Protein 5CWW (pdb70)

Structure (mmCIF, N/CA/C/O backbone):
data_5CWW
#
_entry.id   5CWW
#
_cell.length_a   122.300
_cell.length_b   107.960
_cell.length_c   69.590
_cell.angle_alpha   90.00
_cell.angle_beta   108.65
_cell.angle_gamma   90.00
#
_symmetry.space_group_name_H-M   'C 1 2 1'
#
loop_
_entity.id
_entity.type
_entity.pdbx_description
1 polymer 'Nucleoporin NUP145N'
2 polymer 'Nucleoporin NUP82'
3 polymer 'Nucleoporin NUP159'
4 water water
#
loop_
_atom_site.group_PDB
_atom_site.id
_atom_site.type_symbol
_atom_site.label_atom_id
_atom_site.label_alt_id
_atom_site.label_comp_id
_atom_site.label_asym_id
_atom_site.label_entity_id
_atom_site.label_seq_id
_atom_site.pdbx_PDB_ins_code
_atom_site.Cartn_x
_atom_site.Cartn_y
_atom_site.Cartn_z
_atom_site.occupancy
_atom_site.B_iso_or_equiv
_atom_site.auth_seq_id
_atom_site.auth_comp_id
_atom_site.auth_asym_id
_atom_site.auth_atom_id
_atom_site.pdbx_PDB_model_num
ATOM 1 N N . GLY A 1 1 ? 51.051 50.035 2.225 1.00 109.50 854 GLY A N 1
ATOM 2 C CA . GLY A 1 1 ? 51.288 48.657 1.839 1.00 109.27 854 GLY A CA 1
ATOM 3 C C . GLY A 1 1 ? 52.737 48.247 2.020 1.00 110.46 854 GLY A C 1
ATOM 4 O O . GLY A 1 1 ? 53.470 48.118 1.039 1.00 113.35 854 GLY A O 1
ATOM 7 N N . PRO A 1 2 ? 53.160 48.042 3.279 1.00 104.68 855 PRO A N 1
ATOM 8 C CA . PRO A 1 2 ? 54.524 47.602 3.597 1.00 102.23 855 PRO A CA 1
ATOM 9 C C . PRO A 1 2 ? 54.939 46.343 2.841 1.00 106.99 855 PRO A C 1
ATOM 10 O O . PRO A 1 2 ? 54.148 45.410 2.705 1.00 92.27 855 PRO A O 1
ATOM 21 N N . HIS A 1 3 ? 56.178 46.330 2.360 1.00 126.36 856 HIS A N 1
ATOM 22 C CA . HIS A 1 3 ? 56.698 45.216 1.576 1.00 131.42 856 HIS A CA 1
ATOM 23 C C . HIS A 1 3 ? 57.027 44.017 2.462 1.00 125.98 856 HIS A C 1
ATOM 24 O O . HIS A 1 3 ? 57.746 44.145 3.452 1.00 115.31 856 HIS A O 1
ATOM 38 N N . MET A 1 4 ? 56.490 42.854 2.101 1.00 131.58 857 MET A N 1
ATOM 39 C CA . MET A 1 4 ? 56.793 41.609 2.799 1.00 129.57 857 MET A CA 1
ATOM 40 C C . MET A 1 4 ? 57.963 40.894 2.130 1.00 127.91 857 MET A C 1
ATOM 41 O O . MET A 1 4 ? 57.828 40.364 1.027 1.00 135.69 857 MET A O 1
ATOM 55 N N . GLY A 1 5 ? 59.109 40.879 2.802 1.00 104.18 858 GLY A N 1
ATOM 56 C CA . GLY A 1 5 ? 60.291 40.223 2.274 1.00 91.74 858 GLY A CA 1
ATOM 57 C C . GLY A 1 5 ? 60.220 38.715 2.414 1.00 87.06 858 GLY A C 1
ATOM 58 O O . GLY A 1 5 ? 59.151 38.154 2.653 1.00 76.64 858 GLY A O 1
ATOM 62 N N . ALA A 1 6 ? 61.366 38.057 2.272 1.00 86.10 859 ALA A N 1
ATOM 63 C CA . ALA A 1 6 ? 61.434 36.605 2.374 1.00 72.33 859 ALA A CA 1
ATOM 64 C C . ALA A 1 6 ? 61.745 36.180 3.802 1.00 64.47 859 ALA A C 1
ATOM 65 O O . ALA A 1 6 ? 62.451 36.877 4.527 1.00 58.15 859 ALA A O 1
ATOM 72 N N . TYR A 1 7 ? 61.208 35.035 4.205 1.00 64.66 860 TYR A N 1
ATOM 73 C CA . TYR A 1 7 ? 61.529 34.464 5.507 1.00 64.89 860 TYR A CA 1
ATOM 74 C C . TYR A 1 7 ? 62.989 34.031 5.575 1.00 67.76 860 TYR A C 1
ATOM 75 O O . TYR A 1 7 ? 63.620 33.769 4.551 1.00 70.37 860 TYR A O 1
ATOM 93 N N . TRP A 1 8 ? 63.512 33.945 6.793 1.00 61.17 861 TRP A N 1
ATOM 94 C CA . TRP A 1 8 ? 64.857 33.435 7.023 1.00 62.27 861 TRP A CA 1
ATOM 95 C C . TRP A 1 8 ? 64.978 32.923 8.453 1.00 60.27 861 TRP A C 1
ATOM 96 O O . TRP A 1 8 ? 64.204 33.317 9.325 1.00 57.23 861 TRP A O 1
ATOM 117 N N . MET A 1 9 ? 65.942 32.038 8.684 1.00 61.25 862 MET A N 1
ATOM 118 C CA . MET A 1 9 ? 66.209 31.533 10.025 1.00 60.08 862 MET A CA 1
ATOM 119 C C . MET A 1 9 ? 67.710 31.476 10.301 1.00 61.89 862 MET A C 1
ATOM 120 O O . MET A 1 9 ? 68.516 31.343 9.382 1.00 63.11 862 MET A O 1
ATOM 134 N N . SER A 1 10 ? 68.066 31.590 11.577 1.00 63.76 863 SER A N 1
ATOM 135 C CA . SER A 1 10 ? 69.454 31.532 12.019 1.00 68.64 863 SER A CA 1
ATOM 136 C C . SER A 1 10 ? 69.544 30.716 13.308 1.00 65.36 863 SER A C 1
ATOM 137 O O . SER A 1 10 ? 68.907 31.073 14.296 1.00 64.37 863 SER A O 1
ATOM 145 N N . PRO A 1 11 ? 70.318 29.612 13.310 1.00 64.95 864 PRO A N 1
ATOM 146 C CA . PRO A 1 11 ? 71.077 29.026 12.197 1.00 68.16 864 PRO A CA 1
ATOM 147 C C . PRO A 1 11 ? 70.186 28.657 11.017 1.00 71.92 864 PRO A C 1
ATOM 148 O O . PRO A 1 11 ? 68.982 28.465 11.194 1.00 70.70 864 PRO A O 1
ATOM 159 N N . THR A 1 12 ? 70.773 28.574 9.828 1.00 74.56 865 THR A N 1
ATOM 160 C CA . THR A 1 12 ? 70.015 28.257 8.627 1.00 75.23 865 THR A CA 1
ATOM 161 C C . THR A 1 12 ? 69.482 26.836 8.710 1.00 74.06 865 THR A C 1
ATOM 162 O O . THR A 1 12 ? 69.925 26.048 9.546 1.00 76.64 865 THR A O 1
ATOM 173 N N . ALA A 1 13 ? 68.531 26.512 7.842 1.00 71.56 866 ALA A N 1
ATOM 174 C CA . ALA A 1 13 ? 67.962 25.174 7.810 1.00 69.00 866 ALA A CA 1
ATOM 175 C C . ALA A 1 13 ? 69.048 24.160 7.464 1.00 70.99 866 ALA A C 1
ATOM 176 O O . ALA A 1 13 ? 69.094 23.072 8.033 1.00 69.92 866 ALA A O 1
ATOM 183 N N . ASP A 1 14 ? 69.930 24.533 6.541 1.00 76.43 867 ASP A N 1
ATOM 184 C CA . ASP A 1 14 ? 71.052 23.680 6.163 1.00 81.28 867 ASP A CA 1
ATOM 185 C C . ASP A 1 14 ? 71.942 23.373 7.365 1.00 77.76 867 ASP A C 1
ATOM 186 O O . ASP A 1 14 ? 72.340 22.227 7.573 1.00 79.64 867 ASP A O 1
ATOM 195 N N . ASP A 1 15 ? 72.257 24.401 8.147 1.00 77.24 868 ASP A N 1
ATOM 196 C CA . ASP A 1 15 ? 73.098 24.232 9.326 1.00 77.50 868 ASP A CA 1
ATOM 197 C C . ASP A 1 15 ? 72.440 23.299 10.335 1.00 74.85 868 ASP A C 1
ATOM 198 O O . ASP A 1 15 ? 73.108 22.475 10.955 1.00 76.78 868 ASP A O 1
ATOM 207 N N . ILE A 1 16 ? 71.126 23.429 10.491 1.00 70.92 869 ILE A N 1
ATOM 208 C CA . ILE A 1 16 ? 70.390 22.618 11.455 1.00 67.66 869 ILE A CA 1
ATOM 209 C C . ILE A 1 16 ? 70.277 21.178 10.962 1.00 74.41 869 ILE A C 1
ATOM 210 O O . ILE A 1 16 ? 70.334 20.241 11.757 1.00 76.23 869 ILE A O 1
ATOM 226 N N . ARG A 1 17 ? 70.118 21.005 9.654 1.00 77.19 870 ARG A N 1
ATOM 227 C CA . ARG A 1 17 ? 70.100 19.670 9.064 1.00 78.72 870 ARG A CA 1
ATOM 228 C C . ARG A 1 17 ? 71.422 18.952 9.312 1.00 79.26 870 ARG A C 1
ATOM 229 O O . ARG A 1 17 ? 71.464 17.727 9.419 1.00 83.16 870 ARG A O 1
ATOM 250 N N . ALA A 1 18 ? 72.499 19.727 9.401 1.00 79.63 871 ALA A N 1
ATOM 251 C CA . ALA A 1 18 ? 73.839 19.173 9.568 1.00 80.36 871 ALA A CA 1
ATOM 252 C C . ALA A 1 18 ? 74.147 18.851 11.029 1.00 80.23 871 ALA A C 1
ATOM 253 O O . ALA A 1 18 ? 75.212 18.315 11.338 1.00 79.43 871 ALA A O 1
ATOM 260 N N . MET A 1 19 ? 73.219 19.179 11.921 1.00 80.21 872 MET A N 1
ATOM 261 C CA . MET A 1 19 ? 73.389 18.891 13.342 1.00 79.94 872 MET A CA 1
ATOM 262 C C . MET A 1 19 ? 73.011 17.450 13.661 1.00 78.64 872 MET A C 1
ATOM 263 O O . MET A 1 19 ? 72.083 16.897 13.071 1.00 80.25 872 MET A O 1
ATOM 277 N N . ASN A 1 20 ? 73.743 16.841 14.588 1.00 75.85 873 ASN A N 1
ATOM 278 C CA . ASN A 1 20 ? 73.434 15.487 15.029 1.00 72.81 873 ASN A CA 1
ATOM 279 C C . ASN A 1 20 ? 72.202 15.484 15.922 1.00 70.50 873 ASN A C 1
ATOM 280 O O . ASN A 1 20 ? 71.613 16.533 16.185 1.00 67.87 873 ASN A O 1
ATOM 291 N N . ARG A 1 21 ? 71.830 14.302 16.400 1.00 73.94 874 ARG A N 1
ATOM 292 C CA . ARG A 1 21 ? 70.624 14.137 17.205 1.00 75.16 874 ARG A CA 1
ATOM 293 C C . ARG A 1 21 ? 70.704 14.890 18.529 1.00 75.25 874 ARG A C 1
ATOM 294 O O . ARG A 1 21 ? 69.690 15.361 19.044 1.00 73.97 874 ARG A O 1
ATOM 315 N N . MET A 1 22 ? 71.910 15.007 19.072 1.00 75.62 875 MET A N 1
ATOM 316 C CA . MET A 1 22 ? 72.121 15.743 20.314 1.00 75.76 875 MET A CA 1
ATOM 317 C C . MET A 1 22 ? 71.968 17.242 20.081 1.00 74.38 875 MET A C 1
ATOM 318 O O . MET A 1 22 ? 71.236 17.924 20.797 1.00 73.12 875 MET A O 1
ATOM 332 N N . GLN A 1 23 ? 72.674 17.745 19.073 1.00 74.58 876 GLN A N 1
ATOM 333 C CA . GLN A 1 23 ? 72.761 19.179 18.819 1.00 72.47 876 GLN A CA 1
ATOM 334 C C . GLN A 1 23 ? 71.420 19.784 18.412 1.00 67.96 876 GLN A C 1
ATOM 335 O O . GLN A 1 23 ? 71.105 20.915 18.782 1.00 66.46 876 GLN A O 1
ATOM 349 N N . ARG A 1 24 ? 70.631 19.031 17.652 1.00 67.66 877 ARG A N 1
ATOM 350 C CA . ARG A 1 24 ? 69.376 19.550 17.121 1.00 65.59 877 ARG A CA 1
ATOM 351 C C . ARG A 1 24 ? 68.300 19.630 18.208 1.00 63.82 877 ARG A C 1
ATOM 352 O O . ARG A 1 24 ? 67.249 20.237 18.006 1.00 60.61 877 ARG A O 1
ATOM 373 N N . GLN A 1 25 ? 68.574 19.030 19.365 1.00 67.32 878 GLN A N 1
ATOM 374 C CA . GLN A 1 25 ? 67.663 19.106 20.504 1.00 68.73 878 GLN A CA 1
ATOM 375 C C . GLN A 1 25 ? 67.922 20.340 21.363 1.00 68.30 878 GLN A C 1
ATOM 376 O O . GLN A 1 25 ? 67.169 20.620 22.297 1.00 69.89 878 GLN A O 1
ATOM 390 N N . ARG A 1 26 ? 68.986 21.074 21.045 1.00 67.74 879 ARG A N 1
ATOM 391 C CA . ARG A 1 26 ? 69.387 22.229 21.840 1.00 69.73 879 ARG A CA 1
ATOM 392 C C . ARG A 1 26 ? 69.983 23.333 20.970 1.00 66.02 879 ARG A C 1
ATOM 393 O O . ARG A 1 26 ? 71.075 23.831 21.240 1.00 65.40 879 ARG A O 1
ATOM 414 N N . VAL A 1 27 ? 69.257 23.719 19.926 1.00 64.76 880 VAL A N 1
ATOM 415 C CA . VAL A 1 27 ? 69.710 24.787 19.046 1.00 65.40 880 VAL A CA 1
ATOM 416 C C . VAL A 1 27 ? 69.679 26.119 19.788 1.00 68.20 880 VAL A C 1
ATOM 417 O O . VAL A 1 27 ? 68.616 26.601 20.179 1.00 68.15 880 VAL A O 1
ATOM 430 N N . VAL A 1 28 ? 70.857 26.705 19.977 1.00 70.54 881 VAL A N 1
ATOM 431 C CA . VAL A 1 28 ? 70.997 27.952 20.719 1.00 72.70 881 VAL A CA 1
ATOM 432 C C . VAL A 1 28 ? 70.876 29.157 19.795 1.00 73.91 881 VAL A C 1
ATOM 433 O O . VAL A 1 28 ? 71.309 29.115 18.643 1.00 74.26 881 VAL A O 1
ATOM 446 N N . GLY A 1 29 ? 70.288 30.230 20.313 1.00 75.85 882 GLY A N 1
ATOM 447 C CA . GLY A 1 29 ? 70.138 31.463 19.564 1.00 75.85 882 GLY A CA 1
ATOM 448 C C . GLY A 1 29 ? 69.342 31.261 18.292 1.00 69.81 882 GLY A C 1
ATOM 449 O O . GLY A 1 29 ? 69.613 31.897 17.273 1.00 72.47 882 GLY A O 1
ATOM 453 N N . PHE A 1 30 ? 68.358 30.370 18.345 1.00 63.28 883 PHE A N 1
ATOM 454 C CA . PHE A 1 30 ? 67.505 30.133 17.192 1.00 58.76 883 PHE A CA 1
ATOM 455 C C . PHE A 1 30 ? 66.655 31.369 16.929 1.00 58.49 883 PHE A C 1
ATOM 456 O O . PHE A 1 30 ? 66.059 31.938 17.847 1.00 58.47 883 PHE A O 1
ATOM 473 N N . THR A 1 31 ? 66.610 31.777 15.667 1.00 61.56 884 THR A N 1
ATOM 474 C CA . THR A 1 31 ? 65.930 32.999 15.272 1.00 62.21 884 THR A CA 1
ATOM 475 C C . THR A 1 31 ? 65.183 32.778 13.971 1.00 61.09 884 THR A C 1
ATOM 476 O O . THR A 1 31 ? 65.720 32.189 13.035 1.00 61.99 884 THR A O 1
ATOM 487 N N . VAL A 1 32 ? 63.938 33.240 13.930 1.00 59.55 885 VAL A N 1
ATOM 488 C CA . VAL A 1 32 ? 63.141 33.228 12.711 1.00 59.73 885 VAL A CA 1
ATOM 489 C C . VAL A 1 32 ? 62.719 34.656 12.403 1.00 58.41 885 VAL A C 1
ATOM 490 O O . VAL A 1 32 ? 62.219 35.368 13.275 1.00 57.63 885 VAL A O 1
ATOM 503 N N . GLY A 1 33 ? 62.929 35.069 11.160 1.00 61.51 886 GLY A N 1
ATOM 504 C CA . GLY A 1 33 ? 62.647 36.430 10.759 1.00 59.97 886 GLY A CA 1
ATOM 505 C C . GLY A 1 33 ? 62.092 36.522 9.357 1.00 59.69 886 GLY A C 1
ATOM 506 O O . GLY A 1 33 ? 61.996 35.529 8.637 1.00 60.03 886 GLY A O 1
ATOM 510 N N . ARG A 1 34 ? 61.714 37.738 8.984 1.00 59.34 887 ARG A N 1
ATOM 511 C CA . ARG A 1 34 ? 61.209 38.028 7.654 1.00 60.02 887 ARG A CA 1
ATOM 512 C C . ARG A 1 34 ? 61.563 39.471 7.331 1.00 63.59 887 ARG A C 1
ATOM 513 O O . ARG A 1 34 ? 61.185 40.385 8.063 1.00 63.55 887 ARG A O 1
ATOM 534 N N . GLU A 1 35 ? 62.306 39.671 6.249 1.00 68.52 888 GLU A N 1
ATOM 535 C CA . GLU A 1 35 ? 62.856 40.986 5.944 1.00 73.42 888 GLU A CA 1
ATOM 536 C C . GLU A 1 35 ? 61.755 42.027 5.776 1.00 70.37 888 GLU A C 1
ATOM 537 O O . GLU A 1 35 ? 60.744 41.778 5.118 1.00 66.18 888 GLU A O 1
ATOM 549 N N . ASN A 1 36 ? 61.966 43.183 6.401 1.00 73.06 889 ASN A N 1
ATOM 550 C CA . ASN A 1 36 ? 61.028 44.302 6.365 1.00 73.97 889 ASN A CA 1
ATOM 551 C C . ASN A 1 36 ? 59.739 44.011 7.136 1.00 65.76 889 ASN A C 1
ATOM 552 O O . ASN A 1 36 ? 58.712 44.656 6.913 1.00 67.59 889 ASN A O 1
ATOM 563 N N . VAL A 1 37 ? 59.804 43.045 8.048 1.00 60.12 890 VAL A N 1
ATOM 564 C CA . VAL A 1 37 ? 58.660 42.688 8.883 1.00 54.55 890 VAL A CA 1
ATOM 565 C C . VAL A 1 37 ? 59.076 42.603 10.348 1.00 56.73 890 VAL A C 1
ATOM 566 O O . VAL A 1 37 ? 58.548 43.325 11.193 1.00 55.70 890 VAL A O 1
ATOM 579 N N . GLY A 1 38 ? 60.020 41.718 10.649 1.00 60.36 891 GLY A N 1
ATOM 580 C CA . GLY A 1 38 ? 60.462 41.530 12.018 1.00 60.49 891 GLY A CA 1
ATOM 581 C C . GLY A 1 38 ? 61.147 40.197 12.244 1.00 57.65 891 GLY A C 1
ATOM 582 O O . GLY A 1 38 ? 61.567 39.535 11.295 1.00 59.36 891 GLY A O 1
ATOM 586 N N . SER A 1 39 ? 61.261 39.803 13.508 1.00 53.50 892 SER A N 1
ATOM 587 C CA . SER A 1 39 ? 61.929 38.557 13.852 1.00 51.95 892 SER A CA 1
ATOM 588 C C . SER A 1 39 ? 61.582 38.073 15.255 1.00 51.33 892 SER A C 1
ATOM 589 O O . SER A 1 39 ? 61.203 38.860 16.123 1.00 49.96 892 SER A O 1
ATOM 597 N N . VAL A 1 40 ? 61.721 36.764 15.453 1.00 54.38 893 VAL A N 1
ATOM 598 C CA . VAL A 1 40 ? 61.505 36.125 16.745 1.00 56.16 893 VAL A CA 1
ATOM 599 C C . VAL A 1 40 ? 62.785 35.430 17.209 1.00 59.55 893 VAL A C 1
ATOM 600 O O . VAL A 1 40 ? 63.190 34.415 16.637 1.00 60.12 893 VAL A O 1
ATOM 613 N N . GLN A 1 41 ? 63.417 35.982 18.242 1.00 63.67 894 GLN A N 1
ATOM 614 C CA . GLN A 1 41 ? 64.627 35.393 18.811 1.00 65.93 894 GLN A CA 1
ATOM 615 C C . GLN A 1 41 ? 64.301 34.625 20.085 1.00 65.17 894 GLN A C 1
ATOM 616 O O . GLN A 1 41 ? 64.006 35.219 21.122 1.00 66.73 894 GLN A O 1
ATOM 630 N N . PHE A 1 42 ? 64.364 33.301 20.006 1.00 63.44 895 PHE A N 1
ATOM 631 C CA . PHE A 1 42 ? 64.113 32.460 21.169 1.00 61.92 895 PHE A CA 1
ATOM 632 C C . PHE A 1 42 ? 65.289 32.563 22.135 1.00 62.99 895 PHE A C 1
ATOM 633 O O . PHE A 1 42 ? 66.447 32.494 21.727 1.00 62.86 895 PHE A O 1
ATOM 650 N N . LYS A 1 43 ? 64.977 32.741 23.417 1.00 66.63 896 LYS A N 1
ATOM 651 C CA . LYS A 1 43 ? 65.981 33.106 24.411 1.00 71.85 896 LYS A CA 1
ATOM 652 C C . LYS A 1 43 ? 66.529 31.903 25.174 1.00 72.63 896 LYS A C 1
ATOM 653 O O . LYS A 1 43 ? 67.244 32.061 26.164 1.00 76.37 896 LYS A O 1
ATOM 672 N N . VAL A 1 44 ? 66.195 30.704 24.708 1.00 69.32 897 VAL A N 1
ATOM 673 C CA . VAL A 1 44 ? 66.731 29.475 25.284 1.00 69.59 897 VAL A CA 1
ATOM 674 C C . VAL A 1 44 ? 67.023 28.474 24.178 1.00 67.39 897 VAL A C 1
ATOM 675 O O . VAL A 1 44 ? 66.536 28.630 23.058 1.00 66.04 897 VAL A O 1
ATOM 688 N N . PRO A 1 45 ? 67.829 27.445 24.483 1.00 67.74 898 PRO A N 1
ATOM 689 C CA . PRO A 1 45 ? 68.004 26.364 23.510 1.00 66.49 898 PRO A CA 1
ATOM 690 C C . PRO A 1 45 ? 66.665 25.710 23.189 1.00 64.82 898 PRO A C 1
ATOM 691 O O . PRO A 1 45 ? 65.906 25.401 24.109 1.00 63.58 898 PRO A O 1
ATOM 702 N N . VAL A 1 46 ? 66.381 25.517 21.905 1.00 63.59 899 VAL A N 1
ATOM 703 C CA . VAL A 1 46 ? 65.120 24.923 21.473 1.00 62.74 899 VAL A CA 1
ATOM 704 C C . VAL A 1 46 ? 65.327 23.544 20.859 1.00 61.49 899 VAL A C 1
ATOM 705 O O . VAL A 1 46 ? 66.377 23.252 20.283 1.00 62.31 899 VAL A O 1
ATOM 718 N N . ASP A 1 47 ? 64.305 22.706 20.993 1.00 61.81 900 ASP A N 1
ATOM 719 C CA . ASP A 1 47 ? 64.308 21.356 20.445 1.00 62.58 900 ASP A CA 1
ATOM 720 C C . ASP A 1 47 ? 63.630 21.351 19.078 1.00 63.10 900 ASP A C 1
ATOM 721 O O . ASP A 1 47 ? 62.402 21.407 18.987 1.00 64.52 900 ASP A O 1
ATOM 730 N N . LEU A 1 48 ? 64.434 21.284 18.020 1.00 61.50 901 LEU A N 1
ATOM 731 C CA . LEU A 1 48 ? 63.915 21.304 16.653 1.00 59.24 901 LEU A CA 1
ATOM 732 C C . LEU A 1 48 ? 63.913 19.910 16.030 1.00 62.71 901 LEU A C 1
ATOM 733 O O . LEU A 1 48 ? 63.760 19.768 14.818 1.00 60.67 901 LEU A O 1
ATOM 749 N N . SER A 1 49 ? 64.069 18.886 16.863 1.00 69.44 902 SER A N 1
ATOM 750 C CA . SER A 1 49 ? 64.191 17.514 16.377 1.00 77.16 902 SER A CA 1
ATOM 751 C C . SER A 1 49 ? 62.852 16.948 15.900 1.00 83.85 902 SER A C 1
ATOM 752 O O . SER A 1 49 ? 62.820 15.929 15.209 1.00 86.67 902 SER A O 1
ATOM 760 N N . ASN A 1 50 ? 61.757 17.610 16.271 1.00 87.21 903 ASN A N 1
ATOM 761 C CA . ASN A 1 50 ? 60.417 17.198 15.853 1.00 91.94 903 ASN A CA 1
ATOM 762 C C . ASN A 1 50 ? 59.725 18.257 14.995 1.00 87.91 903 ASN A C 1
ATOM 763 O O . ASN A 1 50 ? 58.508 18.217 14.809 1.00 91.48 903 ASN A O 1
ATOM 774 N N . ILE A 1 51 ? 60.508 19.194 14.470 1.00 76.68 904 ILE A N 1
ATOM 775 C CA . ILE A 1 51 ? 59.972 20.303 13.689 1.00 67.74 904 ILE A CA 1
ATOM 776 C C . ILE A 1 51 ? 60.499 20.275 12.257 1.00 69.81 904 ILE A C 1
ATOM 777 O O . ILE A 1 51 ? 61.708 20.293 12.027 1.00 68.11 904 ILE A O 1
ATOM 793 N N . ASN A 1 52 ? 59.580 20.224 11.298 1.00 73.23 905 ASN A N 1
ATOM 794 C CA . ASN A 1 52 ? 59.943 20.253 9.888 1.00 77.27 905 ASN A CA 1
ATOM 795 C C . ASN A 1 52 ? 60.428 21.641 9.491 1.00 73.96 905 ASN A C 1
ATOM 796 O O . ASN A 1 52 ? 59.659 22.603 9.498 1.00 74.28 905 ASN A O 1
ATOM 807 N N . LEU A 1 53 ? 61.705 21.734 9.140 1.00 74.73 906 LEU A N 1
ATOM 808 C CA . LEU A 1 53 ? 62.305 23.003 8.742 1.00 73.08 906 LEU A CA 1
ATOM 809 C C . LEU A 1 53 ? 61.732 23.511 7.421 1.00 77.64 906 LEU A C 1
ATOM 810 O O . LEU A 1 53 ? 61.813 24.700 7.118 1.00 71.81 906 LEU A O 1
ATOM 826 N N . ASP A 1 54 ? 61.153 22.602 6.640 1.00 88.47 907 ASP A N 1
ATOM 827 C CA . ASP A 1 54 ? 60.589 22.949 5.339 1.00 94.61 907 ASP A CA 1
ATOM 828 C C . ASP A 1 54 ? 59.144 23.420 5.464 1.00 94.41 907 ASP A C 1
ATOM 829 O O . ASP A 1 54 ? 58.532 23.835 4.479 1.00 96.62 907 ASP A O 1
ATOM 838 N N . ASP A 1 55 ? 58.605 23.345 6.676 1.00 89.34 908 ASP A N 1
ATOM 839 C CA . ASP A 1 55 ? 57.223 23.729 6.939 1.00 86.23 908 ASP A CA 1
ATOM 840 C C . ASP A 1 55 ? 57.177 24.539 8.231 1.00 78.26 908 ASP A C 1
ATOM 841 O O . ASP A 1 55 ? 56.374 24.271 9.125 1.00 80.79 908 ASP A O 1
ATOM 850 N N . LEU A 1 56 ? 58.061 25.528 8.313 1.00 74.06 909 LEU A N 1
ATOM 851 C CA . LEU A 1 56 ? 58.208 26.361 9.500 1.00 68.58 909 LEU A CA 1
ATOM 852 C C . LEU A 1 56 ? 57.690 27.770 9.220 1.00 65.33 909 LEU A C 1
ATOM 853 O O . LEU A 1 56 ? 56.914 28.330 9.998 1.00 63.63 909 LEU A O 1
ATOM 869 N N . PHE A 1 57 ? 58.127 28.333 8.098 1.00 66.80 910 PHE A N 1
ATOM 870 C CA . PHE A 1 57 ? 57.683 29.653 7.669 1.00 65.13 910 PHE A CA 1
ATOM 871 C C . PHE A 1 57 ? 56.205 29.636 7.300 1.00 65.70 910 PHE A C 1
ATOM 872 O O . PHE A 1 57 ? 55.796 28.916 6.391 1.00 68.84 910 PHE A O 1
ATOM 889 N N . GLY A 1 58 ? 55.406 30.427 8.006 1.00 61.05 911 GLY A N 1
ATOM 890 C CA . GLY A 1 58 ? 54.001 30.574 7.671 1.00 60.81 911 GLY A CA 1
ATOM 891 C C . GLY A 1 58 ? 53.104 29.515 8.283 1.00 62.37 911 GLY A C 1
ATOM 892 O O . GLY A 1 58 ? 51.883 29.666 8.287 1.00 63.47 911 GLY A O 1
ATOM 896 N N . THR A 1 59 ? 53.701 28.443 8.796 1.00 65.76 912 THR A N 1
ATOM 897 C CA . THR A 1 59 ? 52.935 27.351 9.391 1.00 67.70 912 THR A CA 1
ATOM 898 C C . THR A 1 59 ? 53.023 27.381 10.914 1.00 65.60 912 THR A C 1
ATOM 899 O O . THR A 1 59 ? 52.002 27.371 11.600 1.00 67.36 912 THR A O 1
ATOM 910 N N . ILE A 1 60 ? 54.246 27.410 11.434 1.00 60.35 913 ILE A N 1
ATOM 911 C CA . ILE A 1 60 ? 54.469 27.478 12.874 1.00 55.53 913 ILE A CA 1
ATOM 912 C C . ILE A 1 60 ? 54.765 28.916 13.289 1.00 52.06 913 ILE A C 1
ATOM 913 O O . ILE A 1 60 ? 54.224 29.407 14.277 1.00 50.88 913 ILE A O 1
ATOM 929 N N . VAL A 1 61 ? 55.634 29.580 12.532 1.00 52.79 914 VAL A N 1
ATOM 930 C CA . VAL A 1 61 ? 55.957 30.980 12.777 1.00 52.30 914 VAL A CA 1
ATOM 931 C C . VAL A 1 61 ? 55.411 31.824 11.634 1.00 55.96 914 VAL A C 1
ATOM 932 O O . VAL A 1 61 ? 55.826 31.674 10.482 1.00 58.28 914 VAL A O 1
ATOM 945 N N . ILE A 1 62 ? 54.473 32.706 11.963 1.00 55.66 915 ILE A N 1
ATOM 946 C CA . ILE A 1 62 ? 53.869 33.595 10.981 1.00 56.74 915 ILE A CA 1
ATOM 947 C C . ILE A 1 62 ? 54.276 35.029 11.269 1.00 52.50 915 ILE A C 1
ATOM 948 O O . ILE A 1 62 ? 53.941 35.584 12.316 1.00 52.07 915 ILE A O 1
ATOM 964 N N . LEU A 1 63 ? 55.006 35.615 10.326 1.00 51.20 916 LEU A N 1
ATOM 965 C CA . LEU A 1 63 ? 55.427 37.003 10.417 1.00 49.66 916 LEU A CA 1
ATOM 966 C C . LEU A 1 63 ? 54.778 37.809 9.301 1.00 50.89 916 LEU A C 1
ATOM 967 O O . LEU A 1 63 ? 55.083 37.627 8.120 1.00 52.45 916 LEU A O 1
ATOM 983 N N . GLU A 1 64 ? 53.864 38.684 9.702 1.00 50.92 917 GLU A N 1
ATOM 984 C CA A GLU A 1 64 ? 53.189 39.591 8.783 0.50 52.69 917 GLU A CA 1
ATOM 985 C CA B GLU A 1 64 ? 53.187 39.587 8.783 0.50 52.69 917 GLU A CA 1
ATOM 986 C C . GLU A 1 64 ? 53.400 41.017 9.268 1.00 50.06 917 GLU A C 1
ATOM 987 O O . GLU A 1 64 ? 53.817 41.226 10.406 1.00 47.53 917 GLU A O 1
ATOM 1009 N N . PRO A 1 65 ? 53.120 42.009 8.406 1.00 54.09 918 PRO A N 1
ATOM 1010 C CA . PRO A 1 65 ? 53.286 43.402 8.838 1.00 53.74 918 PRO A CA 1
ATOM 1011 C C . PRO A 1 65 ? 52.601 43.687 10.171 1.00 50.90 918 PRO A C 1
ATOM 1012 O O . PRO A 1 65 ? 51.392 43.493 10.299 1.00 49.29 918 PRO A O 1
ATOM 1023 N N . ARG A 1 66 ? 53.393 44.110 11.152 1.00 47.92 919 ARG A N 1
ATOM 1024 C CA . ARG A 1 66 ? 52.898 44.435 12.487 1.00 47.38 919 ARG A CA 1
ATOM 1025 C C . ARG A 1 66 ? 52.283 43.235 13.204 1.00 49.41 919 ARG A C 1
ATOM 1026 O O . ARG A 1 66 ? 51.438 43.411 14.080 1.00 49.09 919 ARG A O 1
ATOM 1047 N N . SER A 1 67 ? 52.698 42.021 12.846 1.00 52.71 920 SER A N 1
ATOM 1048 C CA . SER A 1 67 ? 52.126 40.823 13.461 1.00 55.99 920 SER A CA 1
ATOM 1049 C C . SER A 1 67 ? 53.102 39.649 13.534 1.00 53.87 920 SER A C 1
ATOM 1050 O O . SER A 1 67 ? 53.666 39.226 12.524 1.00 56.98 920 SER A O 1
ATOM 1058 N N . ALA A 1 68 ? 53.286 39.133 14.746 1.00 51.28 921 ALA A N 1
ATOM 1059 C CA . ALA A 1 68 ? 54.073 37.927 14.973 1.00 47.95 921 ALA A CA 1
ATOM 1060 C C . ALA A 1 68 ? 53.226 36.887 15.696 1.00 47.65 921 ALA A C 1
ATOM 1061 O O . ALA A 1 68 ? 52.657 37.164 16.753 1.00 48.47 921 ALA A O 1
ATOM 1068 N N . THR A 1 69 ? 53.143 35.695 15.115 1.00 48.82 922 THR A N 1
ATOM 1069 C CA . THR A 1 69 ? 52.401 34.590 15.711 1.00 50.74 922 THR A CA 1
ATOM 1070 C C . THR A 1 69 ? 53.212 33.295 15.663 1.00 52.76 922 THR A C 1
ATOM 1071 O O . THR A 1 69 ? 53.698 32.899 14.603 1.00 53.55 922 THR A O 1
ATOM 1082 N N . VAL A 1 70 ? 53.358 32.650 16.818 1.00 54.25 923 VAL A N 1
ATOM 1083 C CA . VAL A 1 70 ? 53.982 31.332 16.902 1.00 54.48 923 VAL A CA 1
ATOM 1084 C C . VAL A 1 70 ? 52.946 30.311 17.366 1.00 55.28 923 VAL A C 1
ATOM 1085 O O . VAL A 1 70 ? 52.265 30.520 18.370 1.00 54.73 923 VAL A O 1
ATOM 1098 N N . TYR A 1 71 ? 52.845 29.207 16.629 1.00 53.83 924 TYR A N 1
ATOM 1099 C CA . TYR A 1 71 ? 51.783 28.220 16.824 1.00 56.26 924 TYR A CA 1
ATOM 1100 C C . TYR A 1 71 ? 50.410 28.889 16.733 1.00 55.67 924 TYR A C 1
ATOM 1101 O O . TYR A 1 71 ? 49.745 29.088 17.748 1.00 56.94 924 TYR A O 1
ATOM 1119 N N . PRO A 1 72 ? 49.981 29.234 15.507 1.00 58.59 925 PRO A N 1
ATOM 1120 C CA . PRO A 1 72 ? 48.710 29.937 15.294 1.00 60.20 925 PRO A CA 1
ATOM 1121 C C . PRO A 1 72 ? 47.496 29.077 15.632 1.00 65.16 925 PRO A C 1
ATOM 1122 O O . PRO A 1 72 ? 46.459 29.607 16.037 1.00 68.86 925 PRO A O 1
ATOM 1133 N N . ASN A 1 73 ? 47.628 27.766 15.458 1.00 65.74 926 ASN A N 1
ATOM 1134 C CA . ASN A 1 73 ? 46.589 26.826 15.857 1.00 67.24 926 ASN A CA 1
ATOM 1135 C C . ASN A 1 73 ? 46.766 26.446 17.324 1.00 68.76 926 ASN A C 1
ATOM 1136 O O . ASN A 1 73 ? 47.716 25.752 17.682 1.00 67.41 926 ASN A O 1
ATOM 1147 N N . ALA A 1 74 ? 45.849 26.910 18.167 1.00 73.21 927 ALA A N 1
ATOM 1148 C CA . ALA A 1 74 ? 45.956 26.701 19.606 1.00 77.91 927 ALA A CA 1
ATOM 1149 C C . ALA A 1 74 ? 45.897 25.219 19.967 1.00 86.17 927 ALA A C 1
ATOM 1150 O O . ALA A 1 74 ? 46.513 24.786 20.940 1.00 86.81 927 ALA A O 1
ATOM 1157 N N . ALA A 1 75 ? 45.158 24.448 19.177 1.00 91.01 928 ALA A N 1
ATOM 1158 C CA . ALA A 1 75 ? 44.975 23.026 19.449 1.00 97.46 928 ALA A CA 1
ATOM 1159 C C . ALA A 1 75 ? 46.262 22.237 19.230 1.00 97.67 928 ALA A C 1
ATOM 1160 O O . ALA A 1 75 ? 46.522 21.259 19.932 1.00 102.38 928 ALA A O 1
ATOM 1167 N N . LYS A 1 76 ? 47.064 22.668 18.260 1.00 93.73 929 LYS A N 1
ATOM 1168 C CA . LYS A 1 76 ? 48.297 21.970 17.909 1.00 91.47 929 LYS A CA 1
ATOM 1169 C C . LYS A 1 76 ? 49.531 22.650 18.501 1.00 83.22 929 LYS A C 1
ATOM 1170 O O . LYS A 1 76 ? 50.651 22.439 18.034 1.00 84.30 929 LYS A O 1
ATOM 1189 N N . LYS A 1 77 ? 49.321 23.455 19.538 1.00 79.17 930 LYS A N 1
ATOM 1190 C CA . LYS A 1 77 ? 50.420 24.131 20.223 1.00 73.65 930 LYS A CA 1
ATOM 1191 C C . LYS A 1 77 ? 51.015 23.226 21.303 1.00 74.60 930 LYS A C 1
ATOM 1192 O O . LYS A 1 77 ? 50.279 22.694 22.129 1.00 76.99 930 LYS A O 1
ATOM 1211 N N . PRO A 1 78 ? 52.348 23.041 21.305 1.00 71.49 931 PRO A N 1
ATOM 1212 C CA . PRO A 1 78 ? 52.936 22.166 22.328 1.00 72.65 931 PRO A CA 1
ATOM 1213 C C . PRO A 1 78 ? 52.808 22.740 23.736 1.00 72.54 931 PRO A C 1
ATOM 1214 O O . PRO A 1 78 ? 52.514 23.926 23.881 1.00 69.59 931 PRO A O 1
ATOM 1225 N N . PRO A 1 79 ? 53.021 21.905 24.766 1.00 77.59 932 PRO A N 1
ATOM 1226 C CA . PRO A 1 79 ? 53.018 22.397 26.148 1.00 79.93 932 PRO A CA 1
ATOM 1227 C C . PRO A 1 79 ? 54.052 23.497 26.365 1.00 79.82 932 PRO A C 1
ATOM 1228 O O . PRO A 1 79 ? 55.011 23.603 25.599 1.00 78.85 932 PRO A O 1
ATOM 1239 N N . MET A 1 80 ? 53.858 24.302 27.403 1.00 80.27 933 MET A N 1
ATOM 1240 C CA . MET A 1 80 ? 54.786 25.378 27.713 1.00 79.14 933 MET A CA 1
ATOM 1241 C C . MET A 1 80 ? 56.154 24.795 28.056 1.00 79.87 933 MET A C 1
ATOM 1242 O O . MET A 1 80 ? 56.285 24.014 28.999 1.00 82.83 933 MET A O 1
ATOM 1256 N N . GLY A 1 81 ? 57.162 25.169 27.273 1.00 78.48 934 GLY A N 1
ATOM 1257 C CA . GLY A 1 81 ? 58.525 24.710 27.485 1.00 79.76 934 GLY A CA 1
ATOM 1258 C C . GLY A 1 81 ? 59.007 23.745 26.416 1.00 80.63 934 GLY A C 1
ATOM 1259 O O . GLY A 1 81 ? 60.207 23.492 26.302 1.00 81.64 934 GLY A O 1
ATOM 1263 N N . LYS A 1 82 ? 58.075 23.203 25.636 1.00 80.69 935 LYS A N 1
ATOM 1264 C CA . LYS A 1 82 ? 58.409 22.273 24.559 1.00 83.44 935 LYS A CA 1
ATOM 1265 C C . LYS A 1 82 ? 58.319 22.952 23.196 1.00 73.71 935 LYS A C 1
ATOM 1266 O O . LYS A 1 82 ? 57.537 23.884 23.006 1.00 73.19 935 LYS A O 1
ATOM 1285 N N . GLY A 1 83 ? 59.121 22.474 22.250 1.00 68.32 936 GLY A N 1
ATOM 1286 C CA . GLY A 1 83 ? 59.134 23.027 20.909 1.00 64.35 936 GLY A CA 1
ATOM 1287 C C . GLY A 1 83 ? 59.555 24.483 20.918 1.00 61.59 936 GLY A C 1
ATOM 1288 O O . GLY A 1 83 ? 60.533 24.848 21.572 1.00 61.90 936 GLY A O 1
ATOM 1292 N N . LEU A 1 84 ? 58.813 25.315 20.192 1.00 59.60 937 LEU A N 1
ATOM 1293 C CA . LEU A 1 84 ? 59.080 26.748 20.149 1.00 58.55 937 LEU A CA 1
ATOM 1294 C C . LEU A 1 84 ? 58.185 27.512 21.124 1.00 58.11 937 LEU A C 1
ATOM 1295 O O . LEU A 1 84 ? 58.128 28.741 21.088 1.00 56.83 937 LEU A O 1
ATOM 1311 N N . ASN A 1 85 ? 57.492 26.783 21.994 1.00 61.44 938 ASN A N 1
ATOM 1312 C CA . ASN A 1 85 ? 56.648 27.407 23.007 1.00 62.29 938 ASN A CA 1
ATOM 1313 C C . ASN A 1 85 ? 57.492 27.800 24.218 1.00 63.37 938 ASN A C 1
ATOM 1314 O O . ASN A 1 85 ? 57.292 27.299 25.327 1.00 65.42 938 ASN A O 1
ATOM 1325 N N . VAL A 1 86 ? 58.446 28.696 23.979 1.00 63.49 939 VAL A N 1
ATOM 1326 C CA . VAL A 1 86 ? 59.420 29.104 24.985 1.00 64.86 939 VAL A CA 1
ATOM 1327 C C . VAL A 1 86 ? 59.576 30.622 24.981 1.00 62.73 939 VAL A C 1
ATOM 1328 O O . VAL A 1 86 ? 59.070 31.291 24.082 1.00 61.67 939 VAL A O 1
ATOM 1341 N N . PRO A 1 87 ? 60.266 31.174 25.992 1.00 60.24 940 PRO A N 1
ATOM 1342 C CA . PRO A 1 87 ? 60.515 32.620 26.013 1.00 60.64 940 PRO A CA 1
ATOM 1343 C C . PRO A 1 87 ? 61.202 33.116 24.741 1.00 61.71 940 PRO A C 1
ATOM 1344 O O . PRO A 1 87 ? 62.055 32.414 24.203 1.00 62.15 940 PRO A O 1
ATOM 1355 N N . ALA A 1 88 ? 60.835 34.305 24.270 1.00 62.83 941 ALA A N 1
ATOM 1356 C CA . ALA A 1 88 ? 61.380 34.828 23.022 1.00 63.01 941 ALA A CA 1
ATOM 1357 C C . ALA A 1 88 ? 61.449 36.351 23.019 1.00 62.94 941 ALA A C 1
ATOM 1358 O O . ALA A 1 88 ? 60.711 37.022 23.739 1.00 62.33 941 ALA A O 1
ATOM 1365 N N . LEU A 1 89 ? 62.351 36.881 22.198 1.00 64.28 942 LEU A N 1
ATOM 1366 C CA . LEU A 1 89 ? 62.478 38.317 21.981 1.00 66.11 942 LEU A CA 1
ATOM 1367 C C . LEU A 1 89 ? 61.953 38.663 20.595 1.00 62.22 942 LEU A C 1
ATOM 1368 O O . LEU A 1 89 ? 62.554 38.292 19.585 1.00 62.91 942 LEU A O 1
ATOM 1384 N N . ILE A 1 90 ? 60.833 39.376 20.554 1.00 59.60 943 ILE A N 1
ATOM 1385 C CA . ILE A 1 90 ? 60.166 39.697 19.298 1.00 57.05 943 ILE A CA 1
ATOM 1386 C C . ILE A 1 90 ? 60.394 41.154 18.919 1.00 58.75 943 ILE A C 1
ATOM 1387 O O . ILE A 1 90 ? 60.274 42.052 19.754 1.00 61.12 943 ILE A O 1
ATOM 1403 N N . SER A 1 91 ? 60.734 41.373 17.653 1.00 59.57 944 SER A N 1
ATOM 1404 C CA . SER A 1 91 ? 60.901 42.713 17.109 1.00 61.15 944 SER A CA 1
ATOM 1405 C C . SER A 1 91 ? 59.976 42.907 15.916 1.00 60.48 944 SER A C 1
ATOM 1406 O O . SER A 1 91 ? 59.997 42.116 14.975 1.00 60.38 944 SER A O 1
ATOM 1414 N N . LEU A 1 92 ? 59.155 43.952 15.971 1.00 60.86 945 LEU A N 1
ATOM 1415 C CA . LEU A 1 92 ? 58.220 44.256 14.893 1.00 58.37 945 LEU A CA 1
ATOM 1416 C C . LEU A 1 92 ? 58.480 45.634 14.302 1.00 59.22 945 LEU A C 1
ATOM 1417 O O . LEU A 1 92 ? 58.399 46.649 14.995 1.00 61.20 945 LEU A O 1
ATOM 1433 N N . GLU A 1 93 ? 58.794 45.658 13.013 1.00 57.10 946 GLU A N 1
ATOM 1434 C CA . GLU A 1 93 ? 58.939 46.908 12.287 1.00 57.72 946 GLU A CA 1
ATOM 1435 C C . GLU A 1 93 ? 57.566 47.512 12.003 1.00 56.24 946 GLU A C 1
ATOM 1436 O O . GLU A 1 93 ? 56.547 46.832 12.119 1.00 52.55 946 GLU A O 1
ATOM 1448 N N . HIS A 1 94 ? 57.551 48.791 11.642 1.00 59.33 947 HIS A N 1
ATOM 1449 C CA . HIS A 1 94 ? 56.317 49.493 11.292 1.00 59.95 947 HIS A CA 1
ATOM 1450 C C . HIS A 1 94 ? 55.314 49.551 12.446 1.00 56.87 947 HIS A C 1
ATOM 1451 O O . HIS A 1 94 ? 54.110 49.637 12.212 1.00 55.71 947 HIS A O 1
ATOM 1465 N N . SER A 1 95 ? 55.808 49.499 13.682 1.00 56.95 948 SER A N 1
ATOM 1466 C CA . SER A 1 95 ? 54.941 49.485 14.861 1.00 56.42 948 SER A CA 1
ATOM 1467 C C . SER A 1 95 ? 54.688 50.885 15.428 1.00 57.65 948 SER A C 1
ATOM 1468 O O . SER A 1 95 ? 54.581 51.065 16.642 1.00 60.59 948 SER A O 1
ATOM 1476 N N . TRP A 1 96 ? 54.587 51.870 14.542 1.00 57.68 949 TRP A N 1
ATOM 1477 C CA . TRP A 1 96 ? 54.262 53.240 14.937 1.00 62.85 949 TRP A CA 1
ATOM 1478 C C . TRP A 1 96 ? 52.751 53.403 15.060 1.00 58.97 949 TRP A C 1
ATOM 1479 O O . TRP A 1 96 ? 52.001 52.501 14.685 1.00 52.53 949 TRP A O 1
ATOM 1500 N N . PRO A 1 97 ? 52.296 54.544 15.606 1.00 64.70 950 PRO A N 1
ATOM 1501 C CA . PRO A 1 97 ? 50.853 54.805 15.632 1.00 65.38 950 PRO A CA 1
ATOM 1502 C C . PRO A 1 97 ? 50.251 54.717 14.238 1.00 62.52 950 PRO A C 1
ATOM 1503 O O . PRO A 1 97 ? 50.919 55.068 13.265 1.00 64.83 950 PRO A O 1
ATOM 1514 N N . ARG A 1 98 ? 49.013 54.246 14.141 1.00 57.14 951 ARG A N 1
ATOM 1515 C CA . ARG A 1 98 ? 48.357 54.105 12.847 1.00 55.28 951 ARG A CA 1
ATOM 1516 C C . ARG A 1 98 ? 48.226 55.445 12.127 1.00 59.68 951 ARG A C 1
ATOM 1517 O O . ARG A 1 98 ? 48.029 55.484 10.913 1.00 59.91 951 ARG A O 1
ATOM 1538 N N . GLY A 1 99 ? 48.343 56.539 12.874 1.00 63.41 952 GLY A N 1
ATOM 1539 C CA . GLY A 1 99 ? 48.370 57.863 12.278 1.00 68.87 952 GLY A CA 1
ATOM 1540 C C . GLY A 1 99 ? 49.566 58.043 11.356 1.00 72.94 952 GLY A C 1
ATOM 1541 O O . GLY A 1 99 ? 49.526 58.856 10.432 1.00 75.56 952 GLY A O 1
ATOM 1545 N N . GLY A 1 100 ? 50.631 57.286 11.613 1.00 74.48 953 GLY A N 1
ATOM 1546 C CA . GLY A 1 100 ? 51.805 57.284 10.755 1.00 79.06 953 GLY A CA 1
ATOM 1547 C C . GLY A 1 100 ? 53.091 57.585 11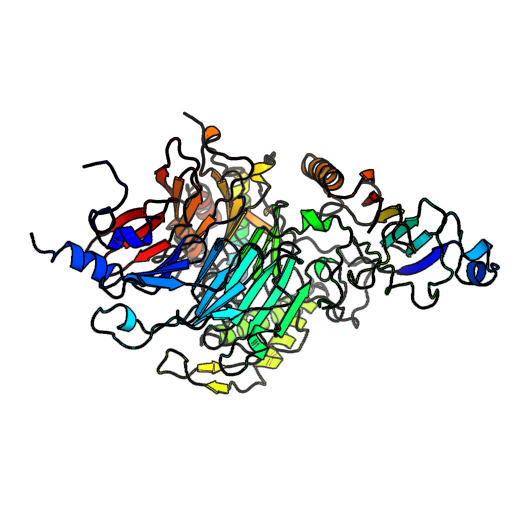.502 1.00 86.34 953 GLY A C 1
ATOM 1548 O O . GLY A 1 100 ? 53.067 57.865 12.700 1.00 82.81 953 GLY A O 1
ATOM 1552 N N . PRO A 1 101 ? 54.230 57.519 10.796 1.00 97.42 954 PRO A N 1
ATOM 1553 C CA . PRO A 1 101 ? 55.528 57.853 11.394 1.00 105.20 954 PRO A CA 1
ATOM 1554 C C . PRO A 1 101 ? 55.597 59.306 11.857 1.00 109.90 954 PRO A C 1
ATOM 1555 O O . PRO A 1 101 ? 56.297 59.611 12.822 1.00 115.33 954 PRO A O 1
ATOM 1566 N N . THR A 1 102 ? 54.875 60.187 11.170 1.00 107.95 955 THR A N 1
ATOM 1567 C CA . THR A 1 102 ? 54.878 61.607 11.504 1.00 109.11 955 THR A CA 1
ATOM 1568 C C . THR A 1 102 ? 53.856 61.901 12.601 1.00 103.65 955 THR A C 1
ATOM 1569 O O . THR A 1 102 ? 52.947 62.711 12.423 1.00 107.56 955 THR A O 1
ATOM 1580 N N . ILE A 1 103 ? 54.008 61.218 13.731 1.00 96.78 956 ILE A N 1
ATOM 1581 C CA . ILE A 1 103 ? 53.177 61.453 14.905 1.00 91.27 956 ILE A CA 1
ATOM 1582 C C . ILE A 1 103 ? 54.093 61.745 16.084 1.00 90.47 956 ILE A C 1
ATOM 1583 O O . ILE A 1 103 ? 54.929 60.917 16.447 1.00 84.37 956 ILE A O 1
ATOM 1599 N N . LYS A 1 104 ? 53.934 62.926 16.670 1.00 97.59 957 LYS A N 1
ATOM 1600 C CA . LYS A 1 104 ? 54.745 63.344 17.807 1.00 105.20 957 LYS A CA 1
ATOM 1601 C C . LYS A 1 104 ? 53.857 63.928 18.899 1.00 105.60 957 LYS A C 1
ATOM 1602 O O . LYS A 1 104 ? 52.630 63.862 18.813 1.00 107.84 957 LYS A O 1
ATOM 1621 N N . GLY A 1 105 ? 54.480 64.499 19.925 1.00 93.59 958 GLY A N 1
ATOM 1622 C CA . GLY A 1 105 ? 53.746 65.117 21.013 1.00 89.13 958 GLY A CA 1
ATOM 1623 C C . GLY A 1 105 ? 53.098 64.081 21.908 1.00 86.47 958 GLY A C 1
ATOM 1624 O O . GLY A 1 105 ? 53.632 62.985 22.089 1.00 79.78 958 GLY A O 1
ATOM 1628 N N . ARG A 1 106 ? 51.940 64.423 22.462 1.00 90.46 959 ARG A N 1
ATOM 1629 C CA . ARG A 1 106 ? 51.247 63.534 23.387 1.00 90.13 959 ARG A CA 1
ATOM 1630 C C . ARG A 1 106 ? 50.823 62.233 22.707 1.00 90.39 959 ARG A C 1
ATOM 1631 O O . ARG A 1 106 ? 50.804 61.176 23.338 1.00 84.95 959 ARG A O 1
ATOM 1652 N N . ARG A 1 107 ? 50.489 62.314 21.423 1.00 92.38 960 ARG A N 1
ATOM 1653 C CA . ARG A 1 107 ? 50.003 61.155 20.680 1.00 89.40 960 ARG A CA 1
ATOM 1654 C C . ARG A 1 107 ? 51.062 60.056 20.597 1.00 82.70 960 ARG A C 1
ATOM 1655 O O . ARG A 1 107 ? 50.743 58.869 20.662 1.00 82.04 960 ARG A O 1
ATOM 1676 N N . LEU A 1 108 ? 52.321 60.457 20.457 1.00 81.28 961 LEU A N 1
ATOM 1677 C CA . LEU A 1 108 ? 53.416 59.503 20.331 1.00 75.87 961 LEU A CA 1
ATOM 1678 C C . LEU A 1 108 ? 53.744 58.846 21.668 1.00 72.24 961 LEU A C 1
ATOM 1679 O O . LEU A 1 108 ? 54.004 57.644 21.724 1.00 69.70 961 LEU A O 1
ATOM 1695 N N . GLU A 1 109 ? 53.744 59.627 22.743 1.00 76.96 962 GLU A N 1
ATOM 1696 C CA . GLU A 1 109 ? 54.053 59.074 24.057 1.00 77.28 962 GLU A CA 1
ATOM 1697 C C . GLU A 1 109 ? 52.878 58.244 24.563 1.00 72.74 962 GLU A C 1
ATOM 1698 O O . GLU A 1 109 ? 53.061 57.302 25.332 1.00 71.11 962 GLU A O 1
ATOM 1710 N N . ARG A 1 110 ? 51.673 58.581 24.115 1.00 74.47 963 ARG A N 1
ATOM 1711 C CA . ARG A 1 110 ? 50.500 57.776 24.433 1.00 73.29 963 ARG A CA 1
ATOM 1712 C C . ARG A 1 110 ? 50.655 56.394 23.792 1.00 70.21 963 ARG A C 1
ATOM 1713 O O . ARG A 1 110 ? 50.313 55.374 24.391 1.00 70.86 963 ARG A O 1
ATOM 1734 N N . HIS A 1 111 ? 51.187 56.372 22.574 1.00 68.90 964 HIS A N 1
ATOM 1735 C CA . HIS A 1 111 ? 51.406 55.126 21.845 1.00 66.87 964 HIS A CA 1
ATOM 1736 C C . HIS A 1 111 ? 52.407 54.220 22.557 1.00 62.96 964 HIS A C 1
ATOM 1737 O O . HIS A 1 111 ? 52.220 53.007 22.623 1.00 59.10 964 HIS A O 1
ATOM 1751 N N . ILE A 1 112 ? 53.475 54.816 23.080 1.00 65.54 965 ILE A N 1
ATOM 1752 C CA . ILE A 1 112 ? 54.487 54.066 23.816 1.00 66.75 965 ILE A CA 1
ATOM 1753 C C . ILE A 1 112 ? 53.903 53.506 25.112 1.00 68.93 965 ILE A C 1
ATOM 1754 O O . ILE A 1 112 ? 54.284 52.423 25.553 1.00 69.34 965 ILE A O 1
ATOM 1770 N N . GLU A 1 113 ? 52.978 54.245 25.716 1.00 69.82 966 GLU A N 1
ATOM 1771 C CA . GLU A 1 113 ? 52.292 53.776 26.915 1.00 70.46 966 GLU A CA 1
ATOM 1772 C C . GLU A 1 113 ? 51.465 52.533 26.599 1.00 69.11 966 GLU A C 1
ATOM 1773 O O . GLU A 1 113 ? 51.409 51.592 27.390 1.00 68.08 966 GLU A O 1
ATOM 1785 N N . ARG A 1 114 ? 50.834 52.534 25.429 1.00 68.37 967 ARG A N 1
ATOM 1786 C CA . ARG A 1 114 ? 49.959 51.438 25.026 1.00 68.16 967 ARG A CA 1
ATOM 1787 C C . ARG A 1 114 ? 50.760 50.187 24.671 1.00 67.05 967 ARG A C 1
ATOM 1788 O O . ARG A 1 114 ? 50.305 49.067 24.902 1.00 67.51 967 ARG A O 1
ATOM 1809 N N . LEU A 1 115 ? 51.951 50.380 24.112 1.00 66.97 968 LEU A N 1
ATOM 1810 C CA . LEU A 1 115 ? 52.834 49.263 23.789 1.00 65.71 968 LEU A CA 1
ATOM 1811 C C . LEU A 1 115 ? 53.267 48.541 25.061 1.00 66.68 968 LEU A C 1
ATOM 1812 O O . LEU A 1 115 ? 53.311 47.313 25.104 1.00 65.87 968 LEU A O 1
ATOM 1828 N N . LYS A 1 116 ? 53.578 49.314 26.097 1.00 68.72 969 LYS A N 1
ATOM 1829 C CA . LYS A 1 116 ? 53.998 48.753 27.375 1.00 71.20 969 LYS A CA 1
ATOM 1830 C C . LYS A 1 116 ? 52.876 47.976 28.059 1.00 73.71 969 LYS A C 1
ATOM 1831 O O . LYS A 1 116 ? 53.137 47.073 28.855 1.00 74.64 969 LYS A O 1
ATOM 1850 N N . SER A 1 117 ? 51.632 48.323 27.744 1.00 75.73 970 SER A N 1
ATOM 1851 C CA . SER A 1 117 ? 50.484 47.753 28.440 1.00 78.52 970 SER A CA 1
ATOM 1852 C C . SER A 1 117 ? 49.897 46.535 27.730 1.00 75.49 970 SER A C 1
ATOM 1853 O O . SER A 1 117 ? 48.932 45.945 28.212 1.00 76.25 970 SER A O 1
ATOM 1861 N N . ILE A 1 118 ? 50.470 46.154 26.593 1.00 70.06 971 ILE A N 1
ATOM 1862 C CA . ILE A 1 118 ? 50.000 44.961 25.891 1.00 66.94 971 ILE A CA 1
ATOM 1863 C C . ILE A 1 118 ? 50.252 43.733 26.769 1.00 67.48 971 ILE A C 1
ATOM 1864 O O . ILE A 1 118 ? 51.390 43.477 27.158 1.00 64.26 971 ILE A O 1
ATOM 1880 N N . PRO A 1 119 ? 49.190 42.969 27.082 1.00 74.18 972 PRO A N 1
ATOM 1881 C CA . PRO A 1 119 ? 49.324 41.850 28.024 1.00 77.63 972 PRO A CA 1
ATOM 1882 C C . PRO A 1 119 ? 50.224 40.727 27.518 1.00 75.53 972 PRO A C 1
ATOM 1883 O O . PRO A 1 119 ? 50.349 40.526 26.311 1.00 74.85 972 PRO A O 1
ATOM 1894 N N . ASP A 1 120 ? 50.843 40.014 28.456 1.00 75.53 973 ASP A N 1
ATOM 1895 C CA . ASP A 1 120 ? 51.721 38.888 28.154 1.00 73.38 973 ASP A CA 1
ATOM 1896 C C . ASP A 1 120 ? 52.938 39.308 27.333 1.00 69.74 973 ASP A C 1
ATOM 1897 O O . ASP A 1 120 ? 53.522 38.494 26.617 1.00 67.99 973 ASP A O 1
ATOM 1906 N N . THR A 1 121 ? 53.314 40.580 27.441 1.00 69.07 974 THR A N 1
ATOM 1907 C CA . THR A 1 121 ? 54.542 41.074 26.829 1.00 67.43 974 THR A CA 1
ATOM 1908 C C . THR A 1 121 ? 55.322 41.914 27.829 1.00 68.86 974 THR A C 1
ATOM 1909 O O . THR A 1 121 ? 54.742 42.559 28.704 1.00 69.23 974 THR A O 1
ATOM 1920 N N . THR A 1 122 ? 56.642 41.898 27.687 1.00 70.99 975 THR A N 1
ATOM 1921 C CA . THR A 1 122 ? 57.519 42.744 28.482 1.00 75.03 975 THR A CA 1
ATOM 1922 C C . THR A 1 122 ? 58.223 43.712 27.545 1.00 73.96 975 THR A C 1
ATOM 1923 O O . THR A 1 122 ? 59.087 43.317 26.760 1.00 74.42 975 THR A O 1
ATOM 1934 N N . PHE A 1 123 ? 57.833 44.978 27.625 1.00 73.81 976 PHE A N 1
ATOM 1935 C CA . PHE A 1 123 ? 58.372 46.011 26.753 1.00 72.27 976 PHE A CA 1
ATOM 1936 C C . PHE A 1 123 ? 59.888 46.091 26.871 1.00 75.16 976 PHE A C 1
ATOM 1937 O O . PHE A 1 123 ? 60.430 46.165 27.974 1.00 80.73 976 PHE A O 1
ATOM 1954 N N . GLU A 1 124 ? 60.563 46.064 25.726 1.00 73.22 977 GLU A N 1
ATOM 1955 C CA . GLU A 1 124 ? 62.013 46.212 25.678 1.00 74.29 977 GLU A CA 1
ATOM 1956 C C . GLU A 1 124 ? 62.375 47.599 25.170 1.00 73.66 977 GLU A C 1
ATOM 1957 O O . GLU A 1 124 ? 63.123 48.330 25.819 1.00 74.51 977 GLU A O 1
ATOM 1969 N N . SER A 1 125 ? 61.837 47.963 24.010 1.00 71.01 978 SER A N 1
ATOM 1970 C CA . SER A 1 125 ? 62.125 49.266 23.427 1.00 72.08 978 SER A CA 1
ATOM 1971 C C . SER A 1 125 ? 61.179 49.644 22.295 1.00 69.44 978 SER A C 1
ATOM 1972 O O . SER A 1 125 ? 60.553 48.787 21.671 1.00 67.78 978 SER A O 1
ATOM 1980 N N . TYR A 1 126 ? 61.091 50.947 22.042 1.00 69.88 979 TYR A N 1
ATOM 1981 C CA . TYR A 1 126 ? 60.477 51.466 20.828 1.00 67.72 979 TYR A CA 1
ATOM 1982 C C . TYR A 1 126 ? 61.257 52.690 20.362 1.00 71.54 979 TYR A C 1
ATOM 1983 O O . TYR A 1 126 ? 61.433 53.645 21.118 1.00 72.99 979 TYR A O 1
ATOM 2001 N N . ASP A 1 127 ? 61.720 52.651 19.116 1.00 73.05 980 ASP A N 1
ATOM 2002 C CA . ASP A 1 127 ? 62.496 53.744 18.537 1.00 78.17 980 ASP A CA 1
ATOM 2003 C C . ASP A 1 127 ? 61.697 54.451 17.441 1.00 75.81 980 ASP A C 1
ATOM 2004 O O . ASP A 1 127 ? 61.404 53.849 16.410 1.00 73.45 980 ASP A O 1
ATOM 2013 N N . PRO A 1 128 ? 61.339 55.731 17.656 1.00 79.34 981 PRO A N 1
ATOM 2014 C CA . PRO A 1 128 ? 60.536 56.432 16.644 1.00 80.95 981 PRO A CA 1
ATOM 2015 C C . PRO A 1 128 ? 61.235 56.598 15.294 1.00 87.13 981 PRO A C 1
ATOM 2016 O O . PRO A 1 128 ? 60.561 56.650 14.266 1.00 88.62 981 PRO A O 1
ATOM 2027 N N . GLU A 1 129 ? 62.561 56.675 15.293 1.00 92.92 982 GLU A N 1
ATOM 2028 C CA . GLU A 1 129 ? 63.302 56.911 14.057 1.00 97.23 982 GLU A CA 1
ATOM 2029 C C . GLU A 1 129 ? 63.323 55.679 13.150 1.00 93.42 982 GLU A C 1
ATOM 2030 O O . GLU A 1 129 ? 63.670 55.779 11.972 1.00 98.98 982 GLU A O 1
ATOM 2042 N N . THR A 1 130 ? 62.948 54.526 13.699 1.00 82.39 983 THR A N 1
ATOM 2043 C CA . THR A 1 130 ? 62.901 53.281 12.935 1.00 75.77 983 THR A CA 1
ATOM 2044 C C . THR A 1 130 ? 61.503 52.670 12.927 1.00 71.67 983 THR A C 1
ATOM 2045 O O . THR A 1 130 ? 61.103 52.028 11.956 1.00 70.75 983 THR A O 1
ATOM 2056 N N . GLY A 1 131 ? 60.765 52.871 14.015 1.00 70.86 984 GLY A N 1
ATOM 2057 C CA . GLY A 1 131 ? 59.420 52.339 14.138 1.00 68.56 984 GLY A CA 1
ATOM 2058 C C . GLY A 1 131 ? 59.407 50.898 14.615 1.00 65.80 984 GLY A C 1
ATOM 2059 O O . GLY A 1 131 ? 58.396 50.204 14.489 1.00 63.37 984 GLY A O 1
ATOM 2063 N N . VAL A 1 132 ? 60.530 50.453 15.171 1.00 66.27 985 VAL A N 1
ATOM 2064 C CA . VAL A 1 132 ? 60.671 49.075 15.635 1.00 62.26 985 VAL A CA 1
ATOM 2065 C C . VAL A 1 132 ? 60.208 48.923 17.080 1.00 61.46 985 VAL A C 1
ATOM 2066 O O . VAL A 1 132 ? 60.731 49.573 17.982 1.00 62.95 985 VAL A O 1
ATOM 2079 N N . TRP A 1 133 ? 59.223 48.055 17.286 1.00 57.22 986 TRP A N 1
ATOM 2080 C CA . TRP A 1 133 ? 58.776 47.685 18.622 1.00 57.91 986 TRP A CA 1
ATOM 2081 C C . TRP A 1 133 ? 59.422 46.365 19.041 1.00 59.17 986 TRP A C 1
ATOM 2082 O O . TRP A 1 133 ? 59.236 45.338 18.384 1.00 58.59 986 TRP A O 1
ATOM 2103 N N . ALA A 1 134 ? 60.190 46.404 20.126 1.00 63.07 987 ALA A N 1
ATOM 2104 C CA . ALA A 1 134 ? 60.829 45.209 20.666 1.00 63.21 987 ALA A CA 1
ATOM 2105 C C . ALA A 1 134 ? 60.235 44.864 22.026 1.00 64.09 987 ALA A C 1
ATOM 2106 O O . ALA A 1 134 ? 60.031 45.739 22.868 1.00 65.16 987 ALA A O 1
ATOM 2113 N N . PHE A 1 135 ? 59.966 43.580 22.234 1.00 63.27 988 PHE A N 1
ATOM 2114 C CA . PHE A 1 135 ? 59.325 43.120 23.459 1.00 62.95 988 PHE A CA 1
ATOM 2115 C C . PHE A 1 135 ? 59.577 41.634 23.678 1.00 66.45 988 PHE A C 1
ATOM 2116 O O . PHE A 1 135 ? 59.830 40.892 22.728 1.00 65.85 988 PHE A O 1
ATOM 2133 N N . SER A 1 136 ? 59.498 41.209 24.936 1.00 70.42 989 SER A N 1
ATOM 2134 C CA . SER A 1 136 ? 59.735 39.819 25.303 1.00 72.03 989 SER A CA 1
ATOM 2135 C C . SER A 1 136 ? 58.445 39.118 25.712 1.00 68.37 989 SER A C 1
ATOM 2136 O O . SER A 1 136 ? 57.543 39.735 26.281 1.00 71.57 989 SER A O 1
ATOM 2144 N N . VAL A 1 137 ? 58.371 37.827 25.406 1.00 64.81 990 VAL A N 1
ATOM 2145 C CA . VAL A 1 137 ? 57.275 36.976 25.853 1.00 61.22 990 VAL A CA 1
ATOM 2146 C C . VAL A 1 137 ? 57.858 35.760 26.560 1.00 63.76 990 VAL A C 1
ATOM 2147 O O . VAL A 1 137 ? 59.011 35.400 26.328 1.00 64.25 990 VAL A O 1
ATOM 2160 N N . GLU A 1 138 ? 57.065 35.136 27.425 1.00 67.21 991 GLU A N 1
ATOM 2161 C CA . GLU A 1 138 ? 57.514 33.967 28.177 1.00 72.46 991 GLU A CA 1
ATOM 2162 C C . GLU A 1 138 ? 57.054 32.681 27.502 1.00 73.62 991 GLU A C 1
ATOM 2163 O O . GLU A 1 138 ? 57.660 31.622 27.672 1.00 75.13 991 GLU A O 1
ATOM 2175 N N . HIS A 1 139 ? 55.980 32.790 26.730 1.00 72.31 992 HIS A N 1
ATOM 2176 C CA . HIS A 1 139 ? 55.429 31.660 25.996 1.00 71.72 992 HIS A CA 1
ATOM 2177 C C . HIS A 1 139 ? 54.501 32.183 24.905 1.00 70.84 992 HIS A C 1
ATOM 2178 O O . HIS A 1 139 ? 54.411 33.392 24.693 1.00 68.95 992 HIS A O 1
ATOM 2192 N N . PHE A 1 140 ? 53.819 31.272 24.217 1.00 72.58 993 PHE A N 1
ATOM 2193 C CA . PHE A 1 140 ? 52.865 31.647 23.178 1.00 71.81 993 PHE A CA 1
ATOM 2194 C C . PHE A 1 140 ? 51.512 30.983 23.419 1.00 73.59 993 PHE A C 1
ATOM 2195 O O . PHE A 1 140 ? 50.688 30.855 22.512 1.00 73.56 993 PHE A O 1
ATOM 2213 N N . LYS B 2 3 ? 3.674 58.262 47.125 1.00 138.10 3 LYS B N 1
ATOM 2214 C CA . LYS B 2 3 ? 3.922 58.793 45.790 1.00 133.37 3 LYS B CA 1
ATOM 2215 C C . LYS B 2 3 ? 5.385 59.199 45.624 1.00 132.83 3 LYS B C 1
ATOM 2216 O O . LYS B 2 3 ? 5.711 60.385 45.562 1.00 134.30 3 LYS B O 1
ATOM 2234 N N . ILE B 2 4 ? 6.263 58.203 45.551 1.00 127.52 4 ILE B N 1
ATOM 2235 C CA . ILE B 2 4 ? 7.690 58.446 45.367 1.00 126.79 4 ILE B CA 1
ATOM 2236 C C . ILE B 2 4 ? 7.956 59.076 44.004 1.00 128.06 4 ILE B C 1
ATOM 2237 O O . ILE B 2 4 ? 7.323 58.720 43.010 1.00 117.29 4 ILE B O 1
ATOM 2253 N N . LYS B 2 5 ? 8.897 60.013 43.967 1.00 133.38 5 LYS B N 1
ATOM 2254 C CA . LYS B 2 5 ? 9.257 60.688 42.727 1.00 131.68 5 LYS B CA 1
ATOM 2255 C C . LYS B 2 5 ? 9.962 59.727 41.776 1.00 126.23 5 LYS B C 1
ATOM 2256 O O . LYS B 2 5 ? 11.176 59.543 41.854 1.00 128.81 5 LYS B O 1
ATOM 2275 N N . SER B 2 6 ? 9.189 59.117 40.881 1.00 121.23 6 SER B N 1
ATOM 2276 C CA . SER B 2 6 ? 9.735 58.226 39.863 1.00 109.79 6 SER B CA 1
ATOM 2277 C C . SER B 2 6 ? 9.864 58.968 38.537 1.00 103.18 6 SER B C 1
ATOM 2278 O O . SER B 2 6 ? 9.355 60.079 38.390 1.00 104.94 6 SER B O 1
ATOM 2286 N N . PHE B 2 7 ? 10.543 58.346 37.577 1.00 97.27 7 PHE B N 1
ATOM 2287 C CA . PHE B 2 7 ? 10.771 58.957 36.272 1.00 92.50 7 PHE B CA 1
ATOM 2288 C C . PHE B 2 7 ? 10.039 58.193 35.172 1.00 87.96 7 PHE B C 1
ATOM 2289 O O . PHE B 2 7 ? 10.573 57.979 34.086 1.00 79.22 7 PHE B O 1
ATOM 2306 N N . ALA B 2 8 ? 8.807 57.795 35.467 1.00 88.99 8 ALA B N 1
ATOM 2307 C CA . ALA B 2 8 ? 7.968 57.082 34.511 1.00 88.21 8 ALA B CA 1
ATOM 2308 C C . ALA B 2 8 ? 6.507 57.201 34.939 1.00 89.68 8 ALA B C 1
ATOM 2309 O O . ALA B 2 8 ? 6.227 57.455 36.109 1.00 93.08 8 ALA B O 1
ATOM 2316 N N . PRO B 2 9 ? 5.568 57.026 33.995 1.00 84.12 9 PRO B N 1
ATOM 2317 C CA . PRO B 2 9 ? 4.151 57.123 34.364 1.00 86.35 9 PRO B CA 1
ATOM 2318 C C . PRO B 2 9 ? 3.717 55.992 35.291 1.00 89.74 9 PRO B C 1
ATOM 2319 O O . PRO B 2 9 ? 4.450 55.017 35.454 1.00 89.04 9 PRO B O 1
ATOM 2330 N N . ALA B 2 10 ? 2.537 56.128 35.885 1.00 92.99 10 ALA B N 1
ATOM 2331 C CA . ALA B 2 10 ? 2.056 55.172 36.877 1.00 94.51 10 ALA B CA 1
ATOM 2332 C C . ALA B 2 10 ? 1.895 53.768 36.302 1.00 92.60 10 ALA B C 1
ATOM 2333 O O . ALA B 2 10 ? 2.040 52.781 37.022 1.00 94.96 10 ALA B O 1
ATOM 2340 N N . TRP B 2 11 ? 1.595 53.678 35.009 1.00 90.21 11 TRP B N 1
ATOM 2341 C CA . TRP B 2 11 ? 1.330 52.385 34.381 1.00 86.70 11 TRP B CA 1
ATOM 2342 C C . TRP B 2 11 ? 2.623 51.658 34.001 1.00 83.38 11 TRP B C 1
ATOM 2343 O O . TRP B 2 11 ? 2.585 50.621 33.338 1.00 81.12 11 TRP B O 1
ATOM 2364 N N . LEU B 2 12 ? 3.759 52.205 34.427 1.00 84.53 12 LEU B N 1
ATOM 2365 C CA . LEU B 2 12 ? 5.050 51.537 34.272 1.00 84.90 12 LEU B CA 1
ATOM 2366 C C . LEU B 2 12 ? 5.740 51.377 35.626 1.00 88.74 12 LEU B C 1
ATOM 2367 O O . LEU B 2 12 ? 6.843 50.835 35.704 1.00 89.50 12 LEU B O 1
ATOM 2383 N N . ASN B 2 13 ? 5.085 51.847 36.685 1.00 93.90 13 ASN B N 1
ATOM 2384 C CA . ASN B 2 13 ? 5.603 51.700 38.041 1.00 97.43 13 ASN B CA 1
ATOM 2385 C C . ASN B 2 13 ? 4.784 50.696 38.840 1.00 102.89 13 ASN B C 1
ATOM 2386 O O . ASN B 2 13 ? 3.587 50.537 38.612 1.00 101.87 13 ASN B O 1
ATOM 2397 N N . GLU B 2 14 ? 5.444 50.023 39.776 1.00 107.17 14 GLU B N 1
ATOM 2398 C CA . GLU B 2 14 ? 4.794 49.043 40.639 1.00 115.10 14 GLU B CA 1
ATOM 2399 C C . GLU B 2 14 ? 3.598 49.675 41.359 1.00 113.80 14 GLU B C 1
ATOM 2400 O O . GLU B 2 14 ? 3.655 50.845 41.732 1.00 115.57 14 GLU B O 1
ATOM 2412 N N . PRO B 2 15 ? 2.508 48.911 41.560 1.00 113.80 15 PRO B N 1
ATOM 2413 C CA . PRO B 2 15 ? 2.269 47.507 41.208 1.00 110.71 15 PRO B CA 1
ATOM 2414 C C . PRO B 2 15 ? 1.631 47.307 39.830 1.00 107.51 15 PRO B C 1
ATOM 2415 O O . PRO B 2 15 ? 0.947 46.306 39.619 1.00 109.31 15 PRO B O 1
ATOM 2426 N N . ALA B 2 16 ? 1.857 48.236 38.906 1.00 102.86 16 ALA B N 1
ATOM 2427 C CA . ALA B 2 16 ? 1.325 48.092 37.555 1.00 98.77 16 ALA B CA 1
ATOM 2428 C C . ALA B 2 16 ? 1.994 46.917 36.847 1.00 96.52 16 ALA B C 1
ATOM 2429 O O . ALA B 2 16 ? 3.150 46.601 37.127 1.00 92.79 16 ALA B O 1
ATOM 2436 N N . PRO B 2 17 ? 1.270 46.266 35.923 1.00 94.11 17 PRO B N 1
ATOM 2437 C CA . PRO B 2 17 ? 1.824 45.107 35.213 1.00 93.80 17 PRO B CA 1
ATOM 2438 C C . PRO B 2 17 ? 2.996 45.484 34.312 1.00 90.69 17 PRO B C 1
ATOM 2439 O O . PRO B 2 17 ? 3.873 44.656 34.067 1.00 93.14 17 PRO B O 1
ATOM 2450 N N . GLY B 2 18 ? 3.005 46.721 33.827 1.00 84.51 18 GLY B N 1
ATOM 2451 C CA . GLY B 2 18 ? 4.065 47.181 32.949 1.00 74.81 18 GLY B CA 1
ATOM 2452 C C . GLY B 2 18 ? 5.420 47.208 33.633 1.00 75.71 18 GLY B C 1
ATOM 2453 O O . GLY B 2 18 ? 6.455 47.104 32.976 1.00 69.95 18 GLY B O 1
ATOM 2457 N N . HIS B 2 19 ? 5.415 47.342 34.955 1.00 82.95 19 HIS B N 1
ATOM 2458 C CA . HIS B 2 19 ? 6.655 47.429 35.719 1.00 86.28 19 HIS B CA 1
ATOM 2459 C C . HIS B 2 19 ? 7.400 46.096 35.729 1.00 89.46 19 HIS B C 1
ATOM 2460 O O . HIS B 2 19 ? 8.600 46.051 35.999 1.00 86.12 19 HIS B O 1
ATOM 2474 N N . LYS B 2 20 ? 6.686 45.015 35.431 1.00 91.24 20 LYS B N 1
ATOM 2475 C CA . LYS B 2 20 ? 7.286 43.685 35.418 1.00 92.94 20 LYS B CA 1
ATOM 2476 C C . LYS B 2 20 ? 8.375 43.578 34.355 1.00 87.25 20 LYS B C 1
ATOM 2477 O O . LYS B 2 20 ? 9.280 42.751 34.464 1.00 86.25 20 LYS B O 1
ATOM 2496 N N . LEU B 2 21 ? 8.281 44.417 33.329 1.00 82.89 21 LEU B N 1
ATOM 2497 C CA . LEU B 2 21 ? 9.264 44.433 32.252 1.00 79.15 21 LEU B CA 1
ATOM 2498 C C . LEU B 2 21 ? 10.652 44.846 32.736 1.00 76.90 21 LEU B C 1
ATOM 2499 O O . LEU B 2 21 ? 11.656 44.522 32.101 1.00 74.79 21 LEU B O 1
ATOM 2515 N N . PHE B 2 22 ? 10.702 45.554 33.862 1.00 77.00 22 PHE B N 1
ATOM 2516 C CA . PHE B 2 22 ? 11.939 46.170 34.331 1.00 77.48 22 PHE B CA 1
ATOM 2517 C C . PHE B 2 22 ? 12.407 45.631 35.681 1.00 84.65 22 PHE B C 1
ATOM 2518 O O . PHE B 2 22 ? 13.607 45.546 35.936 1.00 80.10 22 PHE B O 1
ATOM 2535 N N . ALA B 2 23 ? 11.461 45.268 36.542 1.00 95.92 23 ALA B N 1
ATOM 2536 C CA . ALA B 2 23 ? 11.794 44.801 37.886 1.00 107.04 23 ALA B CA 1
ATOM 2537 C C . ALA B 2 23 ? 12.465 43.429 37.842 1.00 112.43 23 ALA B C 1
ATOM 2538 O O . ALA B 2 23 ? 12.133 42.611 36.991 1.00 112.63 23 ALA B O 1
ATOM 2545 N N . PRO B 2 24 ? 13.395 43.161 38.775 1.00 114.59 24 PRO B N 1
ATOM 2546 C CA . PRO B 2 24 ? 14.060 41.856 38.784 1.00 115.93 24 PRO B CA 1
ATOM 2547 C C . PRO B 2 24 ? 13.298 40.811 39.593 1.00 119.94 24 PRO B C 1
ATOM 2548 O O . PRO B 2 24 ? 13.217 39.664 39.155 1.00 119.71 24 PRO B O 1
ATOM 2559 N N . LYS B 2 42 ? 30.120 45.537 35.048 1.00 113.20 42 LYS B N 1
ATOM 2560 C CA . LYS B 2 42 ? 30.984 44.889 34.068 1.00 111.49 42 LYS B CA 1
ATOM 2561 C C . LYS B 2 42 ? 31.127 45.779 32.829 1.00 109.68 42 LYS B C 1
ATOM 2562 O O . LYS B 2 42 ? 30.131 46.103 32.187 1.00 105.39 42 LYS B O 1
ATOM 2580 N N . PRO B 2 43 ? 32.367 46.177 32.488 1.00 110.84 43 PRO B N 1
ATOM 2581 C CA . PRO B 2 43 ? 32.562 47.187 31.439 1.00 108.77 43 PRO B CA 1
ATOM 2582 C C . PRO B 2 43 ? 32.054 46.752 30.067 1.00 101.33 43 PRO B C 1
ATOM 2583 O O . PRO B 2 43 ? 32.338 45.640 29.621 1.00 102.95 43 PRO B O 1
ATOM 2594 N N . GLY B 2 44 ? 31.303 47.635 29.414 1.00 94.59 44 GLY B N 1
ATOM 2595 C CA . GLY B 2 44 ? 30.768 47.370 28.092 1.00 85.36 44 GLY B CA 1
ATOM 2596 C C . GLY B 2 44 ? 29.468 48.120 27.859 1.00 77.20 44 GLY B C 1
ATOM 2597 O O . GLY B 2 44 ? 28.867 48.631 28.804 1.00 78.58 44 GLY B O 1
ATOM 2601 N N . PRO B 2 45 ? 29.025 48.191 26.595 1.00 67.54 45 PRO B N 1
ATOM 2602 C CA . PRO B 2 45 ? 27.765 48.862 26.258 1.00 65.20 45 PRO B CA 1
ATOM 2603 C C . PRO B 2 45 ? 26.545 48.101 26.767 1.00 67.23 45 PRO B C 1
ATOM 2604 O O . PRO B 2 45 ? 26.630 46.896 27.008 1.00 70.59 45 PRO B O 1
ATOM 2615 N N . ARG B 2 46 ? 25.430 48.807 26.930 1.00 65.47 46 ARG B N 1
ATOM 2616 C CA . ARG B 2 46 ? 24.192 48.200 27.403 1.00 64.60 46 ARG B CA 1
ATOM 2617 C C . ARG B 2 46 ? 23.008 48.650 26.552 1.00 57.09 46 ARG B C 1
ATOM 2618 O O . ARG B 2 46 ? 22.288 49.587 26.910 1.00 58.38 46 ARG B O 1
ATOM 2639 N N . ARG B 2 47 ? 22.818 47.971 25.423 1.00 55.48 47 ARG B N 1
ATOM 2640 C CA . ARG B 2 47 ? 21.665 48.200 24.559 1.00 55.12 47 ARG B CA 1
ATOM 2641 C C . ARG B 2 47 ? 20.591 47.166 24.868 1.00 53.04 47 ARG B C 1
ATOM 2642 O O . ARG B 2 47 ? 20.216 46.365 24.012 1.00 50.33 47 ARG B O 1
ATOM 2663 N N . THR B 2 48 ? 20.102 47.192 26.102 1.00 54.67 48 THR B N 1
ATOM 2664 C CA . THR B 2 48 ? 19.234 46.139 26.610 1.00 57.81 48 THR B CA 1
ATOM 2665 C C . THR B 2 48 ? 17.753 46.372 26.301 1.00 59.16 48 THR B C 1
ATOM 2666 O O . THR B 2 48 ? 16.898 45.606 26.748 1.00 62.37 48 THR B O 1
ATOM 2677 N N . ILE B 2 49 ? 17.453 47.420 25.538 1.00 58.95 49 ILE B N 1
ATOM 2678 C CA . ILE B 2 49 ? 16.080 47.697 25.120 1.00 57.99 49 ILE B CA 1
ATOM 2679 C C . ILE B 2 49 ? 16.004 47.837 23.604 1.00 57.38 49 ILE B C 1
ATOM 2680 O O . ILE B 2 49 ? 16.789 48.564 22.994 1.00 57.50 49 ILE B O 1
ATOM 2696 N N . ALA B 2 50 ? 15.052 47.125 23.010 1.00 55.23 50 ALA B N 1
ATOM 2697 C CA . ALA B 2 50 ? 14.767 47.218 21.582 1.00 53.72 50 ALA B CA 1
ATOM 2698 C C . ALA B 2 50 ? 13.260 47.322 21.393 1.00 55.82 50 ALA B C 1
ATOM 2699 O O . ALA B 2 50 ? 12.504 47.012 22.311 1.00 55.91 50 ALA B O 1
ATOM 2706 N N . ARG B 2 51 ? 12.823 47.748 20.210 1.00 60.02 51 ARG B N 1
ATOM 2707 C CA . ARG B 2 51 ? 11.404 48.004 19.985 1.00 65.48 51 ARG B CA 1
ATOM 2708 C C . ARG B 2 51 ? 10.951 47.767 18.553 1.00 62.06 51 ARG B C 1
ATOM 2709 O O . ARG B 2 51 ? 11.752 47.759 17.619 1.00 60.06 51 ARG B O 1
ATOM 2730 N N . ARG B 2 52 ? 9.644 47.584 18.408 1.00 61.56 52 ARG B N 1
ATOM 2731 C CA . ARG B 2 52 ? 8.979 47.621 17.116 1.00 61.70 52 ARG B CA 1
ATOM 2732 C C . ARG B 2 52 ? 7.573 48.150 17.364 1.00 63.36 52 ARG B C 1
ATOM 2733 O O . ARG B 2 52 ? 6.816 47.575 18.148 1.00 65.98 52 ARG B O 1
ATOM 2754 N N . GLY B 2 53 ? 7.229 49.254 16.711 1.00 61.65 53 GLY B N 1
ATOM 2755 C CA . GLY B 2 53 ? 5.984 49.940 17.003 1.00 63.94 53 GLY B CA 1
ATOM 2756 C C . GLY B 2 53 ? 5.912 50.274 18.483 1.00 66.54 53 GLY B C 1
ATOM 2757 O O . GLY B 2 53 ? 6.815 50.914 19.023 1.00 63.75 53 GLY B O 1
ATOM 2761 N N . THR B 2 54 ? 4.851 49.820 19.142 1.00 72.48 54 THR B N 1
ATOM 2762 C CA . THR B 2 54 ? 4.669 50.056 20.572 1.00 76.41 54 THR B CA 1
ATOM 2763 C C . THR B 2 54 ? 5.164 48.883 21.422 1.00 75.87 54 THR B C 1
ATOM 2764 O O . THR B 2 54 ? 5.093 48.930 22.651 1.00 78.47 54 THR B O 1
ATOM 2775 N N . GLU B 2 55 ? 5.661 47.836 20.769 1.00 73.06 55 GLU B N 1
ATOM 2776 C CA . GLU B 2 55 ? 6.238 46.699 21.480 1.00 70.39 55 GLU B CA 1
ATOM 2777 C C . GLU B 2 55 ? 7.689 46.981 21.847 1.00 69.08 55 GLU B C 1
ATOM 2778 O O . GLU B 2 55 ? 8.408 47.641 21.094 1.00 69.42 55 GLU B O 1
ATOM 2790 N N . ILE B 2 56 ? 8.117 46.476 23.002 1.00 69.07 56 ILE B N 1
ATOM 2791 C CA . ILE B 2 56 ? 9.511 46.591 23.410 1.00 64.98 56 ILE B CA 1
ATOM 2792 C C . ILE B 2 56 ? 10.034 45.260 23.943 1.00 64.67 56 ILE B C 1
ATOM 2793 O O . ILE B 2 56 ? 9.271 44.428 24.435 1.00 65.63 56 ILE B O 1
ATOM 2809 N N . PHE B 2 57 ? 11.345 45.079 23.833 1.00 61.95 57 PHE B N 1
ATOM 2810 C CA . PHE B 2 57 ? 12.021 43.880 24.312 1.00 61.95 57 PHE B CA 1
ATOM 2811 C C . PHE B 2 57 ? 13.107 44.303 25.289 1.00 61.75 57 PHE B C 1
ATOM 2812 O O . PHE B 2 57 ? 14.017 45.046 24.927 1.00 60.04 57 PHE B O 1
ATOM 2829 N N . VAL B 2 58 ? 13.000 43.830 26.527 1.00 64.01 58 VAL B N 1
ATOM 2830 C CA . VAL B 2 58 ? 13.880 44.274 27.602 1.00 64.37 58 VAL B CA 1
ATOM 2831 C C . VAL B 2 58 ? 14.722 43.128 28.142 1.00 63.05 58 VAL B C 1
ATOM 2832 O O . VAL B 2 58 ? 14.207 42.215 28.790 1.00 65.31 58 VAL B O 1
ATOM 2845 N N . ALA B 2 59 ? 16.024 43.190 27.883 1.00 63.75 59 ALA B N 1
ATOM 2846 C CA . ALA B 2 59 ? 16.944 42.172 28.365 1.00 63.11 59 ALA B CA 1
ATOM 2847 C C . ALA B 2 59 ? 17.195 42.348 29.857 1.00 64.45 59 ALA B C 1
ATOM 2848 O O . ALA B 2 59 ? 17.580 43.425 30.309 1.00 67.39 59 ALA B O 1
ATOM 2855 N N . CYS B 2 60 ? 16.958 41.282 30.615 1.00 64.13 60 CYS B N 1
ATOM 2856 C CA . CYS B 2 60 ? 17.245 41.260 32.042 1.00 65.31 60 CYS B CA 1
ATOM 2857 C C . CYS B 2 60 ? 17.955 39.959 32.389 1.00 68.44 60 CYS B C 1
ATOM 2858 O O . CYS B 2 60 ? 17.315 38.948 32.670 1.00 67.48 60 CYS B O 1
ATOM 2866 N N . GLY B 2 61 ? 19.282 39.987 32.356 1.00 71.73 61 GLY B N 1
ATOM 2867 C CA . GLY B 2 61 ? 20.069 38.793 32.597 1.00 76.49 61 GLY B CA 1
ATOM 2868 C C . GLY B 2 61 ? 20.064 37.895 31.376 1.00 77.75 61 GLY B C 1
ATOM 2869 O O . GLY B 2 61 ? 20.489 38.308 30.297 1.00 75.55 61 GLY B O 1
ATOM 2873 N N . LYS B 2 62 ? 19.573 36.670 31.542 1.00 78.70 62 LYS B N 1
ATOM 2874 C CA . LYS B 2 62 ? 19.561 35.691 30.458 1.00 79.54 62 LYS B CA 1
ATOM 2875 C C . LYS B 2 62 ? 18.180 35.545 29.819 1.00 79.37 62 LYS B C 1
ATOM 2876 O O . LYS B 2 62 ? 17.934 34.581 29.094 1.00 81.00 62 LYS B O 1
ATOM 2895 N N . GLN B 2 63 ? 17.286 36.495 30.084 1.00 79.56 63 GLN B N 1
ATOM 2896 C CA . GLN B 2 63 ? 15.939 36.457 29.518 1.00 78.97 63 GLN B CA 1
ATOM 2897 C C . GLN B 2 63 ? 15.539 37.807 28.930 1.00 74.08 63 GLN B C 1
ATOM 2898 O O . GLN B 2 63 ? 16.064 38.849 29.325 1.00 74.56 63 GLN B O 1
ATOM 2912 N N . ILE B 2 64 ? 14.608 37.770 27.981 1.00 70.75 64 ILE B N 1
ATOM 2913 C CA . ILE B 2 64 ? 14.074 38.976 27.361 1.00 66.72 64 ILE B CA 1
ATOM 2914 C C . ILE B 2 64 ? 12.599 39.132 27.717 1.00 70.01 64 ILE B C 1
ATOM 2915 O O . ILE B 2 64 ? 11.787 38.249 27.440 1.00 75.03 64 ILE B O 1
ATOM 2931 N N . ARG B 2 65 ? 12.259 40.257 28.336 1.00 72.86 65 ARG B N 1
ATOM 2932 C CA . ARG B 2 65 ? 10.881 40.524 28.733 1.00 75.09 65 ARG B CA 1
ATOM 2933 C C . ARG B 2 65 ? 10.159 41.308 27.644 1.00 72.67 65 ARG B C 1
ATOM 2934 O O . ARG B 2 65 ? 10.549 42.421 27.293 1.00 68.32 65 ARG B O 1
ATOM 2955 N N . TRP B 2 66 ? 9.110 40.692 27.110 1.00 71.07 66 TRP B N 1
ATOM 2956 C CA . TRP B 2 66 ? 8.377 41.211 25.963 1.00 70.72 66 TRP B CA 1
ATOM 2957 C C . TRP B 2 66 ? 7.052 41.833 26.393 1.00 74.16 66 TRP B C 1
ATOM 2958 O O . TRP B 2 66 ? 6.312 41.241 27.177 1.00 75.57 66 TRP B O 1
ATOM 2979 N N . GLY B 2 67 ? 6.750 43.023 25.881 1.00 74.50 67 GLY B N 1
ATOM 2980 C CA . GLY B 2 67 ? 5.506 43.687 26.224 1.00 77.70 67 GLY B CA 1
ATOM 2981 C C . GLY B 2 67 ? 5.086 44.794 25.273 1.00 77.32 67 GLY B C 1
ATOM 2982 O O . GLY B 2 67 ? 5.924 45.455 24.659 1.00 75.39 67 GLY B O 1
ATOM 2986 N N . ASP B 2 68 ? 3.774 44.986 25.157 1.00 81.71 68 ASP B N 1
ATOM 2987 C CA . ASP B 2 68 ? 3.201 46.067 24.361 1.00 82.45 68 ASP B CA 1
ATOM 2988 C C . ASP B 2 68 ? 2.804 47.215 25.285 1.00 81.82 68 ASP B C 1
ATOM 2989 O O . ASP B 2 68 ? 1.968 47.046 26.173 1.00 86.24 68 ASP B O 1
ATOM 2998 N N . LEU B 2 69 ? 3.403 48.382 25.069 1.00 78.73 69 LEU B N 1
ATOM 2999 C CA . LEU B 2 69 ? 3.165 49.538 25.927 1.00 77.12 69 LEU B CA 1
ATOM 3000 C C . LEU B 2 69 ? 1.726 50.035 25.845 1.00 78.73 69 LEU B C 1
ATOM 3001 O O . LEU B 2 69 ? 1.203 50.591 26.809 1.00 80.00 69 LEU B O 1
ATOM 3017 N N . ALA B 2 70 ? 1.090 49.835 24.694 1.00 79.88 70 ALA B N 1
ATOM 3018 C CA . ALA B 2 70 ? -0.292 50.263 24.504 1.00 82.88 70 ALA B CA 1
ATOM 3019 C C . ALA B 2 70 ? -1.230 49.483 25.418 1.00 85.89 70 ALA B C 1
ATOM 3020 O O . ALA B 2 70 ? -2.036 50.068 26.141 1.00 90.05 70 ALA B O 1
ATOM 3027 N N . GLN B 2 71 ? -1.115 48.159 25.382 1.00 83.18 71 GLN B N 1
ATOM 3028 C CA . GLN B 2 71 ? -1.976 47.292 26.178 1.00 85.48 71 GLN B CA 1
ATOM 3029 C C . GLN B 2 71 ? -1.697 47.457 27.671 1.00 82.47 71 GLN B C 1
ATOM 3030 O O . GLN B 2 71 ? -2.623 47.499 28.479 1.00 81.40 71 GLN B O 1
ATOM 3044 N N . LEU B 2 72 ? -0.420 47.551 28.033 1.00 81.93 72 LEU B N 1
ATOM 3045 C CA . LEU B 2 72 ? -0.036 47.723 29.432 1.00 84.12 72 LEU B CA 1
ATOM 3046 C C . LEU B 2 72 ? -0.552 49.049 29.985 1.00 83.96 72 LEU B C 1
ATOM 3047 O O . LEU B 2 72 ? -0.872 49.155 31.171 1.00 88.35 72 LEU B O 1
ATOM 3063 N N . LYS B 2 73 ? -0.632 50.057 29.124 1.00 83.63 73 LYS B N 1
ATOM 3064 C CA . LYS B 2 73 ? -1.206 51.338 29.512 1.00 83.69 73 LYS B CA 1
ATOM 3065 C C . LYS B 2 73 ? -2.702 51.174 29.759 1.00 83.14 73 LYS B C 1
ATOM 3066 O O . LYS B 2 73 ? -3.221 51.589 30.795 1.00 84.80 73 LYS B O 1
ATOM 3085 N N . GLU B 2 74 ? -3.384 50.560 28.797 1.00 79.16 74 GLU B N 1
ATOM 3086 C CA . GLU B 2 74 ? -4.826 50.360 28.875 1.00 82.42 74 GLU B CA 1
ATOM 3087 C C . GLU B 2 74 ? -5.218 49.498 30.074 1.00 84.43 74 GLU B C 1
ATOM 3088 O O . GLU B 2 74 ? -6.251 49.729 30.700 1.00 87.51 74 GLU B O 1
ATOM 3100 N N . SER B 2 75 ? -4.394 48.503 30.386 1.00 99.71 75 SER B N 1
ATOM 3101 C CA . SER B 2 75 ? -4.669 47.607 31.505 1.00 107.28 75 SER B CA 1
ATOM 3102 C C . SER B 2 75 ? -4.685 48.361 32.830 1.00 106.81 75 SER B C 1
ATOM 3103 O O . SER B 2 75 ? -5.453 48.028 33.733 1.00 113.42 75 SER B O 1
ATOM 3111 N N . TRP B 2 76 ? -3.837 49.379 32.939 1.00 107.27 76 TRP B N 1
ATOM 3112 C CA . TRP B 2 76 ? -3.759 50.183 34.153 1.00 104.86 76 TRP B CA 1
ATOM 3113 C C . TRP B 2 76 ? -4.808 51.293 34.162 1.00 107.39 76 TRP B C 1
ATOM 3114 O O . TRP B 2 76 ? -5.117 51.856 35.212 1.00 110.43 76 TRP B O 1
ATOM 3135 N N . GLU B 2 77 ? -5.344 51.612 32.989 1.00 106.30 77 GLU B N 1
ATOM 3136 C CA . GLU B 2 77 ? -6.384 52.627 32.874 1.00 109.19 77 GLU B CA 1
ATOM 3137 C C . GLU B 2 77 ? -7.770 52.017 33.064 1.00 112.22 77 GLU B C 1
ATOM 3138 O O . GLU B 2 77 ? -8.685 52.679 33.555 1.00 113.34 77 GLU B O 1
ATOM 3150 N N . SER B 2 78 ? -7.912 50.752 32.675 1.00 110.38 78 SER B N 1
ATOM 3151 C CA . SER B 2 78 ? -9.187 50.047 32.770 1.00 114.19 78 SER B CA 1
ATOM 3152 C C . SER B 2 78 ? -9.129 48.945 33.828 1.00 114.93 78 SER B C 1
ATOM 3153 O O . SER B 2 78 ? -9.756 47.895 33.684 1.00 119.86 78 SER B O 1
ATOM 3161 N N . ARG B 2 79 ? -8.370 49.196 34.891 1.00 117.27 79 ARG B N 1
ATOM 3162 C CA . ARG B 2 79 ? -8.283 48.270 36.016 1.00 117.49 79 ARG B CA 1
ATOM 3163 C C . ARG B 2 79 ? -9.488 48.431 36.942 1.00 121.82 79 ARG B C 1
ATOM 3164 O O . ARG B 2 79 ? -10.003 49.537 37.102 1.00 123.33 79 ARG B O 1
ATOM 3185 N N . PRO B 2 80 ? -9.947 47.327 37.554 1.00 122.47 80 PRO B N 1
ATOM 3186 C CA . PRO B 2 80 ? -11.013 47.440 38.556 1.00 127.17 80 PRO B CA 1
ATOM 3187 C C . PRO B 2 80 ? -10.490 47.963 39.893 1.00 130.92 80 PRO B C 1
ATOM 3188 O O . PRO B 2 80 ? -9.282 48.144 40.046 1.00 124.11 80 PRO B O 1
ATOM 3199 N N . SER B 2 81 ? -11.395 48.206 40.837 1.00 136.49 81 SER B N 1
ATOM 3200 C CA . SER B 2 81 ? -11.025 48.701 42.160 1.00 142.29 81 SER B CA 1
ATOM 3201 C C . SER B 2 81 ? -11.628 47.827 43.255 1.00 146.50 81 SER B C 1
ATOM 3202 O O . SER B 2 81 ? -10.965 46.940 43.791 1.00 146.05 81 SER B O 1
ATOM 3210 N N . ASP B 2 98 ? 6.041 30.763 35.238 1.00 121.93 98 ASP B N 1
ATOM 3211 C CA . ASP B 2 98 ? 5.205 31.910 34.905 1.00 121.31 98 ASP B CA 1
ATOM 3212 C C . ASP B 2 98 ? 5.768 32.663 33.705 1.00 117.56 98 ASP B C 1
ATOM 3213 O O . ASP B 2 98 ? 6.733 33.416 33.831 1.00 113.26 98 ASP B O 1
ATOM 3221 N N . ASP B 2 99 ? 5.153 32.458 32.544 1.00 116.55 99 ASP B N 1
ATOM 3222 C CA . ASP B 2 99 ? 5.590 33.109 31.313 1.00 114.14 99 ASP B CA 1
ATOM 3223 C C . ASP B 2 99 ? 4.897 34.453 31.112 1.00 107.45 99 ASP B C 1
ATOM 3224 O O . ASP B 2 99 ? 5.169 35.157 30.140 1.00 104.36 99 ASP B O 1
ATOM 3233 N N . GLY B 2 100 ? 4.002 34.802 32.031 1.00 107.91 100 GLY B N 1
ATOM 3234 C CA . GLY B 2 100 ? 3.221 36.020 31.916 1.00 105.37 100 GLY B CA 1
ATOM 3235 C C . GLY B 2 100 ? 1.997 35.838 31.039 1.00 101.53 100 GLY B C 1
ATOM 3236 O O . GLY B 2 100 ? 1.391 36.812 30.592 1.00 101.09 100 GLY B O 1
ATOM 3240 N N . ALA B 2 101 ? 1.628 34.584 30.794 1.00 101.65 101 ALA B N 1
ATOM 3241 C CA . ALA B 2 101 ? 0.465 34.273 29.970 1.00 99.90 101 ALA B CA 1
ATOM 3242 C C . ALA B 2 101 ? -0.824 34.754 30.630 1.00 99.97 101 ALA B C 1
ATOM 3243 O O . ALA B 2 101 ? -1.844 34.927 29.962 1.00 102.34 101 ALA B O 1
ATOM 3250 N N . ALA B 2 102 ? -0.774 34.968 31.942 1.00 101.93 102 ALA B N 1
ATOM 3251 C CA . ALA B 2 102 ? -1.929 35.461 32.685 1.00 102.60 102 ALA B CA 1
ATOM 3252 C C . ALA B 2 102 ? -2.031 36.984 32.612 1.00 102.62 102 ALA B C 1
ATOM 3253 O O . ALA B 2 102 ? -3.085 37.554 32.894 1.00 103.48 102 ALA B O 1
ATOM 3260 N N . THR B 2 103 ? -0.933 37.633 32.231 1.00 98.78 103 THR B N 1
ATOM 3261 C CA . THR B 2 103 ? -0.889 39.088 32.140 1.00 99.50 103 THR B CA 1
ATOM 3262 C C . THR B 2 103 ? -0.989 39.535 30.686 1.00 97.78 103 THR B C 1
ATOM 3263 O O . THR B 2 103 ? -0.169 39.152 29.850 1.00 90.49 103 THR B O 1
ATOM 3274 N N . ALA B 2 104 ? -1.996 40.350 30.393 1.00 100.76 104 ALA B N 1
ATOM 3275 C CA . ALA B 2 104 ? -2.203 40.859 29.044 1.00 103.29 104 ALA B CA 1
ATOM 3276 C C . ALA B 2 104 ? -1.099 41.835 28.653 1.00 99.68 104 ALA B C 1
ATOM 3277 O O . ALA B 2 104 ? -0.729 42.712 29.434 1.00 101.93 104 ALA B O 1
ATOM 3284 N N . GLY B 2 105 ? -0.573 41.675 27.443 1.00 93.98 105 GLY B N 1
ATOM 3285 C CA . GLY B 2 105 ? 0.449 42.569 26.931 1.00 88.50 105 GLY B CA 1
ATOM 3286 C C . GLY B 2 105 ? 1.812 42.361 27.565 1.00 84.55 105 GLY B C 1
ATOM 3287 O O . GLY B 2 105 ? 2.668 43.244 27.504 1.00 83.30 105 GLY B O 1
ATOM 3291 N N . TYR B 2 106 ? 2.013 41.198 28.179 1.00 86.05 106 TYR B N 1
ATOM 3292 C CA . TYR B 2 106 ? 3.284 40.876 28.818 1.00 84.76 106 TYR B CA 1
ATOM 3293 C C . TYR B 2 106 ? 3.619 39.398 28.663 1.00 82.78 106 TYR B C 1
ATOM 3294 O O . TYR B 2 106 ? 2.789 38.533 28.931 1.00 85.04 106 TYR B O 1
ATOM 3312 N N . ARG B 2 107 ? 4.843 39.121 28.227 1.00 81.22 107 ARG B N 1
ATOM 3313 C CA . ARG B 2 107 ? 5.313 37.752 28.048 1.00 83.46 107 ARG B CA 1
ATOM 3314 C C . ARG B 2 107 ? 6.800 37.658 28.359 1.00 83.96 107 ARG B C 1
ATOM 3315 O O . ARG B 2 107 ? 7.541 38.624 28.172 1.00 78.31 107 ARG B O 1
ATOM 3336 N N . ILE B 2 108 ? 7.230 36.492 28.833 1.00 88.54 108 ILE B N 1
ATOM 3337 C CA . ILE B 2 108 ? 8.639 36.250 29.116 1.00 91.09 108 ILE B CA 1
ATOM 3338 C C . ILE B 2 108 ? 9.252 35.464 27.961 1.00 89.95 108 ILE B C 1
ATOM 3339 O O . ILE B 2 108 ? 8.625 34.548 27.425 1.00 92.87 108 ILE B O 1
ATOM 3355 N N . ILE B 2 109 ? 10.470 35.836 27.576 1.00 84.67 109 ILE B N 1
ATOM 3356 C CA . ILE B 2 109 ? 11.217 35.113 26.552 1.00 82.20 109 ILE B CA 1
ATOM 3357 C C . ILE B 2 109 ? 12.501 34.556 27.150 1.00 80.83 109 ILE B C 1
ATOM 3358 O O . ILE B 2 109 ? 13.498 35.271 27.275 1.00 80.69 109 ILE B O 1
ATOM 3374 N N . LYS B 2 110 ? 12.480 33.282 27.522 1.00 84.63 110 LYS B N 1
ATOM 3375 C CA . LYS B 2 110 ? 13.694 32.621 27.973 1.00 86.74 110 LYS B CA 1
ATOM 3376 C C . LYS B 2 110 ? 14.608 32.400 26.777 1.00 80.15 110 LYS B C 1
ATOM 3377 O O . LYS B 2 110 ? 14.143 32.087 25.680 1.00 79.23 110 LYS B O 1
ATOM 3396 N N . THR B 2 111 ? 15.907 32.574 26.996 1.00 76.86 111 THR B N 1
ATOM 3397 C CA . THR B 2 111 ? 16.894 32.474 25.928 1.00 72.94 111 THR B CA 1
ATOM 3398 C C . THR B 2 111 ? 17.935 31.413 26.268 1.00 74.36 111 THR B C 1
ATOM 3399 O O . THR B 2 111 ? 18.061 31.014 27.426 1.00 75.56 111 THR B O 1
ATOM 3410 N N . PRO B 2 112 ? 18.683 30.947 25.255 1.00 75.98 112 PRO B N 1
ATOM 3411 C CA . PRO B 2 112 ? 19.729 29.946 25.480 1.00 78.65 112 PRO B CA 1
ATOM 3412 C C . PRO B 2 112 ? 21.104 30.545 25.783 1.00 75.42 112 PRO B C 1
ATOM 3413 O O . PRO B 2 112 ? 22.088 29.805 25.785 1.00 78.71 112 PRO B O 1
ATOM 3424 N N . VAL B 2 113 ? 21.179 31.850 26.036 1.00 69.26 113 VAL B N 1
ATOM 3425 C CA . VAL B 2 113 ? 22.468 32.484 26.299 1.00 63.88 113 VAL B CA 1
ATOM 3426 C C . VAL B 2 113 ? 23.090 31.939 27.585 1.00 64.34 113 VAL B C 1
ATOM 3427 O O . VAL B 2 113 ? 22.382 31.454 28.467 1.00 66.85 113 VAL B O 1
ATOM 3440 N N . ALA B 2 114 ? 24.414 32.024 27.679 1.00 64.63 114 ALA B N 1
ATOM 3441 C CA . ALA B 2 114 ? 25.148 31.521 28.836 1.00 68.15 114 ALA B CA 1
ATOM 3442 C C . ALA B 2 114 ? 25.702 32.660 29.689 1.00 74.19 114 ALA B C 1
ATOM 3443 O O . ALA B 2 114 ? 26.369 32.420 30.695 1.00 78.33 114 ALA B O 1
ATOM 3450 N N . ASP B 2 115 ? 25.420 33.895 29.286 1.00 74.89 115 ASP B N 1
ATOM 3451 C CA . ASP B 2 115 ? 25.863 35.065 30.036 1.00 77.94 115 ASP B CA 1
ATOM 3452 C C . ASP B 2 115 ? 24.868 36.205 29.855 1.00 73.08 115 ASP B C 1
ATOM 3453 O O . ASP B 2 115 ? 24.019 36.156 28.967 1.00 69.51 115 ASP B O 1
ATOM 3462 N N . ASP B 2 116 ? 24.978 37.227 30.700 1.00 74.80 116 ASP B N 1
ATOM 3463 C CA . ASP B 2 116 ? 24.064 38.364 30.661 1.00 74.32 116 ASP B CA 1
ATOM 3464 C C . ASP B 2 116 ? 24.030 39.008 29.281 1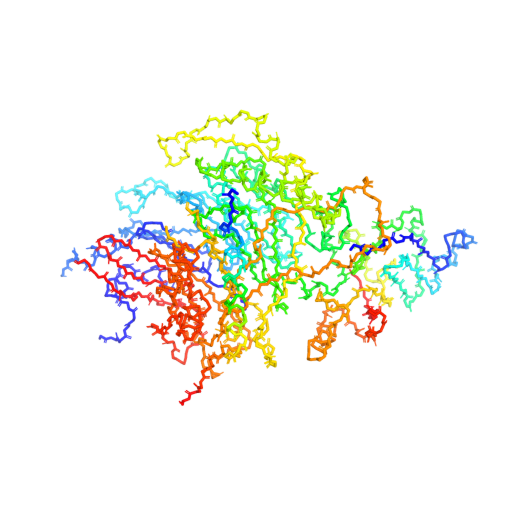.00 70.02 116 ASP B C 1
ATOM 3465 O O . ASP B 2 116 ? 25.073 39.254 28.673 1.00 69.30 116 ASP B O 1
ATOM 3474 N N . ILE B 2 117 ? 22.825 39.273 28.789 1.00 65.97 117 ILE B N 1
ATOM 3475 C CA . ILE B 2 117 ? 22.659 39.941 27.506 1.00 61.54 117 ILE B CA 1
ATOM 3476 C C . ILE B 2 117 ? 23.201 41.365 27.585 1.00 59.18 117 ILE B C 1
ATOM 3477 O O . ILE B 2 117 ? 22.980 42.071 28.569 1.00 61.29 117 ILE B O 1
ATOM 3493 N N . ARG B 2 118 ? 23.900 41.780 26.534 1.00 56.00 118 ARG B N 1
ATOM 3494 C CA . ARG B 2 118 ? 24.519 43.100 26.482 1.00 59.09 118 ARG B CA 1
ATOM 3495 C C . ARG B 2 118 ? 23.813 44.003 25.481 1.00 52.41 118 ARG B C 1
ATOM 3496 O O . ARG B 2 118 ? 23.659 45.202 25.720 1.00 50.72 118 ARG B O 1
ATOM 3517 N N . GLN B 2 119 ? 23.389 43.425 24.360 1.00 50.26 119 GLN B N 1
ATOM 3518 C CA . GLN B 2 119 ? 22.782 44.204 23.286 1.00 50.58 119 GLN B CA 1
ATOM 3519 C C . GLN B 2 119 ? 21.624 43.476 22.612 1.00 51.78 119 GLN B C 1
ATOM 3520 O O . GLN B 2 119 ? 21.678 42.263 22.391 1.00 53.05 119 GLN B O 1
ATOM 3534 N N . LEU B 2 120 ? 20.583 44.240 22.294 1.00 51.49 120 LEU B N 1
ATOM 3535 C CA . LEU B 2 120 ? 19.486 43.783 21.448 1.00 52.71 120 LEU B CA 1
ATOM 3536 C C . LEU B 2 120 ? 19.412 44.690 20.227 1.00 54.33 120 LEU B C 1
ATOM 3537 O O . LEU B 2 120 ? 19.320 45.910 20.371 1.00 56.28 120 LEU B O 1
ATOM 3553 N N . VAL B 2 121 ? 19.448 44.105 19.033 1.00 53.75 121 VAL B N 1
ATOM 3554 C CA . VAL B 2 121 ? 19.388 44.893 17.805 1.00 51.65 121 VAL B CA 1
ATOM 3555 C C . VAL B 2 121 ? 18.266 44.405 16.898 1.00 52.70 121 VAL B C 1
ATOM 3556 O O . VAL B 2 121 ? 18.340 43.319 16.322 1.00 51.72 121 VAL B O 1
ATOM 3569 N N . MET B 2 122 ? 17.232 45.231 16.774 1.00 53.87 122 MET B N 1
ATOM 3570 C CA . MET B 2 122 ? 16.085 44.929 15.930 1.00 55.02 122 MET B CA 1
ATOM 3571 C C . MET B 2 122 ? 16.476 44.996 14.461 1.00 56.28 122 MET B C 1
ATOM 3572 O O . MET B 2 122 ? 17.236 45.874 14.057 1.00 55.43 122 MET B O 1
ATOM 3586 N N . SER B 2 123 ? 15.939 44.081 13.661 1.00 56.01 123 SER B N 1
ATOM 3587 C CA . SER B 2 123 ? 16.207 44.074 12.227 1.00 54.62 123 SER B CA 1
ATOM 3588 C C . SER B 2 123 ? 15.312 45.105 11.543 1.00 56.12 123 SER B C 1
ATOM 3589 O O . SER B 2 123 ? 14.345 45.571 12.141 1.00 56.78 123 SER B O 1
ATOM 3597 N N . PRO B 2 124 ? 15.630 45.468 10.288 1.00 52.85 124 PRO B N 1
ATOM 3598 C CA . PRO B 2 124 ? 14.884 46.514 9.573 1.00 54.03 124 PRO B CA 1
ATOM 3599 C C . PRO B 2 124 ? 13.380 46.256 9.482 1.00 60.22 124 PRO B C 1
ATOM 3600 O O . PRO B 2 124 ? 12.593 47.159 9.762 1.00 61.60 124 PRO B O 1
ATOM 3611 N N . ASN B 2 125 ? 12.992 45.045 9.097 1.00 65.04 125 ASN B N 1
ATOM 3612 C CA . ASN B 2 125 ? 11.580 44.699 8.975 1.00 70.11 125 ASN B CA 1
ATOM 3613 C C . ASN B 2 125 ? 11.004 44.164 10.285 1.00 68.37 125 ASN B C 1
ATOM 3614 O O . ASN B 2 125 ? 9.850 43.740 10.338 1.00 70.86 125 ASN B O 1
ATOM 3625 N N . GLN B 2 126 ? 11.824 44.183 11.333 1.00 64.42 126 GLN B N 1
ATOM 3626 C CA . GLN B 2 126 ? 11.368 43.918 12.695 1.00 62.56 126 GLN B CA 1
ATOM 3627 C C . GLN B 2 126 ? 10.814 42.505 12.874 1.00 62.03 126 GLN B C 1
ATOM 3628 O O . GLN B 2 126 ? 9.890 42.290 13.658 1.00 60.35 126 GLN B O 1
ATOM 3642 N N . ASP B 2 127 ? 11.390 41.549 12.150 1.00 60.74 127 ASP B N 1
ATOM 3643 C CA . ASP B 2 127 ? 11.017 40.144 12.289 1.00 62.28 127 ASP B CA 1
ATOM 3644 C C . ASP B 2 127 ? 12.129 39.340 12.967 1.00 62.37 127 ASP B C 1
ATOM 3645 O O . ASP B 2 127 ? 11.860 38.317 13.597 1.00 65.47 127 ASP B O 1
ATOM 3654 N N . PHE B 2 128 ? 13.370 39.809 12.839 1.00 59.41 128 PHE B N 1
ATOM 3655 C CA . PHE B 2 128 ? 14.515 39.188 13.508 1.00 57.96 128 PHE B CA 1
ATOM 3656 C C . PHE B 2 128 ? 15.081 40.102 14.592 1.00 57.96 128 PHE B C 1
ATOM 3657 O O . PHE B 2 128 ? 15.083 41.326 14.448 1.00 57.53 128 PHE B O 1
ATOM 3674 N N . LEU B 2 129 ? 15.573 39.495 15.668 1.00 58.29 129 LEU B N 1
ATOM 3675 C CA . LEU B 2 129 ? 16.211 40.231 16.755 1.00 57.42 129 LEU B CA 1
ATOM 3676 C C . LEU B 2 129 ? 17.573 39.625 17.086 1.00 55.48 129 LEU B C 1
ATOM 3677 O O . LEU B 2 129 ? 17.665 38.460 17.482 1.00 58.07 129 LEU B O 1
ATOM 3693 N N . ALA B 2 130 ? 18.625 40.420 16.919 1.00 53.95 130 ALA B N 1
ATOM 3694 C CA . ALA B 2 130 ? 19.975 39.991 17.262 1.00 54.40 130 ALA B CA 1
ATOM 3695 C C . ALA B 2 130 ? 20.194 40.134 18.764 1.00 53.09 130 ALA B C 1
ATOM 3696 O O . ALA B 2 130 ? 19.913 41.187 19.338 1.00 53.83 130 ALA B O 1
ATOM 3703 N N . VAL B 2 131 ? 20.691 39.070 19.390 1.00 52.38 131 VAL B N 1
ATOM 3704 C CA . VAL B 2 131 ? 20.869 39.016 20.839 1.00 52.04 131 VAL B CA 1
ATOM 3705 C C . VAL B 2 131 ? 22.329 38.750 21.188 1.00 53.27 131 VAL B C 1
ATOM 3706 O O . VAL B 2 131 ? 22.847 37.660 20.938 1.00 54.36 131 VAL B O 1
ATOM 3719 N N . LEU B 2 132 ? 22.982 39.751 21.768 1.00 51.61 132 LEU B N 1
ATOM 3720 C CA . LEU B 2 132 ? 24.417 39.700 22.026 1.00 52.16 132 LEU B CA 1
ATOM 3721 C C . LEU B 2 132 ? 24.761 39.608 23.505 1.00 53.63 132 LEU B C 1
ATOM 3722 O O . LEU B 2 132 ? 24.231 40.352 24.331 1.00 53.98 132 LEU B O 1
ATOM 3738 N N . THR B 2 133 ? 25.646 38.672 23.824 1.00 55.95 133 THR B N 1
ATOM 3739 C CA . THR B 2 133 ? 26.366 38.684 25.086 1.00 58.08 133 THR B CA 1
ATOM 3740 C C . THR B 2 133 ? 27.684 39.392 24.798 1.00 56.76 133 THR B C 1
ATOM 3741 O O . THR B 2 133 ? 27.809 40.072 23.780 1.00 52.74 133 THR B O 1
ATOM 3752 N N . SER B 2 134 ? 28.668 39.231 25.672 1.00 61.96 134 SER B N 1
ATOM 3753 C CA . SER B 2 134 ? 29.978 39.817 25.423 1.00 62.81 134 SER B CA 1
ATOM 3754 C C . SER B 2 134 ? 30.652 39.179 24.206 1.00 60.33 134 SER B C 1
ATOM 3755 O O . SER B 2 134 ? 31.361 39.857 23.460 1.00 59.73 134 SER B O 1
ATOM 3763 N N . HIS B 2 135 ? 30.413 37.884 24.002 1.00 59.12 135 HIS B N 1
ATOM 3764 C CA . HIS B 2 135 ? 31.102 37.125 22.957 1.00 57.35 135 HIS B CA 1
ATOM 3765 C C . HIS B 2 135 ? 30.170 36.393 21.988 1.00 55.59 135 HIS B C 1
ATOM 3766 O O . HIS B 2 135 ? 30.562 36.104 20.857 1.00 57.00 135 HIS B O 1
ATOM 3780 N N . THR B 2 136 ? 28.952 36.088 22.427 1.00 55.74 136 THR B N 1
ATOM 3781 C CA . THR B 2 136 ? 28.046 35.253 21.640 1.00 54.51 136 THR B CA 1
ATOM 3782 C C . THR B 2 136 ? 26.955 36.062 20.950 1.00 55.46 136 THR B C 1
ATOM 3783 O O . THR B 2 136 ? 26.634 37.177 21.366 1.00 57.25 136 THR B O 1
ATOM 3794 N N . VAL B 2 137 ? 26.398 35.488 19.887 1.00 54.04 137 VAL B N 1
ATOM 3795 C CA . VAL B 2 137 ? 25.329 36.125 19.127 1.00 53.96 137 VAL B CA 1
ATOM 3796 C C . VAL B 2 137 ? 24.238 35.110 18.800 1.00 56.33 137 VAL B C 1
ATOM 3797 O O . VAL B 2 137 ? 24.503 34.080 18.177 1.00 56.85 137 VAL B O 1
ATOM 3810 N N . HIS B 2 138 ? 23.015 35.406 19.233 1.00 59.21 138 HIS B N 1
ATOM 3811 C CA . HIS B 2 138 ? 21.851 34.606 18.871 1.00 61.63 138 HIS B CA 1
ATOM 3812 C C . HIS B 2 138 ? 20.867 35.444 18.063 1.00 61.20 138 HIS B C 1
ATOM 3813 O O . HIS B 2 138 ? 20.730 36.644 18.294 1.00 61.35 138 HIS B O 1
ATOM 3827 N N . ILE B 2 139 ? 20.189 34.801 17.117 1.00 58.98 139 ILE B N 1
ATOM 3828 C CA . ILE B 2 139 ? 19.143 35.448 16.337 1.00 58.56 139 ILE B CA 1
ATOM 3829 C C . ILE B 2 139 ? 17.791 34.898 16.759 1.00 59.82 139 ILE B C 1
ATOM 3830 O O . ILE B 2 139 ? 17.520 33.706 16.604 1.00 60.01 139 ILE B O 1
ATOM 3846 N N . CYS B 2 140 ? 16.947 35.772 17.297 1.00 60.66 140 CYS B N 1
ATOM 3847 C CA . CYS B 2 140 ? 15.611 35.382 17.717 1.00 63.09 140 CYS B CA 1
ATOM 3848 C C . CYS B 2 140 ? 14.601 35.659 16.616 1.00 62.64 140 CYS B C 1
ATOM 3849 O O . CYS B 2 140 ? 14.459 36.794 16.160 1.00 60.61 140 CYS B O 1
ATOM 3857 N N . ILE B 2 141 ? 13.911 34.610 16.185 1.00 62.27 141 ILE B N 1
ATOM 3858 C CA . ILE B 2 141 ? 12.791 34.754 15.270 1.00 63.96 141 ILE B CA 1
ATOM 3859 C C . ILE B 2 141 ? 11.609 35.256 16.082 1.00 62.60 141 ILE B C 1
ATOM 3860 O O . ILE B 2 141 ? 10.977 34.492 16.810 1.00 63.60 141 ILE B O 1
ATOM 3876 N N . LEU B 2 142 ? 11.324 36.547 15.965 1.00 65.07 142 LEU B N 1
ATOM 3877 C CA . LEU B 2 142 ? 10.311 37.178 16.802 1.00 67.40 142 LEU B CA 1
ATOM 3878 C C . LEU B 2 142 ? 8.938 36.555 16.564 1.00 74.53 142 LEU B C 1
ATOM 3879 O O . LEU B 2 142 ? 8.551 36.316 15.422 1.00 76.29 142 LEU B O 1
ATOM 3895 N N . PRO B 2 143 ? 8.194 36.289 17.651 1.00 79.56 143 PRO B N 1
ATOM 3896 C CA . PRO B 2 143 ? 6.917 35.586 17.512 1.00 83.53 143 PRO B CA 1
ATOM 3897 C C . PRO B 2 143 ? 5.770 36.498 17.101 1.00 84.25 143 PRO B C 1
ATOM 3898 O O . PRO B 2 143 ? 5.913 37.721 17.110 1.00 86.25 143 PRO B O 1
ATOM 3909 N N . ASP B 2 144 ? 4.642 35.893 16.744 1.00 84.87 144 ASP B N 1
ATOM 3910 C CA . ASP B 2 144 ? 3.441 36.641 16.412 1.00 84.67 144 ASP B CA 1
ATOM 3911 C C . ASP B 2 144 ? 3.000 37.447 17.629 1.00 79.71 144 ASP B C 1
ATOM 3912 O O . ASP B 2 144 ? 3.114 36.983 18.763 1.00 80.16 144 ASP B O 1
ATOM 3921 N N . SER B 2 145 ? 2.500 38.654 17.392 1.00 77.84 145 SER B N 1
ATOM 3922 C CA . SER B 2 145 ? 2.072 39.530 18.477 1.00 76.91 145 SER B CA 1
ATOM 3923 C C . SER B 2 145 ? 0.838 38.991 19.205 1.00 78.75 145 SER B C 1
ATOM 3924 O O . SER B 2 145 ? 0.520 39.437 20.308 1.00 77.90 145 SER B O 1
ATOM 3932 N N . SER B 2 146 ? 0.151 38.032 18.591 1.00 81.79 146 SER B N 1
ATOM 3933 C CA . SER B 2 146 ? -1.047 37.446 19.190 1.00 87.45 146 SER B CA 1
ATOM 3934 C C . SER B 2 146 ? -0.737 36.747 20.514 1.00 90.40 146 SER B C 1
ATOM 3935 O O . SER B 2 146 ? -1.628 36.546 21.339 1.00 93.56 146 SER B O 1
ATOM 3943 N N . HIS B 2 147 ? 0.528 36.386 20.715 1.00 91.90 147 HIS B N 1
ATOM 3944 C CA . HIS B 2 147 ? 0.950 35.695 21.931 1.00 93.98 147 HIS B CA 1
ATOM 3945 C C . HIS B 2 147 ? 0.926 36.602 23.162 1.00 92.41 147 HIS B C 1
ATOM 3946 O O . HIS B 2 147 ? 1.118 36.133 24.285 1.00 95.47 147 HIS B O 1
ATOM 3960 N N . LEU B 2 148 ? 0.695 37.895 22.954 1.00 91.03 148 LEU B N 1
ATOM 3961 C CA . LEU B 2 148 ? 0.613 38.844 24.061 1.00 90.03 148 LEU B CA 1
ATOM 3962 C C . LEU B 2 148 ? -0.775 38.859 24.704 1.00 95.89 148 LEU B C 1
ATOM 3963 O O . LEU B 2 148 ? -0.945 39.373 25.810 1.00 93.61 148 LEU B O 1
ATOM 3979 N N . HIS B 2 149 ? -1.765 38.305 24.010 1.00 102.51 149 HIS B N 1
ATOM 3980 C CA . HIS B 2 149 ? -3.115 38.205 24.560 1.00 110.66 149 HIS B CA 1
ATOM 3981 C C . HIS B 2 149 ? -3.234 37.003 25.494 1.00 115.16 149 HIS B C 1
ATOM 3982 O O . HIS B 2 149 ? -2.559 35.990 25.306 1.00 117.99 149 HIS B O 1
ATOM 3996 N N . ILE B 2 150 ? -4.095 37.122 26.501 1.00 119.60 150 ILE B N 1
ATOM 3997 C CA . ILE B 2 150 ? -4.333 36.031 27.440 1.00 123.52 150 ILE B CA 1
ATOM 3998 C C . ILE B 2 150 ? -5.090 34.900 26.751 1.00 130.41 150 ILE B C 1
ATOM 3999 O O . ILE B 2 150 ? -4.981 33.737 27.140 1.00 124.89 150 ILE B O 1
ATOM 4015 N N . GLN B 2 151 ? -5.852 35.250 25.719 1.00 139.94 151 GLN B N 1
ATOM 4016 C CA . GLN B 2 151 ? -6.656 34.278 24.988 1.00 144.94 151 GLN B CA 1
ATOM 4017 C C . GLN B 2 151 ? -5.788 33.226 24.305 1.00 142.51 151 GLN B C 1
ATOM 4018 O O . GLN B 2 151 ? -6.234 32.104 24.067 1.00 147.30 151 GLN B O 1
ATOM 4032 N N . ASP B 2 152 ? -4.549 33.593 23.988 1.00 139.32 152 ASP B N 1
ATOM 4033 C CA . ASP B 2 152 ? -3.635 32.678 23.316 1.00 134.64 152 ASP B CA 1
ATOM 4034 C C . ASP B 2 152 ? -3.275 31.514 24.235 1.00 131.94 152 ASP B C 1
ATOM 4035 O O . ASP B 2 152 ? -2.685 31.706 25.298 1.00 133.77 152 ASP B O 1
ATOM 4044 N N . THR B 2 153 ? -3.639 30.308 23.806 1.00 136.29 153 THR B N 1
ATOM 4045 C CA . THR B 2 153 ? -3.388 29.090 24.570 1.00 134.37 153 THR B CA 1
ATOM 4046 C C . THR B 2 153 ? -2.271 28.268 23.929 1.00 131.05 153 THR B C 1
ATOM 4047 O O . THR B 2 153 ? -1.639 27.443 24.590 1.00 135.44 153 THR B O 1
ATOM 4058 N N . THR B 2 154 ? -2.032 28.504 22.641 1.00 121.27 154 THR B N 1
ATOM 4059 C CA . THR B 2 154 ? -1.026 27.762 21.884 1.00 115.89 154 THR B CA 1
ATOM 4060 C C . THR B 2 154 ? 0.351 27.841 22.544 1.00 110.98 154 THR B C 1
ATOM 4061 O O . THR B 2 154 ? 0.644 28.801 23.255 1.00 98.84 154 THR B O 1
ATOM 4072 N N . PRO B 2 155 ? 1.200 26.824 22.314 1.00 117.50 155 PRO B N 1
ATOM 4073 C CA . PRO B 2 155 ? 2.527 26.809 22.941 1.00 116.46 155 PRO B CA 1
ATOM 4074 C C . PRO B 2 155 ? 3.400 27.980 22.503 1.00 109.67 155 PRO B C 1
ATOM 4075 O O . PRO B 2 155 ? 3.374 28.373 21.336 1.00 111.42 155 PRO B O 1
ATOM 4086 N N . PHE B 2 156 ? 4.168 28.520 23.445 1.00 102.75 156 PHE B N 1
ATOM 4087 C CA . PHE B 2 156 ? 4.979 29.707 23.208 1.00 93.69 156 PHE B CA 1
ATOM 4088 C C . PHE B 2 156 ? 6.464 29.396 23.357 1.00 95.17 156 PHE B C 1
ATOM 4089 O O . PHE B 2 156 ? 6.989 29.354 24.470 1.00 91.69 156 PHE B O 1
ATOM 4106 N N . LYS B 2 157 ? 7.130 29.174 22.227 1.00 102.63 157 LYS B N 1
ATOM 4107 C CA . LYS B 2 157 ? 8.549 28.830 22.211 1.00 104.85 157 LYS B CA 1
ATOM 4108 C C . LYS B 2 157 ? 9.263 29.493 21.031 1.00 95.98 157 LYS B C 1
ATOM 4109 O O . LYS B 2 157 ? 9.527 28.847 20.016 1.00 100.03 157 LYS B O 1
ATOM 4128 N N . PRO B 2 158 ? 9.573 30.795 21.162 1.00 84.55 158 PRO B N 1
ATOM 4129 C CA . PRO B 2 158 ? 10.269 31.541 20.107 1.00 77.34 158 PRO B CA 1
ATOM 4130 C C . PRO B 2 158 ? 11.599 30.904 19.716 1.00 75.85 158 PRO B C 1
ATOM 4131 O O . PRO B 2 158 ? 12.415 30.591 20.584 1.00 73.59 158 PRO B O 1
ATOM 4142 N N . LYS B 2 159 ? 11.808 30.721 18.417 1.00 74.21 159 LYS B N 1
ATOM 4143 C CA . LYS B 2 159 ? 13.019 30.087 17.913 1.00 75.16 159 LYS B CA 1
ATOM 4144 C C . LYS B 2 159 ? 14.232 31.003 18.055 1.00 68.83 159 LYS B C 1
ATOM 4145 O O . LYS B 2 159 ? 14.180 32.182 17.706 1.00 65.37 159 LYS B O 1
ATOM 4164 N N . PHE B 2 160 ? 15.317 30.442 18.582 1.00 70.33 160 PHE B N 1
ATOM 4165 C CA . PHE B 2 160 ? 16.601 31.129 18.678 1.00 68.34 160 PHE B CA 1
ATOM 4166 C C . PHE B 2 160 ? 17.635 30.398 17.832 1.00 69.84 160 PHE B C 1
ATOM 4167 O O . PHE B 2 160 ? 17.792 29.182 17.952 1.00 72.21 160 PHE B O 1
ATOM 4184 N N . TRP B 2 161 ? 18.332 31.140 16.978 1.00 68.43 161 TRP B N 1
ATOM 4185 C CA . TRP B 2 161 ? 19.396 30.582 16.151 1.00 69.06 161 TRP B CA 1
ATOM 4186 C C . TRP B 2 161 ? 20.754 31.051 16.648 1.00 65.57 161 TRP B C 1
ATOM 4187 O O . TRP B 2 161 ? 20.964 32.245 16.859 1.00 65.02 161 TRP B O 1
ATOM 4208 N N . THR B 2 162 ? 21.674 30.111 16.830 1.00 66.56 162 THR B N 1
ATOM 4209 C CA . THR B 2 162 ? 23.047 30.452 17.172 1.00 64.14 162 THR B CA 1
ATOM 4210 C C . THR B 2 162 ? 23.757 30.985 15.934 1.00 63.95 162 THR B C 1
ATOM 4211 O O . THR B 2 162 ? 23.699 30.372 14.870 1.00 65.73 162 THR B O 1
ATOM 4222 N N . LEU B 2 163 ? 24.424 32.125 16.082 1.00 60.43 163 LEU B N 1
ATOM 4223 C CA . LEU B 2 163 ? 25.158 32.742 14.984 1.00 58.61 163 LEU B CA 1
ATOM 4224 C C . LEU B 2 163 ? 26.653 32.495 15.154 1.00 55.90 163 LEU B C 1
ATOM 4225 O O . LEU B 2 163 ? 27.256 32.934 16.135 1.00 56.28 163 LEU B O 1
ATOM 4241 N N . GLY B 2 164 ? 27.241 31.780 14.200 1.00 54.52 164 GLY B N 1
ATOM 4242 C CA . GLY B 2 164 ? 28.651 31.441 14.250 1.00 54.56 164 GLY B CA 1
ATOM 4243 C C . GLY B 2 164 ? 29.035 30.708 15.522 1.00 57.07 164 GLY B C 1
ATOM 4244 O O . GLY B 2 164 ? 29.743 31.261 16.362 1.00 55.44 164 GLY B O 1
ATOM 4248 N N . PRO B 2 165 ? 28.567 29.458 15.672 1.00 62.08 165 PRO B N 1
ATOM 4249 C CA . PRO B 2 165 ? 28.861 28.631 16.851 1.00 65.82 165 PRO B CA 1
ATOM 4250 C C . PRO B 2 165 ? 30.354 28.471 17.148 1.00 68.72 165 PRO B C 1
ATOM 4251 O O . PRO B 2 165 ? 30.725 28.339 18.313 1.00 70.13 165 PRO B O 1
ATOM 4262 N N . THR B 2 166 ? 31.186 28.462 16.110 1.00 72.86 166 THR B N 1
ATOM 4263 C CA . THR B 2 166 ? 32.630 28.301 16.280 1.00 77.04 166 THR B CA 1
ATOM 4264 C C . THR B 2 166 ? 33.366 29.626 16.083 1.00 75.49 166 THR B C 1
ATOM 4265 O O . THR B 2 166 ? 34.594 29.678 16.162 1.00 78.50 166 THR B O 1
ATOM 4276 N N . THR B 2 167 ? 32.605 30.689 15.832 1.00 74.08 167 THR B N 1
ATOM 4277 C CA . THR B 2 167 ? 33.165 32.003 15.530 1.00 71.45 167 THR B CA 1
ATOM 4278 C C . THR B 2 167 ? 32.967 32.966 16.699 1.00 65.92 167 THR B C 1
ATOM 4279 O O . THR B 2 167 ? 33.932 33.448 17.292 1.00 65.71 167 THR B O 1
ATOM 4290 N N . HIS B 2 168 ? 31.710 33.250 17.020 1.00 61.01 168 HIS B N 1
ATOM 4291 C CA . HIS B 2 168 ? 31.390 34.135 18.132 1.00 56.08 168 HIS B CA 1
ATOM 4292 C C . HIS B 2 168 ? 31.270 33.321 19.417 1.00 56.92 168 HIS B C 1
ATOM 4293 O O . HIS B 2 168 ? 30.180 32.900 19.809 1.00 57.48 168 HIS B O 1
ATOM 4307 N N . VAL B 2 169 ? 32.414 33.112 20.062 1.00 60.17 169 VAL B N 1
ATOM 4308 C CA . VAL B 2 169 ? 32.525 32.238 21.223 1.00 63.16 169 VAL B CA 1
ATOM 4309 C C . VAL B 2 169 ? 33.397 32.910 22.279 1.00 63.85 169 VAL B C 1
ATOM 4310 O O . VAL B 2 169 ? 34.183 33.805 21.965 1.00 63.89 169 VAL B O 1
ATOM 4323 N N . THR B 2 170 ? 33.260 32.476 23.527 1.00 64.82 170 THR B N 1
ATOM 4324 C CA . THR B 2 170 ? 34.023 33.051 24.628 1.00 64.97 170 THR B CA 1
ATOM 4325 C C . THR B 2 170 ? 35.526 32.828 24.477 1.00 66.93 170 THR B C 1
ATOM 4326 O O . THR B 2 170 ? 36.324 33.546 25.079 1.00 68.43 170 THR B O 1
ATOM 4337 N N . SER B 2 171 ? 35.912 31.841 23.673 1.00 67.41 171 SER B N 1
ATOM 4338 C CA . SER B 2 171 ? 37.325 31.531 23.475 1.00 69.08 171 SER B CA 1
ATOM 4339 C C . SER B 2 171 ? 37.940 32.372 22.356 1.00 66.69 171 SER B C 1
ATOM 4340 O O . SER B 2 171 ? 39.141 32.279 22.102 1.00 67.38 171 SER B O 1
ATOM 4348 N N . ARG B 2 172 ? 37.121 33.187 21.691 1.00 64.32 172 ARG B N 1
ATOM 4349 C CA A ARG B 2 172 ? 37.598 34.056 20.618 0.50 62.76 172 ARG B CA 1
ATOM 4350 C CA B ARG B 2 172 ? 37.609 34.052 20.623 0.50 62.78 172 ARG B CA 1
ATOM 4351 C C . ARG B 2 172 ? 37.341 35.519 20.966 1.00 61.38 172 ARG B C 1
ATOM 4352 O O . ARG B 2 172 ? 36.961 35.836 22.091 1.00 65.04 172 ARG B O 1
ATOM 4391 N N A SER B 2 173 ? 37.553 36.409 20.001 0.50 61.10 173 SER B N 1
ATOM 4392 N N B SER B 2 173 ? 37.560 36.408 20.002 0.50 61.10 173 SER B N 1
ATOM 4393 C CA A SER B 2 173 ? 37.420 37.842 20.239 0.50 57.89 173 SER B CA 1
ATOM 4394 C CA B SER B 2 173 ? 37.426 37.843 20.235 0.50 57.89 173 SER B CA 1
ATOM 4395 C C A SER B 2 173 ? 35.974 38.237 20.529 0.50 59.51 173 SER B C 1
ATOM 4396 C C B SER B 2 173 ? 35.978 38.247 20.519 0.50 59.49 173 SER B C 1
ATOM 4397 O O A SER B 2 173 ? 35.042 37.734 19.901 0.50 57.78 173 SER B O 1
ATOM 4398 O O B SER B 2 173 ? 35.047 37.756 19.879 0.50 57.75 173 SER B O 1
ATOM 4413 N N . ALA B 2 174 ? 35.800 39.144 21.484 1.00 55.15 174 ALA B N 1
ATOM 4414 C CA . ALA B 2 174 ? 34.472 39.619 21.871 1.00 52.75 174 ALA B CA 1
ATOM 4415 C C . ALA B 2 174 ? 33.753 40.344 20.736 1.00 48.75 174 ALA B C 1
ATOM 4416 O O . ALA B 2 174 ? 34.385 40.987 19.898 1.00 48.04 174 ALA B O 1
ATOM 4423 N N . VAL B 2 175 ? 32.426 40.238 20.722 1.00 49.54 175 VAL B N 1
ATOM 4424 C CA . VAL B 2 175 ? 31.607 40.937 19.737 1.00 49.31 175 VAL B CA 1
ATOM 4425 C C . VAL B 2 175 ? 31.290 42.344 20.241 1.00 51.46 175 VAL B C 1
ATOM 4426 O O . VAL B 2 175 ? 30.878 42.533 21.387 1.00 51.67 175 VAL B O 1
ATOM 4439 N N . VAL B 2 176 ? 31.480 43.325 19.368 1.00 51.98 176 VAL B N 1
ATOM 4440 C CA . VAL B 2 176 ? 31.362 44.731 19.734 1.00 55.41 176 VAL B CA 1
ATOM 4441 C C . VAL B 2 176 ? 30.123 45.373 19.125 1.00 51.22 176 VAL B C 1
ATOM 4442 O O . VAL B 2 176 ? 29.404 46.116 19.796 1.00 51.01 176 VAL B O 1
ATOM 4455 N N . SER B 2 177 ? 29.876 45.085 17.853 1.00 49.09 177 SER B N 1
ATOM 4456 C CA . SER B 2 177 ? 28.721 45.636 17.163 1.00 48.02 177 SER B CA 1
ATOM 4457 C C . SER B 2 177 ? 28.034 44.591 16.304 1.00 46.38 177 SER B C 1
ATOM 4458 O O . SER B 2 177 ? 28.680 43.718 15.718 1.00 46.85 177 SER B O 1
ATOM 4466 N N . ALA B 2 178 ? 26.712 44.694 16.254 1.00 45.83 178 ALA B N 1
ATOM 4467 C CA . ALA B 2 178 ? 25.900 43.942 15.318 1.00 45.53 178 ALA B CA 1
ATOM 4468 C C . ALA B 2 178 ? 24.925 44.909 14.675 1.00 45.26 178 ALA B C 1
ATOM 4469 O O . ALA B 2 178 ? 24.080 45.489 15.359 1.00 46.90 178 ALA B O 1
ATOM 4476 N N . VAL B 2 179 ? 25.057 45.100 13.367 1.00 42.89 179 VAL B N 1
ATOM 4477 C CA . VAL B 2 179 ? 24.211 46.037 12.642 1.00 44.98 179 VAL B CA 1
ATOM 4478 C C . VAL B 2 179 ? 23.708 45.398 11.361 1.00 47.17 179 VAL B C 1
ATOM 4479 O O . VAL B 2 179 ? 24.460 44.747 10.639 1.00 46.98 179 VAL B O 1
ATOM 4492 N N . TRP B 2 180 ? 22.421 45.575 11.093 1.00 48.16 180 TRP B N 1
ATOM 4493 C CA . TRP B 2 180 ? 21.800 44.992 9.915 1.00 48.50 180 TRP B CA 1
ATOM 4494 C C . TRP B 2 180 ? 22.144 45.845 8.702 1.00 49.23 180 TRP B C 1
ATOM 4495 O O . TRP B 2 180 ? 22.176 47.072 8.789 1.00 48.57 180 TRP B O 1
ATOM 4516 N N . HIS B 2 181 ? 22.415 45.200 7.573 1.00 50.00 181 HIS B N 1
ATOM 4517 C CA . HIS B 2 181 ? 22.803 45.939 6.379 1.00 48.84 181 HIS B CA 1
ATOM 4518 C C . HIS B 2 181 ? 21.591 46.671 5.795 1.00 48.35 181 HIS B C 1
ATOM 4519 O O . HIS B 2 181 ? 20.553 46.054 5.572 1.00 50.85 181 HIS B O 1
ATOM 4533 N N . PRO B 2 182 ? 21.713 47.990 5.556 1.00 48.09 182 PRO B N 1
ATOM 4534 C CA . PRO B 2 182 ? 20.590 48.779 5.031 1.00 48.23 182 PRO B CA 1
ATOM 4535 C C . PRO B 2 182 ? 20.023 48.245 3.716 1.00 48.22 182 PRO B C 1
ATOM 4536 O O . PRO B 2 182 ? 18.864 48.510 3.397 1.00 48.63 182 PRO B O 1
ATOM 4547 N N . LEU B 2 183 ? 20.839 47.512 2.964 1.00 49.23 183 LEU B N 1
ATOM 4548 C CA . LEU B 2 183 ? 20.462 47.050 1.632 1.00 51.85 183 LEU B CA 1
ATOM 4549 C C . LEU B 2 183 ? 20.300 45.533 1.578 1.00 51.70 183 LEU B C 1
ATOM 4550 O O . LEU B 2 183 ? 20.166 44.957 0.500 1.00 55.14 183 LEU B O 1
ATOM 4566 N N . GLY B 2 184 ? 20.311 44.892 2.741 1.00 48.70 184 GLY B N 1
ATOM 4567 C CA . GLY B 2 184 ? 20.165 43.449 2.813 1.00 47.11 184 GLY B CA 1
ATOM 4568 C C . GLY B 2 184 ? 18.793 42.988 2.364 1.00 50.47 184 GLY B C 1
ATOM 4569 O O . GLY B 2 184 ? 17.785 43.593 2.720 1.00 50.43 184 GLY B O 1
ATOM 4573 N N . VAL B 2 185 ? 18.758 41.919 1.572 1.00 52.13 185 VAL B N 1
ATOM 4574 C CA . VAL B 2 185 ? 17.498 41.343 1.105 1.00 55.98 185 VAL B CA 1
ATOM 4575 C C . VAL B 2 185 ? 16.634 40.946 2.300 1.00 56.08 185 VAL B C 1
ATOM 4576 O O . VAL B 2 185 ? 17.104 40.269 3.214 1.00 53.47 185 VAL B O 1
ATOM 4589 N N . ASN B 2 186 ? 15.380 41.391 2.293 1.00 59.31 186 ASN B N 1
ATOM 4590 C CA . ASN B 2 186 ? 14.435 41.114 3.378 1.00 60.79 186 ASN B CA 1
ATOM 4591 C C . ASN B 2 186 ? 14.911 41.607 4.746 1.00 55.54 186 ASN B C 1
ATOM 4592 O O . ASN B 2 186 ? 14.354 41.223 5.775 1.00 56.52 186 ASN B O 1
ATOM 4603 N N A GLY B 2 187 ? 15.932 42.460 4.751 0.50 52.68 187 GLY B N 1
ATOM 4604 N N B GLY B 2 187 ? 15.927 42.465 4.753 0.50 52.70 187 GLY B N 1
ATOM 4605 C CA A GLY B 2 187 ? 16.513 42.941 5.991 0.50 51.02 187 GLY B CA 1
ATOM 4606 C CA B GLY B 2 187 ? 16.507 42.941 5.996 0.50 51.02 187 GLY B CA 1
ATOM 4607 C C A GLY B 2 187 ? 17.060 41.800 6.830 0.50 50.28 187 GLY B C 1
ATOM 4608 C C B GLY B 2 187 ? 17.056 41.798 6.832 0.50 50.28 187 GLY B C 1
ATOM 4609 O O A GLY B 2 187 ? 17.032 41.856 8.060 0.50 49.83 187 GLY B O 1
ATOM 4610 O O B GLY B 2 187 ? 17.023 41.849 8.062 0.50 49.84 187 GLY B O 1
ATOM 4617 N N . HIS B 2 188 ? 17.560 40.765 6.160 1.00 52.31 188 HIS B N 1
ATOM 4618 C CA . HIS B 2 188 ? 18.079 39.577 6.839 1.00 55.54 188 HIS B CA 1
ATOM 4619 C C . HIS B 2 188 ? 19.595 39.433 6.711 1.00 54.60 188 HIS B C 1
ATOM 4620 O O . HIS B 2 188 ? 20.156 38.398 7.073 1.00 55.70 188 HIS B O 1
ATOM 4634 N N . ALA B 2 189 ? 20.254 40.472 6.206 1.00 49.35 189 ALA B N 1
ATOM 4635 C CA . ALA B 2 189 ? 21.711 40.500 6.148 1.00 47.13 189 ALA B CA 1
ATOM 4636 C C . ALA B 2 189 ? 22.263 41.244 7.359 1.00 47.96 189 ALA B C 1
ATOM 4637 O O . ALA B 2 189 ? 21.936 42.412 7.584 1.00 48.16 189 ALA B O 1
ATOM 4644 N N . LEU B 2 190 ? 23.097 40.557 8.134 1.00 48.68 190 LEU B N 1
ATOM 4645 C CA . LEU B 2 190 ? 23.653 41.100 9.370 1.00 49.11 190 LEU B CA 1
ATOM 4646 C C . LEU B 2 190 ? 25.169 41.237 9.299 1.00 48.55 190 LEU B C 1
ATOM 4647 O O . LEU B 2 190 ? 25.856 40.367 8.764 1.00 49.61 190 LEU B O 1
ATOM 4663 N N . VAL B 2 191 ? 25.679 42.337 9.843 1.00 47.96 191 VAL B N 1
ATOM 4664 C CA . VAL B 2 191 ? 27.114 42.563 9.950 1.00 46.59 191 VAL B CA 1
ATOM 4665 C C . VAL B 2 191 ? 27.518 42.544 11.417 1.00 46.74 191 VAL B C 1
ATOM 4666 O O . VAL B 2 191 ? 26.975 43.302 12.220 1.00 49.66 191 VAL B O 1
ATOM 4679 N N . THR B 2 192 ? 28.469 41.678 11.758 1.00 45.21 192 THR B N 1
ATOM 4680 C CA . THR B 2 192 ? 29.039 41.656 13.099 1.00 44.76 192 THR B CA 1
ATOM 4681 C C . THR B 2 192 ? 30.487 42.127 13.045 1.00 42.75 192 THR B C 1
ATOM 4682 O O . THR B 2 192 ? 31.188 41.909 12.056 1.00 42.10 192 THR B O 1
ATOM 4693 N N . VAL B 2 193 ? 30.919 42.794 14.109 1.00 43.50 193 VAL B N 1
ATOM 4694 C CA . VAL B 2 193 ? 32.284 43.283 14.219 1.00 43.59 193 VAL B CA 1
ATOM 4695 C C . VAL B 2 193 ? 32.818 42.948 15.605 1.00 43.70 193 VAL B C 1
ATOM 4696 O O . VAL B 2 193 ? 32.144 43.175 16.613 1.00 45.10 193 VAL B O 1
ATOM 4709 N N . THR B 2 194 ? 34.031 42.403 15.642 1.00 43.05 194 THR B N 1
ATOM 4710 C CA . THR B 2 194 ? 34.677 42.020 16.890 1.00 43.24 194 THR B CA 1
ATOM 4711 C C . THR B 2 194 ? 35.724 43.050 17.291 1.00 43.18 194 THR B C 1
ATOM 4712 O O . THR B 2 194 ? 36.122 43.882 16.475 1.00 42.83 194 THR B O 1
ATOM 4723 N N . GLU B 2 195 ? 36.153 42.997 18.550 1.00 47.66 195 GLU B N 1
ATOM 4724 C CA . GLU B 2 195 ? 37.212 43.872 19.048 1.00 51.13 195 GLU B CA 1
ATOM 4725 C C . GLU B 2 195 ? 38.472 43.814 18.193 1.00 49.03 195 GLU B C 1
ATOM 4726 O O . GLU B 2 195 ? 39.118 44.835 17.970 1.00 50.64 195 GLU B O 1
ATOM 4738 N N . ASP B 2 196 ? 38.815 42.625 17.705 1.00 46.97 196 ASP B N 1
ATOM 4739 C CA . ASP B 2 196 ? 40.027 42.462 16.907 1.00 46.77 196 ASP B CA 1
ATOM 4740 C C . ASP B 2 196 ? 39.754 42.777 15.436 1.00 44.78 196 ASP B C 1
ATOM 4741 O O . ASP B 2 196 ? 40.456 42.302 14.544 1.00 45.99 196 ASP B O 1
ATOM 4750 N N . ALA B 2 197 ? 38.724 43.588 15.201 1.00 45.14 197 ALA B N 1
ATOM 4751 C CA . ALA B 2 197 ? 38.486 44.212 13.902 1.00 44.43 197 ALA B CA 1
ATOM 4752 C C . ALA B 2 197 ? 38.277 43.209 12.772 1.00 45.05 197 ALA B C 1
ATOM 4753 O O . ALA B 2 197 ? 38.798 43.390 11.672 1.00 47.22 197 ALA B O 1
ATOM 4760 N N . ILE B 2 198 ? 37.517 42.154 13.043 1.00 43.35 198 ILE B N 1
ATOM 4761 C CA . ILE B 2 198 ? 37.089 41.253 11.984 1.00 41.85 198 ILE B CA 1
ATOM 4762 C C . ILE B 2 198 ? 35.635 41.547 11.637 1.00 42.43 198 ILE B C 1
ATOM 4763 O O . ILE B 2 198 ? 34.757 41.493 12.498 1.00 41.81 198 ILE B O 1
ATOM 4779 N N . VAL B 2 199 ? 35.398 41.865 10.369 1.00 43.10 199 VAL B N 1
ATOM 4780 C CA . VAL B 2 199 ? 34.068 42.198 9.877 1.00 43.64 199 VAL B CA 1
ATOM 4781 C C . VAL B 2 199 ? 33.473 40.978 9.192 1.00 45.14 199 VAL B C 1
ATOM 4782 O O . VAL B 2 199 ? 34.088 40.400 8.294 1.00 45.17 199 VAL B O 1
ATOM 4795 N N . ARG B 2 200 ? 32.282 40.584 9.627 1.00 45.27 200 ARG B N 1
ATOM 4796 C CA . ARG B 2 200 ? 31.622 39.405 9.081 1.00 47.99 200 ARG B CA 1
ATOM 4797 C C . ARG B 2 200 ? 30.197 39.707 8.642 1.00 48.16 200 ARG B C 1
ATOM 4798 O O . ARG B 2 200 ? 29.383 40.202 9.423 1.00 49.96 200 ARG B O 1
ATOM 4819 N N . VAL B 2 201 ? 29.922 39.418 7.374 1.00 47.60 201 VAL B N 1
ATOM 4820 C CA . VAL B 2 201 ? 28.594 39.579 6.800 1.00 47.14 201 VAL B CA 1
ATOM 4821 C C . VAL B 2 201 ? 27.855 38.238 6.797 1.00 49.64 201 VAL B C 1
ATOM 4822 O O . VAL B 2 201 ? 28.317 37.268 6.190 1.00 51.76 201 VAL B O 1
ATOM 4835 N N . TRP B 2 202 ? 26.713 38.190 7.478 1.00 49.09 202 TRP B N 1
ATOM 4836 C CA . TRP B 2 202 ? 25.871 36.995 7.520 1.00 50.74 202 TRP B CA 1
ATOM 4837 C C . TRP B 2 202 ? 24.576 37.258 6.769 1.00 53.13 202 TRP B C 1
ATOM 4838 O O . TRP B 2 202 ? 23.897 38.249 7.037 1.00 55.46 202 TRP B O 1
ATOM 4859 N N . GLU B 2 203 ? 24.234 36.373 5.837 1.00 52.11 203 GLU B N 1
ATOM 4860 C CA . GLU B 2 203 ? 22.997 36.503 5.070 1.00 52.08 203 GLU B CA 1
ATOM 4861 C C . GLU B 2 203 ? 22.036 35.381 5.441 1.00 52.97 203 GLU B C 1
ATOM 4862 O O . GLU B 2 203 ? 22.134 34.263 4.935 1.00 55.01 203 GLU B O 1
ATOM 4874 N N . LEU B 2 204 ? 21.097 35.703 6.324 1.00 53.06 204 LEU B N 1
ATOM 4875 C CA . LEU B 2 204 ? 20.307 34.695 7.022 1.00 54.76 204 LEU B CA 1
ATOM 4876 C C . LEU B 2 204 ? 19.104 34.188 6.236 1.00 58.10 204 LEU B C 1
ATOM 4877 O O . LEU B 2 204 ? 18.404 34.951 5.571 1.00 58.32 204 LEU B O 1
ATOM 4893 N N . SER B 2 205 ? 18.881 32.881 6.330 1.00 61.63 205 SER B N 1
ATOM 4894 C CA . SER B 2 205 ? 17.686 32.246 5.796 1.00 65.57 205 SER B CA 1
ATOM 4895 C C . SER B 2 205 ? 17.278 31.115 6.730 1.00 69.47 205 SER B C 1
ATOM 4896 O O . SER B 2 205 ? 18.062 30.202 6.993 1.00 71.38 205 SER B O 1
ATOM 4904 N N . THR B 2 206 ? 16.050 31.180 7.231 1.00 71.64 206 THR B N 1
ATOM 4905 C CA . THR B 2 206 ? 15.563 30.195 8.189 1.00 72.04 206 THR B CA 1
ATOM 4906 C C . THR B 2 206 ? 15.394 28.815 7.557 1.00 75.08 206 THR B C 1
ATOM 4907 O O . THR B 2 206 ? 15.185 27.828 8.261 1.00 76.96 206 THR B O 1
ATOM 4918 N N . ALA B 2 207 ? 15.488 28.753 6.232 1.00 72.62 207 ALA B N 1
ATOM 4919 C CA . ALA B 2 207 ? 15.346 27.498 5.502 1.00 74.60 207 ALA B CA 1
ATOM 4920 C C . ALA B 2 207 ? 16.699 26.821 5.262 1.00 76.55 207 ALA B C 1
ATOM 4921 O O . ALA B 2 207 ? 16.770 25.786 4.597 1.00 80.51 207 ALA B O 1
ATOM 4928 N N . ASP B 2 208 ? 17.765 27.406 5.801 1.00 75.32 208 ASP B N 1
ATOM 4929 C CA . ASP B 2 208 ? 19.112 26.867 5.624 1.00 77.53 208 ASP B CA 1
ATOM 4930 C C . ASP B 2 208 ? 19.983 27.178 6.840 1.00 76.56 208 ASP B C 1
ATOM 4931 O O . ASP B 2 208 ? 20.493 28.290 6.982 1.00 73.88 208 ASP B O 1
ATOM 4940 N N . ARG B 2 209 ? 20.149 26.182 7.707 1.00 81.45 209 ARG B N 1
ATOM 4941 C CA . ARG B 2 209 ? 20.889 26.344 8.956 1.00 87.34 209 ARG B CA 1
ATOM 4942 C C . ARG B 2 209 ? 22.312 26.846 8.738 1.00 75.26 209 ARG B C 1
ATOM 4943 O O . ARG B 2 209 ? 22.881 27.515 9.601 1.00 72.78 209 ARG B O 1
ATOM 4964 N N . TRP B 2 210 ? 22.884 26.519 7.583 1.00 71.31 210 TRP B N 1
ATOM 4965 C CA . TRP B 2 210 ? 24.269 26.877 7.291 1.00 66.70 210 TRP B CA 1
ATOM 4966 C C . TRP B 2 210 ? 24.479 28.393 7.234 1.00 59.80 210 TRP B C 1
ATOM 4967 O O . TRP B 2 210 ? 25.596 28.874 7.435 1.00 55.72 210 TRP B O 1
ATOM 4988 N N . THR B 2 211 ? 23.417 29.149 6.967 1.00 60.09 211 THR B N 1
ATOM 4989 C CA . THR B 2 211 ? 23.543 30.606 6.870 1.00 60.62 211 THR B CA 1
ATOM 4990 C C . THR B 2 211 ? 23.825 31.227 8.232 1.00 59.61 211 THR B C 1
ATOM 4991 O O . THR B 2 211 ? 24.379 32.322 8.319 1.00 57.21 211 THR B O 1
ATOM 5002 N N . PHE B 2 212 ? 23.442 30.524 9.292 1.00 57.96 212 PHE B N 1
ATOM 5003 C CA . PHE B 2 212 ? 23.713 30.974 10.653 1.00 56.58 212 PHE B CA 1
ATOM 5004 C C . PHE B 2 212 ? 25.075 30.476 11.144 1.00 57.93 212 PHE B C 1
ATOM 5005 O O . PHE B 2 212 ? 25.664 31.062 12.055 1.00 56.64 212 PHE B O 1
ATOM 5022 N N . ASP B 2 213 ? 25.575 29.405 10.533 1.00 62.07 213 ASP B N 1
ATOM 5023 C CA . ASP B 2 213 ? 26.806 28.762 10.991 1.00 63.73 213 ASP B CA 1
ATOM 5024 C C . ASP B 2 213 ? 28.050 29.486 10.498 1.00 60.61 213 ASP B C 1
ATOM 5025 O O . ASP B 2 213 ? 29.053 29.560 11.208 1.00 61.16 213 ASP B O 1
ATOM 5034 N N . ALA B 2 214 ? 27.982 30.010 9.278 1.00 56.83 214 ALA B N 1
ATOM 5035 C CA . ALA B 2 214 ? 29.138 30.633 8.644 1.00 53.84 214 ALA B CA 1
ATOM 5036 C C . ALA B 2 214 ? 28.747 31.914 7.916 1.00 50.26 214 ALA B C 1
ATOM 5037 O O . ALA B 2 214 ? 27.646 32.011 7.373 1.00 48.33 214 ALA B O 1
ATOM 5044 N N . PRO B 2 215 ? 29.650 32.907 7.900 1.00 51.07 215 PRO B N 1
ATOM 5045 C CA . PRO B 2 215 ? 29.366 34.143 7.168 1.00 50.85 215 PRO B CA 1
ATOM 5046 C C . PRO B 2 215 ? 29.654 34.005 5.677 1.00 51.80 215 PRO B C 1
ATOM 5047 O O . PRO B 2 215 ? 30.449 33.154 5.281 1.00 52.67 215 PRO B O 1
ATOM 5058 N N . THR B 2 216 ? 29.008 34.836 4.867 1.00 51.84 216 THR B N 1
ATOM 5059 C CA . THR B 2 216 ? 29.244 34.855 3.429 1.00 53.72 216 THR B CA 1
ATOM 5060 C C . THR B 2 216 ? 30.540 35.603 3.125 1.00 52.11 216 THR B C 1
ATOM 5061 O O . THR B 2 216 ? 31.199 35.345 2.117 1.00 53.72 216 THR B O 1
ATOM 5072 N N . LEU B 2 217 ? 30.888 36.540 4.003 1.00 53.82 217 LEU B N 1
ATOM 5073 C CA . LEU B 2 217 ? 32.092 37.350 3.846 1.00 51.75 217 LEU B CA 1
ATOM 5074 C C . LEU B 2 217 ? 32.740 37.584 5.204 1.00 49.26 217 LEU B C 1
ATOM 5075 O O . LEU B 2 217 ? 32.052 37.855 6.188 1.00 50.04 217 LEU B O 1
ATOM 5091 N N . ALA B 2 218 ? 34.062 37.466 5.252 1.00 48.50 218 ALA B N 1
ATOM 5092 C CA . ALA B 2 218 ? 34.816 37.667 6.483 1.00 47.20 218 ALA B CA 1
ATOM 5093 C C . ALA B 2 218 ? 36.087 38.435 6.165 1.00 47.37 218 ALA B C 1
ATOM 5094 O O . ALA B 2 218 ? 36.917 37.973 5.384 1.00 50.22 218 ALA B O 1
ATOM 5101 N N . ILE B 2 219 ? 36.233 39.606 6.778 1.00 44.79 219 ILE B N 1
ATOM 5102 C CA . ILE B 2 219 ? 37.344 40.502 6.482 1.00 45.22 219 ILE B CA 1
ATOM 5103 C C . ILE B 2 219 ? 38.140 40.815 7.740 1.00 44.11 219 ILE B C 1
ATOM 5104 O O . ILE B 2 219 ? 37.596 41.342 8.710 1.00 42.53 219 ILE B O 1
ATOM 5120 N N . ASP B 2 220 ? 39.431 40.506 7.712 1.00 45.79 220 ASP B N 1
ATOM 5121 C CA . ASP B 2 220 ? 40.339 40.918 8.773 1.00 46.33 220 ASP B CA 1
ATOM 5122 C C . ASP B 2 220 ? 40.919 42.283 8.420 1.00 45.76 220 ASP B C 1
ATOM 5123 O O . ASP B 2 220 ? 41.820 42.388 7.586 1.00 46.17 220 ASP B O 1
ATOM 5132 N N . LEU B 2 221 ? 40.394 43.326 9.055 1.00 43.33 221 LEU B N 1
ATOM 5133 C CA . LEU B 2 221 ? 40.831 44.694 8.785 1.00 44.30 221 LEU B CA 1
ATOM 5134 C C . LEU B 2 221 ? 42.323 44.898 9.049 1.00 44.72 221 LEU B C 1
ATOM 5135 O O . LEU B 2 221 ? 42.950 45.765 8.440 1.00 45.36 221 LEU B O 1
ATOM 5151 N N . LYS B 2 222 ? 42.888 44.100 9.950 1.00 46.21 222 LYS B N 1
ATOM 5152 C CA . LYS B 2 222 ? 44.301 44.223 10.295 1.00 47.09 222 LYS B CA 1
ATOM 5153 C C . LYS B 2 222 ? 45.189 43.773 9.134 1.00 49.79 222 LYS B C 1
ATOM 5154 O O . LYS B 2 222 ? 46.276 44.313 8.934 1.00 52.04 222 LYS B O 1
ATOM 5173 N N A LYS B 2 223 ? 44.725 42.783 8.376 0.50 48.37 223 LYS B N 1
ATOM 5174 N N B LYS B 2 223 ? 44.727 42.784 8.374 0.50 48.37 223 LYS B N 1
ATOM 5175 C CA A LYS B 2 223 ? 45.423 42.360 7.168 0.50 53.82 223 LYS B CA 1
ATOM 5176 C CA B LYS B 2 223 ? 45.429 42.368 7.165 0.50 53.81 223 LYS B CA 1
ATOM 5177 C C A LYS B 2 223 ? 45.211 43.394 6.069 0.50 46.30 223 LYS B C 1
ATOM 5178 C C B LYS B 2 223 ? 45.213 43.402 6.070 0.50 46.31 223 LYS B C 1
ATOM 5179 O O A LYS B 2 223 ? 46.154 43.808 5.395 0.50 50.19 223 LYS B O 1
ATOM 5180 O O B LYS B 2 223 ? 46.155 43.823 5.398 0.50 50.18 223 LYS B O 1
ATOM 5217 N N . LEU B 2 224 ? 43.958 43.808 5.905 1.00 47.15 224 LEU B N 1
ATOM 5218 C CA . LEU B 2 224 ? 43.576 44.755 4.865 1.00 44.84 224 LEU B CA 1
ATOM 5219 C C . LEU B 2 224 ? 44.292 46.099 4.990 1.00 44.96 224 LEU B C 1
ATOM 5220 O O . LEU B 2 224 ? 44.674 46.698 3.983 1.00 45.85 224 LEU B O 1
ATOM 5236 N N . ALA B 2 225 ? 44.487 46.557 6.222 1.00 43.64 225 ALA B N 1
ATOM 5237 C CA . ALA B 2 225 ? 45.089 47.868 6.466 1.00 43.63 225 ALA B CA 1
ATOM 5238 C C . ALA B 2 225 ? 46.500 47.956 5.895 1.00 46.27 225 ALA B C 1
ATOM 5239 O O . ALA B 2 225 ? 46.932 49.020 5.452 1.00 45.90 225 ALA B O 1
ATOM 5246 N N . ASP B 2 226 ? 47.207 46.832 5.895 1.00 48.53 226 ASP B N 1
ATOM 5247 C CA . ASP B 2 226 ? 48.617 46.807 5.519 1.00 50.85 226 ASP B CA 1
ATOM 5248 C C . ASP B 2 226 ? 48.835 46.187 4.141 1.00 52.49 226 ASP B C 1
ATOM 5249 O O . ASP B 2 226 ? 49.970 46.029 3.697 1.00 53.62 226 ASP B O 1
ATOM 5258 N N . ALA B 2 227 ? 47.741 45.844 3.471 1.00 48.98 227 ALA B N 1
ATOM 5259 C CA . ALA B 2 227 ? 47.800 45.185 2.173 1.00 50.53 227 ALA B CA 1
ATOM 5260 C C . ALA B 2 227 ? 48.118 46.179 1.061 1.00 51.74 227 ALA B C 1
ATOM 5261 O O . ALA B 2 227 ? 47.873 47.376 1.200 1.00 50.97 227 ALA B O 1
ATOM 5268 N N . THR B 2 228 ? 48.649 45.664 -0.045 1.00 54.90 228 THR B N 1
ATOM 5269 C CA . THR B 2 228 ? 49.067 46.492 -1.170 1.00 57.80 228 THR B CA 1
ATOM 5270 C C . THR B 2 228 ? 48.142 46.324 -2.374 1.00 57.19 228 THR B C 1
ATOM 5271 O O . THR B 2 228 ? 47.868 47.291 -3.083 1.00 58.60 228 THR B O 1
ATOM 5282 N N . TYR B 2 229 ? 47.659 45.104 -2.597 1.00 57.57 229 TYR B N 1
ATOM 5283 C CA . TYR B 2 229 ? 46.848 44.801 -3.775 1.00 59.19 229 TYR B CA 1
ATOM 5284 C C . TYR B 2 229 ? 45.492 44.220 -3.386 1.00 57.41 229 TYR B C 1
ATOM 5285 O O . TYR B 2 229 ? 45.357 43.592 -2.336 1.00 54.95 229 TYR B O 1
ATOM 5303 N N . LEU B 2 230 ? 44.494 44.427 -4.243 1.00 58.70 230 LEU B N 1
ATOM 5304 C CA . LEU B 2 230 ? 43.110 44.063 -3.934 1.00 59.95 230 LEU B CA 1
ATOM 5305 C C . LEU B 2 230 ? 42.858 42.554 -3.880 1.00 61.82 230 LEU B C 1
ATOM 5306 O O . LEU B 2 230 ? 41.809 42.120 -3.399 1.00 62.44 230 LEU B O 1
ATOM 5322 N N . ASP B 2 231 ? 43.805 41.760 -4.374 1.00 67.15 231 ASP B N 1
ATOM 5323 C CA . ASP B 2 231 ? 43.619 40.311 -4.447 1.00 67.60 231 ASP B CA 1
ATOM 5324 C C . ASP B 2 231 ? 44.396 39.564 -3.364 1.00 66.97 231 ASP B C 1
ATOM 5325 O O . ASP B 2 231 ? 44.422 38.334 -3.353 1.00 69.42 231 ASP B O 1
ATOM 5334 N N . GLN B 2 232 ? 45.027 40.303 -2.458 1.00 62.99 232 GLN B N 1
ATOM 5335 C CA . GLN B 2 232 ? 45.707 39.682 -1.329 1.00 62.01 232 GLN B CA 1
ATOM 5336 C C . GLN B 2 232 ? 44.679 39.071 -0.387 1.00 60.58 232 GLN B C 1
ATOM 5337 O O . GLN B 2 232 ? 43.478 39.311 -0.520 1.00 59.09 232 GLN B O 1
ATOM 5351 N N . ASP B 2 233 ? 45.156 38.278 0.564 1.00 61.58 233 ASP B N 1
ATOM 5352 C CA . ASP B 2 233 ? 44.275 37.561 1.474 1.00 64.23 233 ASP B CA 1
ATOM 5353 C C . ASP B 2 233 ? 43.794 38.461 2.610 1.00 61.26 233 ASP B C 1
ATOM 5354 O O . ASP B 2 233 ? 44.599 38.979 3.385 1.00 61.96 233 ASP B O 1
ATOM 5363 N N . PHE B 2 234 ? 42.478 38.640 2.698 1.00 56.96 234 PHE B N 1
ATOM 5364 C CA . PHE B 2 234 ? 41.868 39.436 3.760 1.00 53.54 234 PHE B CA 1
ATOM 5365 C C . PHE B 2 234 ? 40.938 38.585 4.611 1.00 53.24 234 PHE B C 1
ATOM 5366 O O . PHE B 2 234 ? 40.262 39.097 5.505 1.00 54.85 234 PHE B O 1
ATOM 5383 N N . GLY B 2 235 ? 40.912 37.286 4.329 1.00 52.15 235 GLY B N 1
ATOM 5384 C CA . GLY B 2 235 ? 39.991 36.374 4.980 1.00 51.46 235 GLY B CA 1
ATOM 5385 C C . GLY B 2 235 ? 40.444 35.964 6.366 1.00 51.36 235 GLY B C 1
ATOM 5386 O O . GLY B 2 235 ? 41.449 36.458 6.881 1.00 52.97 235 GLY B O 1
ATOM 5390 N N . VAL B 2 236 ? 39.690 35.052 6.969 1.00 50.07 236 VAL B N 1
ATOM 5391 C CA . VAL B 2 236 ? 39.984 34.558 8.305 1.00 52.49 236 VAL B CA 1
ATOM 5392 C C . VAL B 2 236 ? 40.065 33.038 8.283 1.00 54.77 236 VAL B C 1
ATOM 5393 O O . VAL B 2 236 ? 39.278 32.371 7.609 1.00 54.80 236 VAL B O 1
ATOM 5406 N N . SER B 2 237 ? 41.024 32.501 9.025 1.00 58.50 237 SER B N 1
ATOM 5407 C CA . SER B 2 237 ? 41.218 31.064 9.108 1.00 60.61 237 SER B CA 1
ATOM 5408 C C . SER B 2 237 ? 40.495 30.487 10.312 1.00 60.04 237 SER B C 1
ATOM 5409 O O . SER B 2 237 ? 40.615 30.998 11.425 1.00 60.97 237 SER B O 1
ATOM 5417 N N . THR B 2 238 ? 39.752 29.412 10.079 1.00 62.57 238 THR B N 1
ATOM 5418 C CA . THR B 2 238 ? 39.082 28.698 11.153 1.00 63.95 238 THR B CA 1
ATOM 5419 C C . THR B 2 238 ? 40.109 28.125 12.126 1.00 65.92 238 THR B C 1
ATOM 5420 O O . THR B 2 238 ? 39.854 28.037 13.326 1.00 68.36 238 THR B O 1
ATOM 5431 N N . SER B 2 239 ? 41.273 27.754 11.600 1.00 66.72 239 SER B N 1
ATOM 5432 C CA . SER B 2 239 ? 42.329 27.148 12.405 1.00 68.96 239 SER B CA 1
ATOM 5433 C C . SER B 2 239 ? 43.097 28.161 13.252 1.00 67.52 239 SER B C 1
ATOM 5434 O O . SER B 2 239 ? 43.710 27.799 14.255 1.00 70.54 239 SER B O 1
ATOM 5442 N N . ALA B 2 240 ? 43.068 29.427 12.849 1.00 62.78 240 ALA B N 1
ATOM 5443 C CA . ALA B 2 240 ? 43.807 30.470 13.557 1.00 60.76 240 ALA B CA 1
ATOM 5444 C C . ALA B 2 240 ? 43.121 30.848 14.864 1.00 63.71 240 ALA B C 1
ATOM 5445 O O . ALA B 2 240 ? 42.413 31.850 14.933 1.00 60.75 240 ALA B O 1
ATOM 5452 N N . THR B 2 241 ? 43.341 30.042 15.898 1.00 65.59 241 THR B N 1
ATOM 5453 C CA . THR B 2 241 ? 42.676 30.226 17.187 1.00 69.17 241 THR B CA 1
ATOM 5454 C C . THR B 2 241 ? 43.594 30.845 18.244 1.00 72.08 241 THR B C 1
ATOM 5455 O O . THR B 2 241 ? 43.121 31.486 19.180 1.00 74.73 241 THR B O 1
ATOM 5466 N N . ASN B 2 242 ? 44.901 30.643 18.097 1.00 72.09 242 ASN B N 1
ATOM 5467 C CA . ASN B 2 242 ? 45.873 31.214 19.024 1.00 72.27 242 ASN B CA 1
ATOM 5468 C C . ASN B 2 242 ? 46.263 32.625 18.600 1.00 73.84 242 ASN B C 1
ATOM 5469 O O . ASN B 2 242 ? 46.694 32.844 17.467 1.00 73.85 242 ASN B O 1
ATOM 5480 N N . LYS B 2 243 ? 46.108 33.581 19.510 1.00 76.85 243 LYS B N 1
ATOM 5481 C CA . LYS B 2 243 ? 46.400 34.976 19.20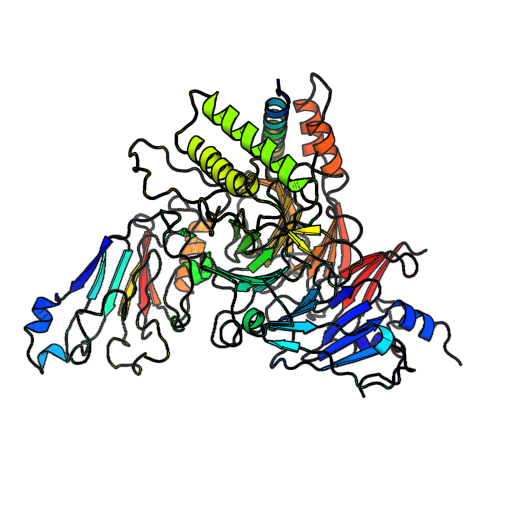4 1.00 78.50 243 LYS B CA 1
ATOM 5482 C C . LYS B 2 243 ? 47.902 35.237 19.181 1.00 71.48 243 LYS B C 1
ATOM 5483 O O . LYS B 2 243 ? 48.649 34.705 20.003 1.00 73.38 243 LYS B O 1
ATOM 5502 N N . GLY B 2 244 ? 48.333 36.055 18.227 1.00 61.75 244 GLY B N 1
ATOM 5503 C CA . GLY B 2 244 ? 49.717 36.483 18.143 1.00 59.04 244 GLY B CA 1
ATOM 5504 C C . GLY B 2 244 ? 49.931 37.805 18.857 1.00 57.36 244 GLY B C 1
ATOM 5505 O O . GLY B 2 244 ? 49.202 38.142 19.793 1.00 56.88 244 GLY B O 1
ATOM 5509 N N . PHE B 2 245 ? 50.925 38.561 18.401 1.00 59.77 245 PHE B N 1
ATOM 5510 C CA . PHE B 2 245 ? 51.283 39.828 19.028 1.00 56.70 245 PHE B CA 1
ATOM 5511 C C . PHE B 2 245 ? 51.368 40.938 17.992 1.00 57.15 245 PHE B C 1
ATOM 5512 O O . PHE B 2 245 ? 51.990 40.778 16.943 1.00 58.29 245 PHE B O 1
ATOM 5529 N N . SER B 2 246 ? 50.738 42.065 18.301 1.00 52.98 246 SER B N 1
ATOM 5530 C CA . SER B 2 246 ? 50.639 43.171 17.361 1.00 50.20 246 SER B CA 1
ATOM 5531 C C . SER B 2 246 ? 50.265 44.475 18.069 1.00 51.68 246 SER B C 1
ATOM 5532 O O . SER B 2 246 ? 49.478 44.459 19.014 1.00 52.57 246 SER B O 1
ATOM 5540 N N . PRO B 2 247 ? 50.828 45.611 17.618 1.00 55.13 247 PRO B N 1
ATOM 5541 C CA . PRO B 2 247 ? 50.402 46.900 18.177 1.00 55.89 247 PRO B CA 1
ATOM 5542 C C . PRO B 2 247 ? 48.933 47.175 17.890 1.00 51.98 247 PRO B C 1
ATOM 5543 O O . PRO B 2 247 ? 48.290 47.950 18.599 1.00 52.22 247 PRO B O 1
ATOM 5554 N N . ASP B 2 248 ? 48.410 46.534 16.850 1.00 50.87 248 ASP B N 1
ATOM 5555 C CA . ASP B 2 248 ? 47.014 46.698 16.475 1.00 49.13 248 ASP B CA 1
ATOM 5556 C C . ASP B 2 248 ? 46.074 46.033 17.480 1.00 48.49 248 ASP B C 1
ATOM 5557 O O . ASP B 2 248 ? 44.856 46.146 17.363 1.00 49.32 248 ASP B O 1
ATOM 5566 N N . ALA B 2 249 ? 46.642 45.355 18.473 1.00 48.69 249 ALA B N 1
ATOM 5567 C CA . ALA B 2 249 ? 45.854 44.820 19.576 1.00 47.92 249 ALA B CA 1
ATOM 5568 C C . ALA B 2 249 ? 45.120 45.944 20.308 1.00 50.07 249 ALA B C 1
ATOM 5569 O O . ALA B 2 249 ? 44.025 45.737 20.834 1.00 51.30 249 ALA B O 1
ATOM 5576 N N . PHE B 2 250 ? 45.727 47.130 20.338 1.00 55.60 250 PHE B N 1
ATOM 5577 C CA . PHE B 2 250 ? 45.089 48.302 20.937 1.00 56.20 250 PHE B CA 1
ATOM 5578 C C . PHE B 2 250 ? 44.757 49.367 19.896 1.00 56.49 250 PHE B C 1
ATOM 5579 O O . PHE B 2 250 ? 43.760 50.071 20.025 1.00 56.71 250 PHE B O 1
ATOM 5596 N N . ASP B 2 251 ? 45.582 49.480 18.861 1.00 52.79 251 ASP B N 1
ATOM 5597 C CA . ASP B 2 251 ? 45.422 50.560 17.893 1.00 52.83 251 ASP B CA 1
ATOM 5598 C C . ASP B 2 251 ? 44.276 50.285 16.925 1.00 49.64 251 ASP B C 1
ATOM 5599 O O . ASP B 2 251 ? 43.723 51.216 16.336 1.00 48.52 251 ASP B O 1
ATOM 5608 N N . MET B 2 252 ? 43.920 49.012 16.766 1.00 48.85 252 MET B N 1
ATOM 5609 C CA . MET B 2 252 ? 42.758 48.641 15.964 1.00 48.69 252 MET B CA 1
ATOM 5610 C C . MET B 2 252 ? 41.766 47.829 16.792 1.00 48.04 252 MET B C 1
ATOM 5611 O O . MET B 2 252 ? 41.058 46.970 16.267 1.00 47.48 252 MET B O 1
ATOM 5625 N N . GLU B 2 253 ? 41.730 48.097 18.094 1.00 48.84 253 GLU B N 1
ATOM 5626 C CA . GLU B 2 253 ? 40.679 47.557 18.946 1.00 49.08 253 GLU B CA 1
ATOM 5627 C C . GLU B 2 253 ? 39.395 48.325 18.653 1.00 49.05 253 GLU B C 1
ATOM 5628 O O . GLU B 2 253 ? 39.321 49.527 18.896 1.00 48.40 253 GLU B O 1
ATOM 5640 N N . VAL B 2 254 ? 38.384 47.633 18.138 1.00 49.36 254 VAL B N 1
ATOM 5641 C CA . VAL B 2 254 ? 37.147 48.292 17.729 1.00 46.70 254 VAL B CA 1
ATOM 5642 C C . VAL B 2 254 ? 36.279 48.638 18.929 1.00 46.70 254 VAL B C 1
ATOM 5643 O O . VAL B 2 254 ? 36.063 47.805 19.811 1.00 47.04 254 VAL B O 1
ATOM 5656 N N . ALA B 2 255 ? 35.792 49.877 18.951 1.00 45.63 255 ALA B N 1
ATOM 5657 C CA . ALA B 2 255 ? 34.850 50.328 19.970 1.00 46.24 255 ALA B CA 1
ATOM 5658 C C . ALA B 2 255 ? 33.419 50.146 19.479 1.00 46.32 255 ALA B C 1
ATOM 5659 O O . ALA B 2 255 ? 32.555 49.690 20.223 1.00 47.05 255 ALA B O 1
ATOM 5666 N N . ALA B 2 256 ? 33.172 50.507 18.224 1.00 44.99 256 ALA B N 1
ATOM 5667 C CA . ALA B 2 256 ? 31.847 50.360 17.637 1.00 44.16 256 ALA B CA 1
ATOM 5668 C C . ALA B 2 256 ? 31.886 50.557 16.129 1.00 43.39 256 ALA B C 1
ATOM 5669 O O . ALA B 2 256 ? 32.827 51.136 15.588 1.00 43.40 256 ALA B O 1
ATOM 5676 N N . ALA B 2 257 ? 30.844 50.076 15.462 1.00 43.34 257 ALA B N 1
ATOM 5677 C CA . ALA B 2 257 ? 30.704 50.230 14.023 1.00 43.51 257 ALA B CA 1
ATOM 5678 C C . ALA B 2 257 ? 29.246 50.495 13.684 1.00 44.28 257 ALA B C 1
ATOM 5679 O O . ALA B 2 257 ? 28.344 50.074 14.411 1.00 45.69 257 ALA B O 1
ATOM 5686 N N . CYS B 2 258 ? 29.016 51.201 12.583 1.00 45.02 258 CYS B N 1
ATOM 5687 C CA . CYS B 2 258 ? 27.659 51.479 12.149 1.00 46.08 258 CYS B CA 1
ATOM 5688 C C . CYS B 2 258 ? 27.591 51.709 10.648 1.00 43.51 258 CYS B C 1
ATOM 5689 O O . CYS B 2 258 ? 28.593 52.041 10.011 1.00 42.90 258 CYS B O 1
ATOM 5697 N N . PHE B 2 259 ? 26.403 51.491 10.092 1.00 43.11 259 PHE B N 1
ATOM 5698 C CA . PHE B 2 259 ? 26.070 51.971 8.762 1.00 42.94 259 PHE B CA 1
ATOM 5699 C C . PHE B 2 259 ? 25.380 53.315 8.920 1.00 45.30 259 PHE B C 1
ATOM 5700 O O . PHE B 2 259 ? 24.796 53.590 9.971 1.00 46.39 259 PHE B O 1
ATOM 5717 N N . PRO B 2 260 ? 25.444 54.164 7.886 1.00 49.06 260 PRO B N 1
ATOM 5718 C CA . PRO B 2 260 ? 24.655 55.388 7.980 1.00 52.09 260 PRO B CA 1
ATOM 5719 C C . PRO B 2 260 ? 23.177 55.087 8.145 1.00 57.00 260 PRO B C 1
ATOM 5720 O O . PRO B 2 260 ? 22.702 54.035 7.706 1.00 57.22 260 PRO B O 1
ATOM 5731 N N . THR B 2 261 ? 22.484 56.001 8.814 1.00 65.67 261 THR B N 1
ATOM 5732 C CA . THR B 2 261 ? 21.031 56.018 8.861 1.00 69.85 261 THR B CA 1
ATOM 5733 C C . THR B 2 261 ? 20.510 55.832 7.443 1.00 77.97 261 THR B C 1
ATOM 5734 O O . THR B 2 261 ? 21.067 56.404 6.508 1.00 77.24 261 THR B O 1
ATOM 5745 N N . ARG B 2 262 ? 19.461 55.037 7.260 1.00 83.91 262 ARG B N 1
ATOM 5746 C CA . ARG B 2 262 ? 19.014 54.749 5.902 1.00 89.01 262 ARG B CA 1
ATOM 5747 C C . ARG B 2 262 ? 18.297 55.964 5.328 1.00 88.18 262 ARG B C 1
ATOM 5748 O O . ARG B 2 262 ? 18.337 57.049 5.909 1.00 91.26 262 ARG B O 1
ATOM 5769 N N . ASP B 2 263 ? 17.642 55.774 4.188 1.00 88.02 263 ASP B N 1
ATOM 5770 C CA . ASP B 2 263 ? 17.166 56.885 3.373 1.00 85.63 263 ASP B CA 1
ATOM 5771 C C . ASP B 2 263 ? 18.347 57.776 2.975 1.00 77.99 263 ASP B C 1
ATOM 5772 O O . ASP B 2 263 ? 18.165 58.943 2.632 1.00 82.12 263 ASP B O 1
ATOM 5781 N N . SER B 2 264 ? 19.555 57.214 3.019 1.00 65.09 264 SER B N 1
ATOM 5782 C CA . SER B 2 264 ? 20.761 57.942 2.642 1.00 57.02 264 SER B CA 1
ATOM 5783 C C . SER B 2 264 ? 21.074 57.691 1.179 1.00 55.54 264 SER B C 1
ATOM 5784 O O . SER B 2 264 ? 20.764 56.630 0.644 1.00 54.49 264 SER B O 1
ATOM 5792 N N . GLY B 2 265 ? 21.693 58.676 0.539 1.00 53.76 265 GLY B N 1
ATOM 5793 C CA . GLY B 2 265 ? 22.016 58.590 -0.872 1.00 54.07 265 GLY B CA 1
ATOM 5794 C C . GLY B 2 265 ? 23.488 58.332 -1.097 1.00 52.54 265 GLY B C 1
ATOM 5795 O O . GLY B 2 265 ? 24.249 58.122 -0.149 1.00 48.81 265 GLY B O 1
ATOM 5799 N N . GLY B 2 266 ? 23.887 58.349 -2.363 1.00 56.06 266 GLY B N 1
ATOM 5800 C CA . GLY B 2 266 ? 25.267 58.110 -2.732 1.00 56.60 266 GLY B CA 1
ATOM 5801 C C . GLY B 2 266 ? 25.785 56.791 -2.204 1.00 55.67 266 GLY B C 1
ATOM 5802 O O . GLY B 2 266 ? 25.070 55.789 -2.176 1.00 54.71 266 GLY B O 1
ATOM 5806 N N . TRP B 2 267 ? 27.041 56.799 -1.776 1.00 53.12 267 TRP B N 1
ATOM 5807 C CA . TRP B 2 267 ? 27.702 55.592 -1.305 1.00 51.30 267 TRP B CA 1
ATOM 5808 C C . TRP B 2 267 ? 27.380 55.271 0.152 1.00 50.13 267 TRP B C 1
ATOM 5809 O O . TRP B 2 267 ? 27.789 54.228 0.661 1.00 50.47 267 TRP B O 1
ATOM 5830 N N . ALA B 2 268 ? 26.657 56.169 0.815 1.00 49.19 268 ALA B N 1
ATOM 5831 C CA . ALA B 2 268 ? 26.403 56.057 2.251 1.00 47.80 268 ALA B CA 1
ATOM 5832 C C . ALA B 2 268 ? 25.829 54.699 2.674 1.00 46.41 268 ALA B C 1
ATOM 5833 O O . ALA B 2 268 ? 26.314 54.095 3.629 1.00 44.92 268 ALA B O 1
ATOM 5840 N N . PRO B 2 269 ? 24.806 54.200 1.963 1.00 49.42 269 PRO B N 1
ATOM 5841 C CA . PRO B 2 269 ? 24.234 52.936 2.448 1.00 49.02 269 PRO B CA 1
ATOM 5842 C C . PRO B 2 269 ? 25.101 51.702 2.170 1.00 48.47 269 PRO B C 1
ATOM 5843 O O . PRO B 2 269 ? 24.707 50.607 2.566 1.00 47.51 269 PRO B O 1
ATOM 5854 N N . MET B 2 270 ? 26.251 51.876 1.520 1.00 46.48 270 MET B N 1
ATOM 5855 C CA . MET B 2 270 ? 27.216 50.787 1.341 1.00 46.75 270 MET B CA 1
ATOM 5856 C C . MET B 2 270 ? 28.497 51.047 2.121 1.00 43.61 270 MET B C 1
ATOM 5857 O O . MET B 2 270 ? 29.512 50.392 1.884 1.00 42.69 270 MET B O 1
ATOM 5871 N N . THR B 2 271 ? 28.458 52.013 3.030 1.00 43.74 271 THR B N 1
ATOM 5872 C CA . THR B 2 271 ? 29.656 52.417 3.752 1.00 43.14 271 THR B CA 1
ATOM 5873 C C . THR B 2 271 ? 29.573 51.995 5.208 1.00 40.96 271 THR B C 1
ATOM 5874 O O . THR B 2 271 ? 28.701 52.454 5.945 1.00 41.53 271 THR B O 1
ATOM 5885 N N . LEU B 2 272 ? 30.481 51.116 5.617 1.00 40.48 272 LEU B N 1
ATOM 5886 C CA . LEU B 2 272 ? 30.599 50.743 7.020 1.00 39.95 272 LEU B CA 1
ATOM 5887 C C . LEU B 2 272 ? 31.619 51.649 7.693 1.00 39.62 272 LEU B C 1
ATOM 5888 O O . LEU B 2 272 ? 32.757 51.768 7.236 1.00 40.06 272 LEU B O 1
ATOM 5904 N N . TRP B 2 273 ? 31.192 52.299 8.768 1.00 40.97 273 TRP B N 1
ATOM 5905 C CA . TRP B 2 273 ? 32.051 53.182 9.542 1.00 40.46 273 TRP B CA 1
ATOM 5906 C C . TRP B 2 273 ? 32.473 52.492 10.830 1.00 41.58 273 TRP B C 1
ATOM 5907 O O . TRP B 2 273 ? 31.668 51.799 11.452 1.00 41.23 273 TRP B O 1
ATOM 5928 N N . LEU B 2 274 ? 33.724 52.696 11.237 1.00 41.77 274 LEU B N 1
ATOM 5929 C CA . LEU B 2 274 ? 34.235 52.088 12.462 1.00 42.6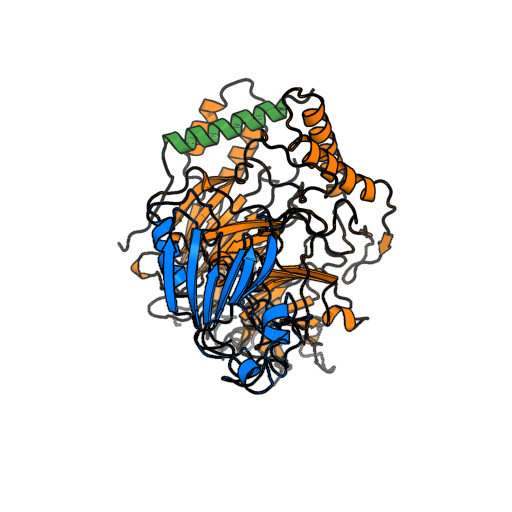8 274 LEU B CA 1
ATOM 5930 C C . LEU B 2 274 ? 34.995 53.079 13.327 1.00 42.78 274 LEU B C 1
ATOM 5931 O O . LEU B 2 274 ? 35.707 53.949 12.819 1.00 45.29 274 LEU B O 1
ATOM 5947 N N . ALA B 2 275 ? 34.854 52.913 14.638 1.00 41.08 275 ALA B N 1
ATOM 5948 C CA . ALA B 2 275 ? 35.583 53.714 15.608 1.00 41.03 275 ALA B CA 1
ATOM 5949 C C . ALA B 2 275 ? 36.379 52.809 16.539 1.00 42.57 275 ALA B C 1
ATOM 5950 O O . ALA B 2 275 ? 35.830 51.895 17.154 1.00 43.28 275 ALA B O 1
ATOM 5957 N N . MET B 2 276 ? 37.678 53.077 16.625 1.00 41.39 276 MET B N 1
ATOM 5958 C CA . MET B 2 276 ? 38.583 52.329 17.485 1.00 43.18 276 MET B CA 1
ATOM 5959 C C . MET B 2 276 ? 38.697 53.009 18.841 1.00 44.38 276 MET B C 1
ATOM 5960 O O . MET B 2 276 ? 38.564 54.228 18.939 1.00 45.65 276 MET B O 1
ATOM 5974 N N . THR B 2 277 ? 38.952 52.227 19.885 1.00 45.93 277 THR B N 1
ATOM 5975 C CA . THR B 2 277 ? 39.136 52.786 21.219 1.00 47.76 277 THR B CA 1
ATOM 5976 C C . THR B 2 277 ? 40.398 53.644 21.269 1.00 49.25 277 THR B C 1
ATOM 5977 O O . THR B 2 277 ? 40.564 54.463 22.168 1.00 53.25 277 THR B O 1
ATOM 5988 N N . SER B 2 278 ? 41.284 53.460 20.297 1.00 47.71 278 SER B N 1
ATOM 5989 C CA . SER B 2 278 ? 42.499 54.260 20.221 1.00 46.84 278 SER B CA 1
ATOM 5990 C C . SER B 2 278 ? 42.193 55.699 19.810 1.00 48.18 278 SER B C 1
ATOM 5991 O O . SER B 2 278 ? 43.021 56.587 19.995 1.00 48.97 278 SER B O 1
ATOM 5999 N N . GLY B 2 279 ? 41.007 55.915 19.245 1.00 47.49 279 GLY B N 1
ATOM 6000 C CA . GLY B 2 279 ? 40.581 57.238 18.815 1.00 47.71 279 GLY B CA 1
ATOM 6001 C C . GLY B 2 279 ? 40.472 57.391 17.308 1.00 47.47 279 GLY B C 1
ATOM 6002 O O . GLY B 2 279 ? 40.019 58.423 16.817 1.00 46.98 279 GLY B O 1
ATOM 6006 N N . ASP B 2 280 ? 40.878 56.363 16.572 1.00 46.66 280 ASP B N 1
ATOM 6007 C CA . ASP B 2 280 ? 40.877 56.421 15.115 1.00 47.45 280 ASP B CA 1
ATOM 6008 C C . ASP B 2 280 ? 39.530 56.021 14.527 1.00 45.93 280 ASP B C 1
ATOM 6009 O O . ASP B 2 280 ? 38.762 55.273 15.137 1.00 45.61 280 ASP B O 1
ATOM 6018 N N . VAL B 2 281 ? 39.264 56.527 13.327 1.00 45.55 281 VAL B N 1
ATOM 6019 C CA . VAL B 2 281 ? 38.025 56.257 12.613 1.00 43.38 281 VAL B CA 1
ATOM 6020 C C . VAL B 2 281 ? 38.368 55.705 11.238 1.00 43.21 281 VAL B C 1
ATOM 6021 O O . VAL B 2 281 ? 39.298 56.180 10.588 1.00 44.29 281 VAL B O 1
ATOM 6034 N N . TYR B 2 282 ? 37.607 54.706 10.803 1.00 41.30 282 TYR B N 1
ATOM 6035 C CA . TYR B 2 282 ? 37.821 54.070 9.511 1.00 41.19 282 TYR B CA 1
ATOM 6036 C C . TYR B 2 282 ? 36.509 53.936 8.751 1.00 39.88 282 TYR B C 1
ATOM 6037 O O . TYR B 2 282 ? 35.432 53.959 9.346 1.00 39.19 282 TYR B O 1
ATOM 6055 N N . ALA B 2 283 ? 36.609 53.775 7.436 1.00 39.04 283 ALA B N 1
ATOM 6056 C CA . ALA B 2 283 ? 35.440 53.540 6.599 1.00 38.22 283 ALA B CA 1
ATOM 6057 C C . ALA B 2 283 ? 35.732 52.467 5.557 1.00 40.52 283 ALA B C 1
ATOM 6058 O O . ALA B 2 283 ? 36.833 52.401 5.016 1.00 39.30 283 ALA B O 1
ATOM 6065 N N . LEU B 2 284 ? 34.735 51.627 5.296 1.00 43.74 284 LEU B N 1
ATOM 6066 C CA . LEU B 2 284 ? 34.808 50.605 4.256 1.00 46.51 284 LEU B CA 1
ATOM 6067 C C . LEU B 2 284 ? 33.702 50.825 3.241 1.00 43.49 284 LEU B C 1
ATOM 6068 O O . LEU B 2 284 ? 32.526 50.809 3.598 1.00 41.11 284 LEU B O 1
ATOM 6084 N N . CYS B 2 285 ? 34.066 50.999 1.976 1.00 43.81 285 CYS B N 1
ATOM 6085 C CA . CYS B 2 285 ? 33.071 51.266 0.944 1.00 46.04 285 CYS B CA 1
ATOM 6086 C C . CYS B 2 285 ? 33.555 50.829 -0.437 1.00 47.52 285 CYS B C 1
ATOM 6087 O O . CYS B 2 285 ? 34.668 51.167 -0.829 1.00 46.02 285 CYS B O 1
ATOM 6095 N N . PRO B 2 286 ? 32.716 50.095 -1.193 1.00 51.76 286 PRO B N 1
ATOM 6096 C CA . PRO B 2 286 ? 31.351 49.641 -0.906 1.00 53.40 286 PRO B CA 1
ATOM 6097 C C . PRO B 2 286 ? 31.291 48.250 -0.277 1.00 53.68 286 PRO B C 1
ATOM 6098 O O . PRO B 2 286 ? 31.773 47.289 -0.878 1.00 57.64 286 PRO B O 1
ATOM 6109 N N . LEU B 2 287 ? 30.702 48.151 0.911 1.00 51.99 287 LEU B N 1
ATOM 6110 C CA . LEU B 2 287 ? 30.543 46.870 1.589 1.00 48.87 287 LEU B CA 1
ATOM 6111 C C . LEU B 2 287 ? 29.138 46.330 1.349 1.00 46.30 287 LEU B C 1
ATOM 6112 O O . LEU B 2 287 ? 28.161 46.885 1.855 1.00 49.13 287 LEU B O 1
ATOM 6128 N N . LEU B 2 288 ? 29.047 45.252 0.576 1.00 44.42 288 LEU B N 1
ATOM 6129 C CA . LEU B 2 288 ? 27.763 44.657 0.221 1.00 45.13 288 LEU B CA 1
ATOM 6130 C C . LEU B 2 288 ? 27.737 43.159 0.511 1.00 50.21 288 LEU B C 1
ATOM 6131 O O . LEU B 2 288 ? 28.758 42.481 0.382 1.00 50.94 288 LEU B O 1
ATOM 6147 N N . PRO B 2 289 ? 26.568 42.631 0.903 1.00 56.19 289 PRO B N 1
ATOM 6148 C CA . PRO B 2 289 ? 26.427 41.172 0.919 1.00 57.07 289 PRO B CA 1
ATOM 6149 C C . PRO B 2 289 ? 26.380 40.621 -0.505 1.00 55.79 289 PRO B C 1
ATOM 6150 O O . PRO B 2 289 ? 26.365 41.409 -1.451 1.00 57.20 289 PRO B O 1
ATOM 6161 N N . GLN B 2 290 ? 26.369 39.299 -0.653 1.00 53.90 290 GLN B N 1
ATOM 6162 C CA . GLN B 2 290 ? 26.368 38.674 -1.975 1.00 53.05 290 GLN B CA 1
ATOM 6163 C C . GLN B 2 290 ? 25.190 39.146 -2.814 1.00 52.95 290 GLN B C 1
ATOM 6164 O O . GLN B 2 290 ? 25.291 39.258 -4.036 1.00 51.69 290 GLN B O 1
ATOM 6178 N N . ARG B 2 291 ? 24.074 39.413 -2.146 1.00 56.40 291 ARG B N 1
ATOM 6179 C CA . ARG B 2 291 ? 22.874 39.910 -2.805 1.00 61.61 291 ARG B CA 1
ATOM 6180 C C . ARG B 2 291 ? 22.333 41.099 -2.025 1.00 60.63 291 ARG B C 1
ATOM 6181 O O . ARG B 2 291 ? 22.396 41.116 -0.797 1.00 59.89 291 ARG B O 1
ATOM 6202 N N . TRP B 2 292 ? 21.804 42.091 -2.735 1.00 58.37 292 TRP B N 1
ATOM 6203 C CA . TRP B 2 292 ? 21.385 43.339 -2.103 1.00 56.46 292 TRP B CA 1
ATOM 6204 C C . TRP B 2 292 ? 20.189 43.973 -2.811 1.00 56.91 292 TRP B C 1
ATOM 6205 O O . TRP B 2 292 ? 19.941 43.721 -3.991 1.00 58.38 292 TRP B O 1
ATOM 6226 N N . THR B 2 293 ? 19.454 44.792 -2.065 1.00 60.03 293 THR B N 1
ATOM 6227 C CA . THR B 2 293 ? 18.244 45.447 -2.554 1.00 62.10 293 THR B CA 1
ATOM 6228 C C . THR B 2 293 ? 18.369 46.961 -2.401 1.00 61.38 293 THR B C 1
ATOM 6229 O O . THR B 2 293 ? 18.311 47.473 -1.285 1.00 60.98 293 THR B O 1
ATOM 6240 N N . PRO B 2 294 ? 18.547 47.684 -3.518 1.00 59.97 294 PRO B N 1
ATOM 6241 C CA . PRO B 2 294 ? 18.618 49.146 -3.445 1.00 58.20 294 PRO B CA 1
ATOM 6242 C C . PRO B 2 294 ? 17.256 49.808 -3.620 1.00 59.47 294 PRO B C 1
ATOM 6243 O O . PRO B 2 294 ? 16.396 49.247 -4.298 1.00 61.05 294 PRO B O 1
ATOM 6254 N N . PRO B 2 295 ? 17.057 50.989 -3.019 1.00 59.46 295 PRO B N 1
ATOM 6255 C CA . PRO B 2 295 ? 15.842 51.733 -3.359 1.00 61.01 295 PRO B CA 1
ATOM 6256 C C . PRO B 2 295 ? 15.933 52.247 -4.793 1.00 63.84 295 PRO B C 1
ATOM 6257 O O . PRO B 2 295 ? 17.044 52.391 -5.301 1.00 61.37 295 PRO B O 1
ATOM 6268 N N . PRO B 2 296 ? 14.787 52.516 -5.436 1.00 68.97 296 PRO B N 1
ATOM 6269 C CA . PRO B 2 296 ? 14.718 52.815 -6.873 1.00 71.72 296 PRO B CA 1
ATOM 6270 C C . PRO B 2 296 ? 15.706 53.881 -7.349 1.00 70.49 296 PRO B C 1
ATOM 6271 O O . PRO B 2 296 ? 16.094 53.873 -8.518 1.00 71.39 296 PRO B O 1
ATOM 6282 N N . THR B 2 297 ? 16.108 54.775 -6.450 1.00 70.36 297 THR B N 1
ATOM 6283 C CA . THR B 2 297 ? 16.886 55.949 -6.826 1.00 72.26 297 THR B CA 1
ATOM 6284 C C . THR B 2 297 ? 18.388 55.825 -6.558 1.00 68.64 297 THR B C 1
ATOM 6285 O O . THR B 2 297 ? 19.157 56.711 -6.934 1.00 71.13 297 THR B O 1
ATOM 6296 N N . LEU B 2 298 ? 18.812 54.741 -5.918 1.00 62.72 298 LEU B N 1
ATOM 6297 C CA . LEU B 2 298 ? 20.214 54.607 -5.522 1.00 58.88 298 LEU B CA 1
ATOM 6298 C C . LEU B 2 298 ? 21.131 54.381 -6.724 1.00 59.53 298 LEU B C 1
ATOM 6299 O O . LEU B 2 298 ? 22.085 55.130 -6.933 1.00 57.78 298 LEU B O 1
ATOM 6315 N N . ILE B 2 299 ? 20.841 53.347 -7.509 1.00 60.57 299 ILE B N 1
ATOM 6316 C CA . ILE B 2 299 ? 21.686 52.981 -8.645 1.00 62.57 299 ILE B CA 1
ATOM 6317 C C . ILE B 2 299 ? 21.805 54.099 -9.686 1.00 67.85 299 ILE B C 1
ATOM 6318 O O . ILE B 2 299 ? 22.913 54.404 -10.127 1.00 70.06 299 ILE B O 1
ATOM 6334 N N . PRO B 2 300 ? 20.678 54.710 -10.093 1.00 69.05 300 PRO B N 1
ATOM 6335 C CA . PRO B 2 300 ? 20.812 55.788 -11.081 1.00 68.99 300 PRO B CA 1
ATOM 6336 C C . PRO B 2 300 ? 21.611 56.988 -10.568 1.00 64.26 300 PRO B C 1
ATOM 6337 O O . PRO B 2 300 ? 22.331 57.610 -11.350 1.00 64.77 300 PRO B O 1
ATOM 6348 N N . SER B 2 301 ? 21.491 57.307 -9.283 1.00 62.54 301 SER B N 1
ATOM 6349 C CA . SER B 2 301 ? 22.241 58.423 -8.718 1.00 62.08 301 SER B CA 1
ATOM 6350 C C . SER B 2 301 ? 23.736 58.107 -8.689 1.00 61.50 301 SER B C 1
ATOM 6351 O O . SER B 2 301 ? 24.563 58.972 -8.973 1.00 61.66 301 SER B O 1
ATOM 6359 N N . LEU B 2 302 ? 24.081 56.867 -8.355 1.00 60.51 302 LEU B N 1
ATOM 6360 C CA . LEU B 2 302 ? 25.480 56.447 -8.342 1.00 61.37 302 LEU B CA 1
ATOM 6361 C C . LEU B 2 302 ? 26.084 56.440 -9.742 1.00 62.19 302 LEU B C 1
ATOM 6362 O O . LEU B 2 302 ? 27.223 56.865 -9.929 1.00 60.18 302 LEU B O 1
ATOM 63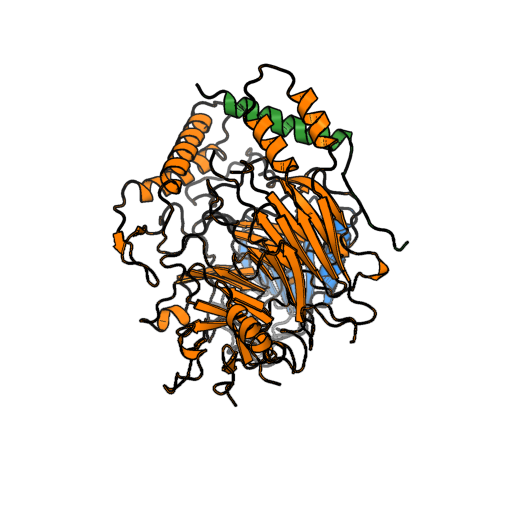78 N N . SER B 2 303 ? 25.328 55.949 -10.720 1.00 65.20 303 SER B N 1
ATOM 6379 C CA . SER B 2 303 ? 25.793 55.933 -12.103 1.00 68.51 303 SER B CA 1
ATOM 6380 C C . SER B 2 303 ? 26.217 57.331 -12.537 1.00 69.13 303 SER B C 1
ATOM 6381 O O . SER B 2 303 ? 27.306 57.519 -13.076 1.00 70.49 303 SER B O 1
ATOM 6389 N N . ALA B 2 304 ? 25.353 58.310 -12.286 1.00 69.74 304 ALA B N 1
ATOM 6390 C CA . ALA B 2 304 ? 25.637 59.694 -12.644 1.00 69.48 304 ALA B CA 1
ATOM 6391 C C . ALA B 2 304 ? 26.891 60.182 -11.926 1.00 69.59 304 ALA B C 1
ATOM 6392 O O . ALA B 2 304 ? 27.741 60.850 -12.518 1.00 71.72 304 ALA B O 1
ATOM 6399 N N . SER B 2 305 ? 26.996 59.842 -10.646 1.00 69.15 305 SER B N 1
ATOM 6400 C CA . SER B 2 305 ? 28.144 60.226 -9.836 1.00 70.44 305 SER B CA 1
ATOM 6401 C C . SER B 2 305 ? 29.434 59.626 -10.387 1.00 68.98 305 SER B C 1
ATOM 6402 O O . SER B 2 305 ? 30.468 60.293 -10.433 1.00 72.17 305 SER B O 1
ATOM 6410 N N . ILE B 2 306 ? 29.368 58.366 -10.805 1.00 64.33 306 ILE B N 1
ATOM 6411 C CA . ILE B 2 306 ? 30.536 57.677 -11.342 1.00 61.48 306 ILE B CA 1
ATOM 6412 C C . ILE B 2 306 ? 30.916 58.257 -12.699 1.00 64.02 306 ILE B C 1
ATOM 6413 O O . ILE B 2 306 ? 32.081 58.578 -12.935 1.00 62.04 306 ILE B O 1
ATOM 6429 N N . VAL B 2 307 ? 29.934 58.388 -13.587 1.00 66.54 307 VAL B N 1
ATOM 6430 C CA . VAL B 2 307 ? 30.168 58.956 -14.913 1.00 69.98 307 VAL B CA 1
ATOM 6431 C C . VAL B 2 307 ? 30.813 60.332 -14.801 1.00 73.13 307 VAL B C 1
ATOM 6432 O O . VAL B 2 307 ? 31.753 60.645 -15.532 1.00 73.72 307 VAL B O 1
ATOM 6445 N N . ALA B 2 308 ? 30.308 61.145 -13.880 1.00 75.72 308 ALA B N 1
ATOM 6446 C CA . ALA B 2 308 ? 30.825 62.493 -13.686 1.00 78.66 308 ALA B CA 1
ATOM 6447 C C . ALA B 2 308 ? 32.273 62.468 -13.213 1.00 79.77 308 ALA B C 1
ATOM 6448 O O . ALA B 2 308 ? 33.076 63.312 -13.609 1.00 84.56 308 ALA B O 1
ATOM 6455 N N . LYS B 2 309 ? 32.605 61.497 -12.368 1.00 81.57 309 LYS B N 1
ATOM 6456 C CA . LYS B 2 309 ? 33.952 61.402 -11.819 1.00 80.70 309 LYS B CA 1
ATOM 6457 C C . LYS B 2 309 ? 34.947 60.947 -12.885 1.00 77.77 309 LYS B C 1
ATOM 6458 O O . LYS B 2 309 ? 36.095 61.391 -12.902 1.00 79.62 309 LYS B O 1
ATOM 6477 N N . VAL B 2 310 ? 34.503 60.058 -13.768 1.00 75.01 310 VAL B N 1
ATOM 6478 C CA . VAL B 2 310 ? 35.324 59.625 -14.894 1.00 72.16 310 VAL B CA 1
ATOM 6479 C C . VAL B 2 310 ? 35.599 60.801 -15.822 1.00 72.28 310 VAL B C 1
ATOM 6480 O O . VAL B 2 310 ? 36.717 60.971 -16.311 1.00 77.83 310 VAL B O 1
ATOM 6493 N N . ALA B 2 311 ? 34.571 61.609 -16.062 1.00 76.15 311 ALA B N 1
ATOM 6494 C CA . ALA B 2 311 ? 34.695 62.763 -16.940 1.00 76.65 311 ALA B CA 1
ATOM 6495 C C . ALA B 2 311 ? 35.717 63.751 -16.389 1.00 79.54 311 ALA B C 1
ATOM 6496 O O . ALA B 2 311 ? 36.607 64.204 -17.108 1.00 82.54 311 ALA B O 1
ATOM 6503 N N . ALA B 2 312 ? 35.586 64.073 -15.106 1.00 80.82 312 ALA B N 1
ATOM 6504 C CA . ALA B 2 312 ? 36.479 65.025 -14.457 1.00 83.03 312 ALA B CA 1
ATOM 6505 C C . ALA B 2 312 ? 37.918 64.521 -14.465 1.00 86.24 312 ALA B C 1
ATOM 6506 O O . ALA B 2 312 ? 38.855 65.295 -14.656 1.00 84.59 312 ALA B O 1
ATOM 6513 N N . ALA B 2 313 ? 38.088 63.220 -14.259 1.00 83.65 313 ALA B N 1
ATOM 6514 C CA . ALA B 2 313 ? 39.418 62.624 -14.220 1.00 85.11 313 ALA B CA 1
ATOM 6515 C C . ALA B 2 313 ? 40.067 62.660 -15.599 1.00 89.12 313 ALA B C 1
ATOM 6516 O O . ALA B 2 313 ? 41.274 62.867 -15.721 1.00 85.48 313 ALA B O 1
ATOM 6523 N N . GLU B 2 314 ? 39.259 62.459 -16.635 1.00 92.43 314 GLU B N 1
ATOM 6524 C CA . GLU B 2 314 ? 39.764 62.432 -18.002 1.00 100.84 314 GLU B CA 1
ATOM 6525 C C . GLU B 2 314 ? 39.940 63.839 -18.564 1.00 102.76 314 GLU B C 1
ATOM 6526 O O . GLU B 2 314 ? 40.952 64.137 -19.198 1.00 101.28 314 GLU B O 1
ATOM 6538 N N . ASP B 2 315 ? 38.954 64.699 -18.331 1.00 102.54 315 ASP B N 1
ATOM 6539 C CA . ASP B 2 315 ? 38.988 66.063 -18.851 1.00 107.95 315 ASP B CA 1
ATOM 6540 C C . ASP B 2 315 ? 40.138 66.862 -18.245 1.00 108.72 315 ASP B C 1
ATOM 6541 O O . ASP B 2 315 ? 40.683 67.761 -18.884 1.00 110.56 315 ASP B O 1
ATOM 6550 N N . ASN B 2 316 ? 40.506 66.528 -17.013 1.00 110.19 316 ASN B N 1
ATOM 6551 C CA . ASN B 2 316 ? 41.575 67.235 -16.317 1.00 112.03 316 ASN B CA 1
ATOM 6552 C C . ASN B 2 316 ? 42.946 66.698 -16.732 1.00 121.43 316 ASN B C 1
ATOM 6553 O O . ASN B 2 316 ? 43.220 65.511 -16.559 1.00 124.94 316 ASN B O 1
ATOM 6564 N N . PRO B 2 317 ? 43.816 67.565 -17.282 1.00 119.97 317 PRO B N 1
ATOM 6565 C CA . PRO B 2 317 ? 45.155 67.090 -17.649 1.00 114.40 317 PRO B CA 1
ATOM 6566 C C . PRO B 2 317 ? 46.057 66.897 -16.434 1.00 111.03 317 PRO B C 1
ATOM 6567 O O . PRO B 2 317 ? 47.051 66.175 -16.511 1.00 100.38 317 PRO B O 1
ATOM 6578 N N . GLU B 2 318 ? 45.705 67.543 -15.326 1.00 112.90 318 GLU B N 1
ATOM 6579 C CA . GLU B 2 318 ? 46.478 67.445 -14.093 1.00 116.57 318 GLU B CA 1
ATOM 6580 C C . GLU B 2 318 ? 46.017 66.269 -13.232 1.00 114.19 318 GLU B C 1
ATOM 6581 O O . GLU B 2 318 ? 46.384 66.169 -12.061 1.00 115.06 318 GLU B O 1
ATOM 6593 N N . SER B 2 319 ? 45.212 65.383 -13.812 1.00 112.12 319 SER B N 1
ATOM 6594 C CA . SER B 2 319 ? 44.696 64.230 -13.081 1.00 103.03 319 SER B CA 1
ATOM 6595 C C . SER B 2 319 ? 45.769 63.160 -12.912 1.00 102.32 319 SER B C 1
ATOM 6596 O O . SER B 2 319 ? 46.337 62.671 -13.890 1.00 104.29 319 SER B O 1
ATOM 6604 N N . THR B 2 320 ? 46.039 62.804 -11.662 1.00 100.83 320 THR B N 1
ATOM 6605 C CA . THR B 2 320 ? 47.049 61.802 -11.344 1.00 103.56 320 THR B CA 1
ATOM 6606 C C . THR B 2 320 ? 46.570 60.413 -11.757 1.00 105.62 320 THR B C 1
ATOM 6607 O O . THR B 2 320 ? 45.365 60.172 -11.830 1.00 98.05 320 THR B O 1
ATOM 6618 N N . PRO B 2 321 ? 47.509 59.491 -12.030 1.00 111.30 321 PRO B N 1
ATOM 6619 C CA . PRO B 2 321 ? 47.108 58.122 -12.376 1.00 109.71 321 PRO B CA 1
ATOM 6620 C C . PRO B 2 321 ? 46.390 57.429 -11.222 1.00 104.48 321 PRO B C 1
ATOM 6621 O O . PRO B 2 321 ? 45.668 56.457 -11.441 1.00 105.10 321 PRO B O 1
ATOM 6632 N N . GLU B 2 322 ? 46.588 57.935 -10.009 1.00 100.93 322 GLU B N 1
ATOM 6633 C CA A GLU B 2 322 ? 45.925 57.390 -8.832 0.50 95.84 322 GLU B CA 1
ATOM 6634 C CA B GLU B 2 322 ? 45.923 57.388 -8.832 0.50 95.84 322 GLU B CA 1
ATOM 6635 C C . GLU B 2 322 ? 44.477 57.865 -8.773 1.00 93.27 322 GLU B C 1
ATOM 6636 O O . GLU B 2 322 ? 43.598 57.156 -8.288 1.00 88.29 322 GLU B O 1
ATOM 6657 N N . GLU B 2 323 ? 44.237 59.072 -9.273 1.00 92.73 323 GLU B N 1
ATOM 6658 C CA . GLU B 2 323 ? 42.897 59.643 -9.286 1.00 90.76 323 GLU B CA 1
ATOM 6659 C C . GLU B 2 323 ? 42.062 59.013 -10.396 1.00 82.66 323 GLU B C 1
ATOM 6660 O O . GLU B 2 323 ? 40.848 58.858 -10.260 1.00 80.52 323 GLU B O 1
ATOM 6672 N N . ARG B 2 324 ? 42.720 58.651 -11.495 1.00 79.31 324 ARG B N 1
ATOM 6673 C CA . ARG B 2 324 ? 42.041 58.024 -12.624 1.00 77.92 324 ARG B CA 1
ATOM 6674 C C . ARG B 2 324 ? 41.670 56.577 -12.307 1.00 74.22 324 ARG B C 1
ATOM 6675 O O . ARG B 2 324 ? 40.685 56.051 -12.827 1.00 71.92 324 ARG B O 1
ATOM 6696 N N . LEU B 2 325 ? 42.461 55.939 -11.450 1.00 74.24 325 LEU B N 1
ATOM 6697 C CA . LEU B 2 325 ? 42.232 54.545 -11.092 1.00 75.44 325 LEU B CA 1
ATOM 6698 C C . LEU B 2 325 ? 40.970 54.386 -10.254 1.00 71.87 325 LEU B C 1
ATOM 6699 O O . LEU B 2 325 ? 40.244 53.405 -10.398 1.00 72.42 325 LEU B O 1
ATOM 6715 N N . VAL B 2 326 ? 40.708 55.352 -9.380 1.00 68.31 326 VAL B N 1
ATOM 6716 C CA . VAL B 2 326 ? 39.510 55.312 -8.552 1.00 64.27 326 VAL B CA 1
ATOM 6717 C C . VAL B 2 326 ? 38.277 55.413 -9.440 1.00 64.11 326 VAL B C 1
ATOM 6718 O O . VAL B 2 326 ? 37.302 54.689 -9.246 1.00 61.74 326 VAL B O 1
ATOM 6731 N N . ALA B 2 327 ? 38.332 56.307 -10.422 1.00 67.65 327 ALA B N 1
ATOM 6732 C CA . ALA B 2 327 ? 37.236 56.461 -11.370 1.00 68.90 327 ALA B CA 1
ATOM 6733 C C . ALA B 2 327 ? 37.062 55.182 -12.182 1.00 67.59 327 ALA B C 1
ATOM 6734 O O . ALA B 2 327 ? 35.941 54.733 -12.418 1.00 67.62 327 ALA B O 1
ATOM 6741 N N . GLN B 2 328 ? 38.180 54.599 -12.602 1.00 68.49 328 GLN B N 1
ATOM 6742 C CA . GLN B 2 328 ? 38.168 53.338 -13.338 1.00 68.35 328 GLN B CA 1
ATOM 6743 C C . GLN B 2 328 ? 37.534 52.203 -12.535 1.00 63.30 328 GLN B C 1
ATOM 6744 O O . GLN B 2 328 ? 36.680 51.476 -13.043 1.00 63.95 328 GLN B O 1
ATOM 6758 N N . GLN B 2 329 ? 37.959 52.054 -11.285 1.00 59.12 329 GLN B N 1
ATOM 6759 C CA . GLN B 2 329 ? 37.467 50.981 -10.433 1.00 55.78 329 GLN B CA 1
ATOM 6760 C C . GLN B 2 329 ? 35.964 51.106 -10.196 1.00 55.41 329 GLN B C 1
ATOM 6761 O O . GLN B 2 329 ? 35.241 50.111 -10.218 1.00 56.74 329 GLN B O 1
ATOM 6775 N N . GLN B 2 330 ? 35.499 52.332 -9.979 1.00 55.60 330 GLN B N 1
ATOM 6776 C CA . GLN B 2 330 ? 34.078 52.582 -9.765 1.00 54.18 330 GLN B CA 1
ATOM 6777 C C . GLN B 2 330 ? 33.267 52.282 -11.020 1.00 53.89 330 GLN B C 1
ATOM 6778 O O . GLN B 2 330 ? 32.152 51.772 -10.940 1.00 53.27 330 GLN B O 1
ATOM 6792 N N . LEU B 2 331 ? 33.829 52.610 -12.178 1.00 57.97 331 LEU B N 1
ATOM 6793 C CA . LEU B 2 331 ? 33.164 52.341 -13.445 1.00 59.94 331 LEU B CA 1
ATOM 6794 C C . LEU B 2 331 ? 33.088 50.839 -13.703 1.00 61.87 331 LEU B C 1
ATOM 6795 O O . LEU B 2 331 ? 32.103 50.338 -14.246 1.00 64.51 331 LEU B O 1
ATOM 6811 N N . GLU B 2 332 ? 34.135 50.125 -13.305 1.00 60.45 332 GLU B N 1
ATOM 6812 C CA . GLU B 2 332 ? 34.174 48.676 -13.445 1.00 62.01 332 GLU B CA 1
ATOM 6813 C C . GLU B 2 332 ? 33.128 48.031 -12.538 1.00 59.42 332 GLU B C 1
ATOM 6814 O O . GLU B 2 332 ? 32.414 47.113 -12.942 1.00 57.32 332 GLU B O 1
ATOM 6826 N N . TRP B 2 333 ? 33.039 48.535 -11.312 1.00 56.25 333 TRP B N 1
ATOM 6827 C CA . TRP B 2 333 ? 32.034 48.090 -10.354 1.00 56.33 333 TRP B CA 1
ATOM 6828 C C . TRP B 2 333 ? 30.623 48.270 -10.913 1.00 57.30 333 TRP B C 1
ATOM 6829 O O . TRP B 2 333 ? 29.805 47.351 -10.865 1.00 59.36 333 TRP B O 1
ATOM 6850 N N . MET B 2 334 ? 30.351 49.454 -11.455 1.00 57.97 334 MET B N 1
ATOM 6851 C CA . MET B 2 334 ? 29.029 49.773 -11.985 1.00 58.81 334 MET B CA 1
ATOM 6852 C C . MET B 2 334 ? 28.675 48.935 -13.211 1.00 64.19 334 MET B C 1
ATOM 6853 O O . MET B 2 334 ? 27.509 48.596 -13.417 1.00 63.68 334 MET B O 1
ATOM 6867 N N . SER B 2 335 ? 29.674 48.608 -14.026 1.00 69.93 335 SER B N 1
ATOM 6868 C CA . SER B 2 335 ? 29.435 47.854 -15.255 1.00 76.00 335 SER B CA 1
ATOM 6869 C C . SER B 2 335 ? 28.883 46.464 -14.943 1.00 74.87 335 SER B C 1
ATOM 6870 O O . SER B 2 335 ? 28.168 45.874 -15.753 1.00 76.20 335 SER B O 1
ATOM 6878 N N . GLU B 2 336 ? 29.218 45.950 -13.765 1.00 74.90 336 GLU B N 1
ATOM 6879 C CA . GLU B 2 336 ? 28.689 44.670 -13.310 1.00 74.06 336 GLU B CA 1
ATOM 6880 C C . GLU B 2 336 ? 27.198 44.780 -12.997 1.00 70.17 336 GLU B C 1
ATOM 6881 O O . GLU B 2 336 ? 26.482 43.781 -12.999 1.00 72.53 336 GLU B O 1
ATOM 6893 N N . ILE B 2 337 ? 26.740 45.999 -12.729 1.00 70.09 337 ILE B N 1
ATOM 6894 C CA . ILE B 2 337 ? 25.343 46.237 -12.379 1.00 70.20 337 ILE B CA 1
ATOM 6895 C C . ILE B 2 337 ? 24.500 46.565 -13.613 1.00 78.49 337 ILE B C 1
ATOM 6896 O O . ILE B 2 337 ? 23.344 46.149 -13.706 1.00 77.95 337 ILE B O 1
ATOM 6912 N N . ASP B 2 338 ? 25.073 47.308 -14.555 1.00 85.38 338 ASP B N 1
ATOM 6913 C CA . ASP B 2 338 ? 24.365 47.654 -15.787 1.00 97.10 338 ASP B CA 1
ATOM 6914 C C . ASP B 2 338 ? 24.044 46.408 -16.608 1.00 104.78 338 ASP B C 1
ATOM 6915 O O . ASP B 2 338 ? 22.945 46.276 -17.148 1.00 106.23 338 ASP B O 1
ATOM 6924 N N . ASN B 2 339 ? 25.009 45.496 -16.689 1.00 105.78 339 ASN B N 1
ATOM 6925 C CA . ASN B 2 339 ? 24.851 44.252 -17.435 1.00 111.37 339 ASN B CA 1
ATOM 6926 C C . ASN B 2 339 ? 24.250 43.157 -16.564 1.00 109.57 339 ASN B C 1
ATOM 6927 O O . ASN B 2 339 ? 24.633 41.992 -16.659 1.00 111.64 339 ASN B O 1
ATOM 6938 N N . GLN B 2 340 ? 23.308 43.547 -15.712 1.00 99.55 340 GLN B N 1
ATOM 6939 C CA . GLN B 2 340 ? 22.689 42.630 -14.765 1.00 88.41 340 GLN B CA 1
ATOM 6940 C C . GLN B 2 340 ? 21.183 42.855 -14.700 1.00 90.09 340 GLN B C 1
ATOM 6941 O O . GLN B 2 340 ? 20.720 43.983 -14.530 1.00 85.15 340 GLN B O 1
ATOM 6955 N N . GLU B 2 341 ? 20.427 41.771 -14.840 1.00 105.24 341 GLU B N 1
ATOM 6956 C CA . GLU B 2 341 ? 18.975 41.827 -14.727 1.00 114.53 341 GLU B CA 1
ATOM 6957 C C . GLU B 2 341 ? 18.572 41.511 -13.291 1.00 110.72 341 GLU B C 1
ATOM 6958 O O . GLU B 2 341 ? 18.858 40.423 -12.794 1.00 115.99 341 GLU B O 1
ATOM 6970 N N . PRO B 2 342 ? 17.903 42.461 -12.615 1.00 102.79 342 PRO B N 1
ATOM 6971 C CA . PRO B 2 342 ? 17.550 42.237 -11.211 1.00 95.64 342 PRO B CA 1
ATOM 6972 C C . PRO B 2 342 ? 16.457 41.194 -11.038 1.00 118.37 342 PRO B C 1
ATOM 6973 O O . PRO B 2 342 ? 15.464 41.206 -11.766 1.00 105.33 342 PRO B O 1
ATOM 6984 N N . LYS B 2 343 ? 16.650 40.298 -10.076 1.00 144.05 343 LYS B N 1
ATOM 6985 C CA . LYS B 2 343 ? 15.646 39.297 -9.755 1.00 140.56 343 LYS B CA 1
ATOM 6986 C C . LYS B 2 343 ? 14.601 39.858 -8.798 1.00 140.74 343 LYS B C 1
ATOM 6987 O O . LYS B 2 343 ? 14.868 40.769 -8.013 1.00 142.91 343 LYS B O 1
ATOM 7006 N N . LEU B 2 344 ? 13.408 39.286 -8.892 1.00 131.24 344 LEU B N 1
ATOM 7007 C CA . LEU B 2 344 ? 12.226 39.727 -8.163 1.00 124.12 344 LEU B CA 1
ATOM 7008 C C . LEU B 2 344 ? 11.779 38.639 -7.199 1.00 125.95 344 LEU B C 1
ATOM 7009 O O . LEU B 2 344 ? 11.507 37.509 -7.607 1.00 107.17 344 LEU B O 1
ATOM 7025 N N . VAL B 2 345 ? 11.715 38.985 -5.917 1.00 143.68 345 VAL B N 1
ATOM 7026 C CA . VAL B 2 345 ? 11.281 38.045 -4.894 1.00 156.55 345 VAL B CA 1
ATOM 7027 C C . VAL B 2 345 ? 10.422 38.770 -3.867 1.00 166.70 345 VAL B C 1
ATOM 7028 O O . VAL B 2 345 ? 10.590 39.965 -3.623 1.00 165.27 345 VAL B O 1
ATOM 7041 N N . GLU B 2 346 ? 9.489 38.025 -3.282 1.00 167.35 346 GLU B N 1
ATOM 7042 C CA . GLU B 2 346 ? 8.544 38.558 -2.310 1.00 167.58 346 GLU B CA 1
ATOM 7043 C C . GLU B 2 346 ? 9.235 39.206 -1.115 1.00 181.35 346 GLU B C 1
ATOM 7044 O O . GLU B 2 346 ? 10.450 39.104 -0.943 1.00 179.60 346 GLU B O 1
ATOM 7056 N N . GLU B 2 347 ? 8.431 39.861 -0.288 1.00 182.17 347 GLU B N 1
ATOM 7057 C CA . GLU B 2 347 ? 8.879 40.436 0.968 1.00 175.44 347 GLU B CA 1
ATOM 7058 C C . GLU B 2 347 ? 8.460 39.533 2.123 1.00 168.37 347 GLU B C 1
ATOM 7059 O O . GLU B 2 347 ? 7.300 39.132 2.215 1.00 168.92 347 GLU B O 1
ATOM 7071 N N . ALA B 2 348 ? 9.414 39.206 2.990 1.00 167.17 348 ALA B N 1
ATOM 7072 C CA . ALA B 2 348 ? 9.182 38.263 4.081 1.00 170.14 348 ALA B CA 1
ATOM 7073 C C . ALA B 2 348 ? 8.049 38.724 4.993 1.00 170.28 348 ALA B C 1
ATOM 7074 O O . ALA B 2 348 ? 7.190 37.931 5.380 1.00 181.22 348 ALA B O 1
ATOM 7081 N N . THR B 2 349 ? 8.061 40.009 5.333 1.00 161.91 349 THR B N 1
ATOM 7082 C CA . THR B 2 349 ? 7.016 40.609 6.154 1.00 149.49 349 THR B CA 1
ATOM 7083 C C . THR B 2 349 ? 6.192 41.561 5.304 1.00 160.06 349 THR B C 1
ATOM 7084 O O . THR B 2 349 ? 5.699 42.575 5.800 1.00 165.67 349 THR B O 1
ATOM 7095 N N . GLY B 2 350 ? 6.045 41.229 4.024 1.00 162.61 350 GLY B N 1
ATOM 7096 C CA . GLY B 2 350 ? 5.450 42.150 3.080 1.00 160.93 350 GLY B CA 1
ATOM 7097 C C . GLY B 2 350 ? 4.493 41.589 2.051 1.00 167.30 350 GLY B C 1
ATOM 7098 O O . GLY B 2 350 ? 4.305 40.383 1.892 1.00 155.03 350 GLY B O 1
ATOM 7102 N N . GLU B 2 351 ? 3.902 42.542 1.347 1.00 182.97 351 GLU B N 1
ATOM 7103 C CA . GLU B 2 351 ? 2.949 42.349 0.262 1.00 174.80 351 GLU B CA 1
ATOM 7104 C C . GLU B 2 351 ? 3.442 42.933 -1.058 1.00 167.34 351 GLU B C 1
ATOM 7105 O O . GLU B 2 351 ? 2.633 43.292 -1.917 1.00 170.66 351 GLU B O 1
ATOM 7117 N N . ALA B 2 352 ? 4.757 43.038 -1.226 1.00 162.61 352 ALA B N 1
ATOM 7118 C CA . ALA B 2 352 ? 5.299 43.619 -2.448 1.00 157.75 352 ALA B CA 1
ATOM 7119 C C . ALA B 2 352 ? 6.716 43.167 -2.776 1.00 156.42 352 ALA B C 1
ATOM 7120 O O . ALA B 2 352 ? 7.586 43.027 -1.917 1.00 151.35 352 ALA B O 1
ATOM 7127 N N . THR B 2 353 ? 6.891 42.945 -4.075 1.00 155.65 353 THR B N 1
ATOM 7128 C CA . THR B 2 353 ? 8.122 42.477 -4.697 1.00 150.69 353 THR B CA 1
ATOM 7129 C C . THR B 2 353 ? 9.105 43.617 -4.899 1.00 142.23 353 THR B C 1
ATOM 7130 O O . THR B 2 353 ? 8.715 44.783 -4.964 1.00 144.75 353 THR B O 1
ATOM 7141 N N . ILE B 2 354 ? 10.386 43.272 -4.991 1.00 136.28 354 ILE B N 1
ATOM 7142 C CA . ILE B 2 354 ? 11.424 44.274 -5.164 1.00 122.96 354 ILE B CA 1
ATOM 7143 C C . ILE B 2 354 ? 12.670 43.708 -5.836 1.00 112.58 354 ILE B C 1
ATOM 7144 O O . ILE B 2 354 ? 12.957 42.513 -5.756 1.00 115.80 354 ILE B O 1
ATOM 7160 N N . GLU B 2 355 ? 13.398 44.598 -6.502 1.00 103.81 355 GLU B N 1
ATOM 716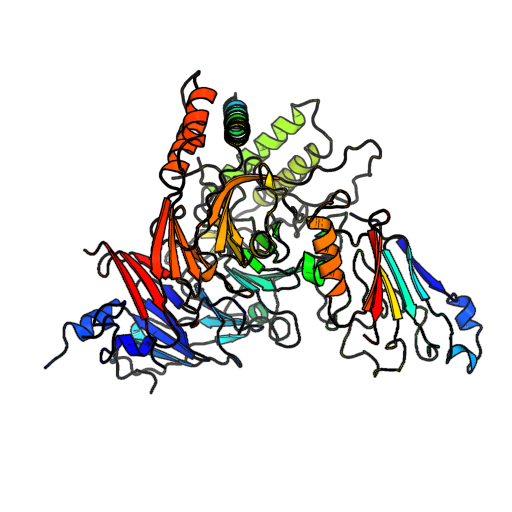1 C CA . GLU B 2 355 ? 14.594 44.249 -7.255 1.00 93.16 355 GLU B CA 1
ATOM 7162 C C . GLU B 2 355 ? 15.725 43.742 -6.368 1.00 85.66 355 GLU B C 1
ATOM 7163 O O . GLU B 2 355 ? 16.011 44.317 -5.318 1.00 78.45 355 GLU B O 1
ATOM 7175 N N . VAL B 2 356 ? 16.366 42.663 -6.808 1.00 79.98 356 VAL B N 1
ATOM 7176 C CA . VAL B 2 356 ? 17.489 42.078 -6.089 1.00 74.25 356 VAL B CA 1
ATOM 7177 C C . VAL B 2 356 ? 18.677 41.925 -7.028 1.00 70.65 356 VAL B C 1
ATOM 7178 O O . VAL B 2 356 ? 18.587 41.257 -8.058 1.00 72.84 356 VAL B O 1
ATOM 7191 N N . TYR B 2 357 ? 19.789 42.551 -6.657 1.00 64.99 357 TYR B N 1
ATOM 7192 C CA . TYR B 2 357 ? 21.024 42.474 -7.424 1.00 62.76 357 TYR B CA 1
ATOM 7193 C C . TYR B 2 357 ? 22.054 41.631 -6.686 1.00 61.46 357 TYR B C 1
ATOM 7194 O O . TYR B 2 357 ? 21.941 41.416 -5.480 1.00 60.17 357 TYR B O 1
ATOM 7212 N N . THR B 2 358 ? 23.055 41.156 -7.419 1.00 60.99 358 THR B N 1
ATOM 7213 C CA . THR B 2 358 ? 24.187 40.468 -6.815 1.00 61.16 358 THR B CA 1
ATOM 7214 C C . THR B 2 358 ? 25.350 41.441 -6.702 1.00 58.89 358 THR B C 1
ATOM 7215 O O . THR B 2 358 ? 25.424 42.420 -7.445 1.00 57.42 358 THR B O 1
ATOM 7226 N N . ARG B 2 359 ? 26.248 41.182 -5.759 1.00 59.85 359 ARG B N 1
ATOM 7227 C CA . ARG B 2 359 ? 27.408 42.041 -5.575 1.00 59.49 359 ARG B CA 1
ATOM 7228 C C . ARG B 2 359 ? 28.331 41.927 -6.782 1.00 59.19 359 ARG B C 1
ATOM 7229 O O . ARG B 2 359 ? 28.616 40.819 -7.234 1.00 61.55 359 ARG B O 1
ATOM 7250 N N . PRO B 2 360 ? 28.788 43.069 -7.321 1.00 56.46 360 PRO B N 1
ATOM 7251 C CA . PRO B 2 360 ? 29.831 43.005 -8.347 1.00 57.79 360 PRO B CA 1
ATOM 7252 C C . PRO B 2 360 ? 31.057 42.250 -7.850 1.00 60.39 360 PRO B C 1
ATOM 7253 O O . PRO B 2 360 ? 31.444 42.413 -6.691 1.00 60.17 360 PRO B O 1
ATOM 7264 N N . SER B 2 361 ? 31.653 41.436 -8.715 1.00 63.52 361 SER B N 1
ATOM 7265 C CA . SER B 2 361 ? 32.847 40.681 -8.359 1.00 64.19 361 SER B CA 1
ATOM 7266 C C . SER B 2 361 ? 34.102 41.492 -8.651 1.00 63.48 361 SER B C 1
ATOM 7267 O O . SER B 2 361 ? 35.144 41.273 -8.037 1.00 62.89 361 SER B O 1
ATOM 7275 N N . ARG B 2 362 ? 33.994 42.423 -9.594 1.00 62.68 362 ARG B N 1
ATOM 7276 C CA . ARG B 2 362 ? 35.102 43.317 -9.926 1.00 64.17 362 ARG B CA 1
ATOM 7277 C C . ARG B 2 362 ? 34.829 44.707 -9.353 1.00 58.95 362 ARG B C 1
ATOM 7278 O O . ARG B 2 362 ? 33.671 45.104 -9.235 1.00 57.15 362 ARG B O 1
ATOM 7299 N N . PRO B 2 363 ? 35.888 45.457 -8.995 1.00 59.73 363 PRO B N 1
ATOM 7300 C CA . PRO B 2 363 ? 37.307 45.086 -9.060 1.00 60.18 363 PRO B CA 1
ATOM 7301 C C . PRO B 2 363 ? 37.679 44.024 -8.030 1.00 58.54 363 PRO B C 1
ATOM 7302 O O . PRO B 2 363 ? 38.664 43.309 -8.214 1.00 59.83 363 PRO B O 1
ATOM 7313 N N . GLY B 2 364 ? 36.891 43.928 -6.962 1.00 55.28 364 GLY B N 1
ATOM 7314 C CA . GLY B 2 364 ? 37.112 42.934 -5.927 1.00 53.56 364 GLY B CA 1
ATOM 7315 C C . GLY B 2 364 ? 36.000 42.962 -4.897 1.00 53.87 364 GLY B C 1
ATOM 7316 O O . GLY B 2 364 ? 35.207 43.901 -4.864 1.00 52.86 364 GLY B O 1
ATOM 7320 N N . LEU B 2 365 ? 35.941 41.940 -4.050 1.00 55.38 365 LEU B N 1
ATOM 7321 C CA . LEU B 2 365 ? 34.877 41.838 -3.055 1.00 54.60 365 LEU B CA 1
ATOM 7322 C C . LEU B 2 365 ? 35.150 42.723 -1.845 1.00 51.35 365 LEU B C 1
ATOM 7323 O O . LEU B 2 365 ? 34.223 43.237 -1.217 1.00 51.85 365 LEU B O 1
ATOM 7339 N N . VAL B 2 366 ? 36.428 42.896 -1.524 1.00 48.84 366 VAL B N 1
ATOM 7340 C CA . VAL B 2 366 ? 36.828 43.630 -0.332 1.00 46.85 366 VAL B CA 1
ATOM 7341 C C . VAL B 2 366 ? 37.286 45.037 -0.710 1.00 47.73 366 VAL B C 1
ATOM 7342 O O . VAL B 2 366 ? 38.278 45.196 -1.417 1.00 48.16 366 VAL B O 1
ATOM 7355 N N . PRO B 2 367 ? 36.559 46.069 -0.251 1.00 47.71 367 PRO B N 1
ATOM 7356 C CA . PRO B 2 367 ? 37.011 47.428 -0.555 1.00 48.92 367 PRO B CA 1
ATOM 7357 C C . PRO B 2 367 ? 38.230 47.822 0.269 1.00 47.26 367 PRO B C 1
ATOM 7358 O O . PRO B 2 367 ? 38.562 47.155 1.249 1.00 47.36 367 PRO B O 1
ATOM 7369 N N . LYS B 2 368 ? 38.899 48.888 -0.147 1.00 45.58 368 LYS B N 1
ATOM 7370 C CA . LYS B 2 368 ? 40.035 49.412 0.591 1.00 46.42 368 LYS B CA 1
ATOM 7371 C C . LYS B 2 368 ? 39.595 49.916 1.958 1.00 43.97 368 LYS B C 1
ATOM 7372 O O . LYS B 2 368 ? 38.515 50.494 2.099 1.00 44.94 368 LYS B O 1
ATOM 7391 N N . LEU B 2 369 ? 40.425 49.689 2.968 1.00 41.45 369 LEU B N 1
ATOM 7392 C CA . LEU B 2 369 ? 40.184 50.280 4.276 1.00 40.21 369 LEU B CA 1
ATOM 7393 C C . LEU B 2 369 ? 40.644 51.730 4.246 1.00 41.83 369 LEU B C 1
ATOM 7394 O O . LEU B 2 369 ? 41.816 52.009 3.998 1.00 42.33 369 LEU B O 1
ATOM 7410 N N . GLN B 2 370 ? 39.710 52.645 4.482 1.00 43.54 370 GLN B N 1
ATOM 7411 C CA . GLN B 2 370 ? 39.999 54.073 4.465 1.00 46.69 370 GLN B CA 1
ATOM 7412 C C . GLN B 2 370 ? 40.209 54.599 5.879 1.00 45.21 370 GLN B C 1
ATOM 7413 O O . GLN B 2 370 ? 39.332 54.465 6.732 1.00 45.21 370 GLN B O 1
ATOM 7427 N N . GLY B 2 371 ? 41.376 55.194 6.115 1.00 43.77 371 GLY B N 1
ATOM 7428 C CA . GLY B 2 371 ? 41.711 55.765 7.408 1.00 43.68 371 GLY B CA 1
ATOM 7429 C C . GLY B 2 371 ? 43.103 55.359 7.857 1.00 45.82 371 GLY B C 1
ATOM 7430 O O . GLY B 2 371 ? 43.816 54.678 7.123 1.00 46.11 371 GLY B O 1
ATOM 7434 N N . PRO B 2 372 ? 43.507 55.781 9.066 1.00 50.05 372 PRO B N 1
ATOM 7435 C CA . PRO B 2 372 ? 42.725 56.607 9.995 1.00 50.70 372 PRO B CA 1
ATOM 7436 C C . PRO B 2 372 ? 42.447 57.998 9.437 1.00 50.25 372 PRO B C 1
ATOM 7437 O O . PRO B 2 372 ? 43.360 58.641 8.924 1.00 50.43 372 PRO B O 1
ATOM 7448 N N . PHE B 2 373 ? 41.201 58.450 9.529 1.00 48.90 373 PHE B N 1
ATOM 7449 C CA . PHE B 2 373 ? 40.839 59.785 9.075 1.00 49.65 373 PHE B CA 1
ATOM 7450 C C . PHE B 2 373 ? 41.517 60.853 9.922 1.00 49.89 373 PHE B C 1
ATOM 7451 O O . PHE B 2 373 ? 41.521 60.772 11.151 1.00 50.76 373 PHE B O 1
ATOM 7468 N N A ASP B 2 374 ? 42.089 61.854 9.261 0.50 55.82 374 ASP B N 1
ATOM 7469 N N B ASP B 2 374 ? 42.093 61.853 9.261 0.50 55.83 374 ASP B N 1
ATOM 7470 C CA A ASP B 2 374 ? 42.634 63.009 9.959 0.50 50.60 374 ASP B CA 1
ATOM 7471 C CA B ASP B 2 374 ? 42.636 63.011 9.957 0.50 50.60 374 ASP B CA 1
ATOM 7472 C C A ASP B 2 374 ? 41.512 63.995 10.256 0.50 60.45 374 ASP B C 1
ATOM 7473 C C B ASP B 2 374 ? 41.514 63.997 10.255 0.50 60.46 374 ASP B C 1
ATOM 7474 O O A ASP B 2 374 ? 40.754 64.368 9.362 0.50 55.99 374 ASP B O 1
ATOM 7475 O O B ASP B 2 374 ? 40.757 64.373 9.361 0.50 55.97 374 ASP B O 1
ATOM 7492 N N . PHE B 2 375 ? 41.402 64.403 11.516 1.00 56.36 375 PHE B N 1
ATOM 7493 C CA . PHE B 2 375 ? 40.392 65.373 11.924 1.00 57.87 375 PHE B CA 1
ATOM 7494 C C . PHE B 2 375 ? 40.927 66.786 11.733 1.00 56.26 375 PHE B C 1
ATOM 7495 O O . PHE B 2 375 ? 41.721 67.273 12.534 1.00 54.92 375 PHE B O 1
ATOM 7512 N N . ASP B 2 376 ? 40.495 67.440 10.663 1.00 53.13 376 ASP B N 1
ATOM 7513 C CA . ASP B 2 376 ? 40.898 68.817 10.405 1.00 53.86 376 ASP B CA 1
ATOM 7514 C C . ASP B 2 376 ? 40.252 69.740 11.439 1.00 54.16 376 ASP B C 1
ATOM 7515 O O . ASP B 2 376 ? 39.094 69.547 11.811 1.00 53.72 376 ASP B O 1
ATOM 7524 N N . LEU B 2 377 ? 41.014 70.727 11.908 1.00 55.98 377 LEU B N 1
ATOM 7525 C CA . LEU B 2 377 ? 40.580 71.632 12.975 1.00 57.89 377 LEU B CA 1
ATOM 7526 C C . LEU B 2 377 ? 40.196 70.880 14.249 1.00 58.00 377 LEU B C 1
ATOM 7527 O O . LEU B 2 377 ? 39.325 71.320 15.001 1.00 57.98 377 LEU B O 1
ATOM 7543 N N . ASN B 2 378 ? 40.849 69.748 14.490 1.00 61.65 378 ASN B N 1
ATOM 7544 C CA . ASN B 2 378 ? 40.635 68.998 15.721 1.00 64.53 378 ASN B CA 1
ATOM 7545 C C . ASN B 2 378 ? 41.075 69.819 16.932 1.00 65.14 378 ASN B C 1
ATOM 7546 O O . ASN B 2 378 ? 42.067 70.543 16.858 1.00 66.79 378 ASN B O 1
ATOM 7557 N N . PRO B 2 379 ? 40.334 69.725 18.049 1.00 62.04 379 PRO B N 1
ATOM 7558 C CA . PRO B 2 379 ? 40.798 70.394 19.270 1.00 64.99 379 PRO B CA 1
ATOM 7559 C C . PRO B 2 379 ? 42.184 69.916 19.685 1.00 69.40 379 PRO B C 1
ATOM 7560 O O . PRO B 2 379 ? 42.470 68.722 19.604 1.00 64.66 379 PRO B O 1
ATOM 7571 N N . GLU B 2 380 ? 43.036 70.841 20.111 1.00 79.57 380 GLU B N 1
ATOM 7572 C CA . GLU B 2 380 ? 44.390 70.493 20.516 1.00 86.14 380 GLU B CA 1
ATOM 7573 C C . GLU B 2 380 ? 44.435 70.205 22.013 1.00 85.55 380 GLU B C 1
ATOM 7574 O O . GLU B 2 380 ? 43.578 70.666 22.769 1.00 87.11 380 GLU B O 1
ATOM 7586 N N . ASP B 2 381 ? 45.429 69.423 22.424 1.00 82.42 381 ASP B N 1
ATOM 7587 C CA . ASP B 2 381 ? 45.622 69.061 23.826 1.00 82.62 381 ASP B CA 1
ATOM 7588 C C . ASP B 2 381 ? 44.426 68.300 24.396 1.00 78.33 381 ASP B C 1
ATOM 7589 O O . ASP B 2 381 ? 43.992 68.559 25.518 1.00 78.20 381 ASP B O 1
ATOM 7598 N N . GLU B 2 382 ? 43.902 67.358 23.619 1.00 75.25 382 GLU B N 1
ATOM 7599 C CA . GLU B 2 382 ? 42.838 66.484 24.096 1.00 73.53 382 GLU B CA 1
ATOM 7600 C C . GLU B 2 382 ? 43.383 65.522 25.148 1.00 71.79 382 GLU B C 1
ATOM 7601 O O . GLU B 2 382 ? 44.506 65.032 25.026 1.00 71.06 382 GLU B O 1
ATOM 7613 N N . GLN B 2 383 ? 42.584 65.256 26.177 1.00 72.80 383 GLN B N 1
ATOM 7614 C CA . GLN B 2 383 ? 42.966 64.304 27.214 1.00 72.78 383 GLN B CA 1
ATOM 7615 C C . GLN B 2 383 ? 42.752 62.873 26.730 1.00 68.35 383 GLN B C 1
ATOM 7616 O O . GLN B 2 383 ? 42.163 62.652 25.674 1.00 64.96 383 GLN B O 1
ATOM 7630 N N . ASP B 2 384 ? 43.231 61.905 27.506 1.00 68.63 384 ASP B N 1
ATOM 7631 C CA . ASP B 2 384 ? 43.129 60.501 27.121 1.00 68.71 384 ASP B CA 1
ATOM 7632 C C . ASP B 2 384 ? 41.672 60.068 26.973 1.00 65.38 384 ASP B C 1
ATOM 7633 O O . ASP B 2 384 ? 41.321 59.379 26.017 1.00 63.42 384 ASP B O 1
ATOM 7642 N N . ASP B 2 385 ? 40.823 60.478 27.912 1.00 65.06 385 ASP B N 1
ATOM 7643 C CA . ASP B 2 385 ? 39.418 60.077 27.885 1.00 63.55 385 ASP B CA 1
ATOM 7644 C C . ASP B 2 385 ? 38.620 60.864 26.842 1.00 62.41 385 ASP B C 1
ATOM 7645 O O . ASP B 2 385 ? 37.433 60.608 26.644 1.00 61.67 385 ASP B O 1
ATOM 7654 N N . GLU B 2 386 ? 39.277 61.817 26.184 1.00 63.64 386 GLU B N 1
ATOM 7655 C CA . GLU B 2 386 ? 38.658 62.580 25.103 1.00 62.55 386 GLU B CA 1
ATOM 7656 C C . GLU B 2 386 ? 39.035 61.988 23.747 1.00 60.21 386 GLU B C 1
ATOM 7657 O O . GLU B 2 386 ? 38.229 61.982 22.817 1.00 59.88 386 GLU B O 1
ATOM 7669 N N . VAL B 2 387 ? 40.261 61.486 23.641 1.00 57.27 387 VAL B N 1
ATOM 7670 C CA . VAL B 2 387 ? 40.724 60.865 22.406 1.00 53.54 387 VAL B CA 1
ATOM 7671 C C . VAL B 2 387 ? 40.083 59.489 22.259 1.00 52.21 387 VAL B C 1
ATOM 7672 O O . VAL B 2 387 ? 39.642 59.109 21.175 1.00 49.56 387 VAL B O 1
ATOM 7685 N N . GLU B 2 388 ? 40.039 58.755 23.367 1.00 55.35 388 GLU B N 1
ATOM 7686 C CA . GLU B 2 388 ? 39.486 57.406 23.402 1.00 57.08 388 GLU B CA 1
ATOM 7687 C C . GLU B 2 388 ? 38.001 57.390 23.042 1.00 55.97 388 GLU B C 1
ATOM 7688 O O . GLU B 2 388 ? 37.193 58.053 23.695 1.00 58.33 388 GLU B O 1
ATOM 7700 N N . LEU B 2 389 ? 37.648 56.630 22.007 1.00 54.74 389 LEU B N 1
ATOM 7701 C CA . LEU B 2 389 ? 36.272 56.589 21.512 1.00 50.64 389 LEU B CA 1
ATOM 7702 C C . LEU B 2 389 ? 35.511 55.390 22.060 1.00 50.34 389 LEU B C 1
ATOM 7703 O O . LEU B 2 389 ? 36.093 54.334 22.323 1.00 51.23 389 LEU B O 1
ATOM 7719 N N . LYS B 2 390 ? 34.203 55.565 22.225 1.00 49.35 390 LYS B N 1
ATOM 7720 C CA . LYS B 2 390 ? 33.345 54.507 22.746 1.00 47.22 390 LYS B CA 1
ATOM 7721 C C . LYS B 2 390 ? 32.130 54.253 21.860 1.00 47.87 390 LYS B C 1
ATOM 7722 O O . LYS B 2 390 ? 31.513 53.193 21.941 1.00 48.65 390 LYS B O 1
ATOM 7741 N N . ASP B 2 391 ? 31.784 55.217 21.014 1.00 48.98 391 ASP B N 1
ATOM 7742 C CA . ASP B 2 391 ? 30.696 55.008 20.067 1.00 48.40 391 ASP B CA 1
ATOM 7743 C C . ASP B 2 391 ? 30.844 55.888 18.837 1.00 47.21 391 ASP B C 1
ATOM 7744 O O . ASP B 2 391 ? 31.561 56.888 18.850 1.00 48.44 391 ASP B O 1
ATOM 7753 N N . ILE B 2 392 ? 30.159 55.493 17.771 1.00 44.61 392 ILE B N 1
ATOM 7754 C CA . ILE B 2 392 ? 30.144 56.252 16.532 1.00 44.49 392 ILE B CA 1
ATOM 7755 C C . ILE B 2 392 ? 28.730 56.234 15.968 1.00 45.37 392 ILE B C 1
ATOM 7756 O O . ILE B 2 392 ? 28.041 55.215 16.029 1.00 45.49 392 ILE B O 1
ATOM 7772 N N . TYR B 2 393 ? 28.299 57.373 15.437 1.00 46.36 393 TYR B N 1
ATOM 7773 C CA . TYR B 2 393 ? 26.962 57.512 14.876 1.00 45.10 393 TYR B CA 1
ATOM 7774 C C . TYR B 2 393 ? 27.021 58.394 13.641 1.00 43.99 393 TYR B C 1
ATOM 7775 O O . TYR B 2 393 ? 27.432 59.551 13.716 1.00 45.36 393 TYR B O 1
ATOM 7793 N N . VAL B 2 394 ? 26.627 57.833 12.503 1.00 39.23 394 VAL B N 1
ATOM 7794 C CA . VAL B 2 394 ? 26.774 58.512 11.225 1.00 40.25 394 VAL B CA 1
ATOM 7795 C C . VAL B 2 394 ? 25.427 58.798 10.580 1.00 41.88 394 VAL B C 1
ATOM 7796 O O . VAL B 2 394 ? 24.618 57.898 10.372 1.00 40.13 394 VAL B O 1
ATOM 7809 N N . ILE B 2 395 ? 25.200 60.068 10.269 1.00 44.79 395 ILE B N 1
ATOM 7810 C CA . ILE B 2 395 ? 24.023 60.484 9.526 1.00 47.41 395 ILE B CA 1
ATOM 7811 C C . ILE B 2 395 ? 24.422 60.621 8.065 1.00 46.48 395 ILE B C 1
ATOM 7812 O O . ILE B 2 395 ? 25.165 61.533 7.698 1.00 48.19 395 ILE B O 1
ATOM 7828 N N . GLY B 2 396 ? 23.938 59.705 7.235 1.00 43.04 396 GLY B N 1
ATOM 7829 C CA . GLY B 2 396 ? 24.324 59.678 5.839 1.00 41.97 396 GLY B CA 1
ATOM 7830 C C . GLY B 2 396 ? 23.814 60.883 5.075 1.00 44.08 396 GLY B C 1
ATOM 7831 O O . GLY B 2 396 ? 22.768 61.444 5.404 1.00 43.83 396 GLY B O 1
ATOM 7835 N N . GLU B 2 397 ? 24.568 61.286 4.058 1.00 48.57 397 GLU B N 1
ATOM 7836 C CA . GLU B 2 397 ? 24.116 62.307 3.125 1.00 54.83 397 GLU B CA 1
ATOM 7837 C C . GLU B 2 397 ? 22.762 61.905 2.566 1.00 61.04 397 GLU B C 1
ATOM 7838 O O . GLU B 2 397 ? 22.492 60.717 2.389 1.00 56.91 397 GLU B O 1
ATOM 7850 N N . LYS B 2 398 ? 21.915 62.889 2.289 1.00 73.65 398 LYS B N 1
ATOM 7851 C CA . LYS B 2 398 ? 20.611 62.618 1.701 1.00 87.10 398 LYS B CA 1
ATOM 7852 C C . LYS B 2 398 ? 20.619 63.033 0.234 1.00 94.42 398 LYS B C 1
ATOM 7853 O O . LYS B 2 398 ? 21.312 63.982 -0.132 1.00 97.80 398 LYS B O 1
ATOM 7872 N N . PRO B 2 399 ? 19.860 62.317 -0.616 1.00 97.90 399 PRO B N 1
ATOM 7873 C CA . PRO B 2 399 ? 19.807 62.672 -2.040 1.00 102.65 399 PRO B CA 1
ATOM 7874 C C . PRO B 2 399 ? 19.356 64.112 -2.272 1.00 112.22 399 PRO B C 1
ATOM 7875 O O . PRO B 2 399 ? 18.512 64.619 -1.534 1.00 108.68 399 PRO B O 1
ATOM 7886 N N . ARG B 2 400 ? 19.919 64.755 -3.289 1.00 119.69 400 ARG B N 1
ATOM 7887 C CA . ARG B 2 400 ? 19.589 66.140 -3.599 1.00 127.51 400 ARG B CA 1
ATOM 7888 C C . ARG B 2 400 ? 18.295 66.222 -4.401 1.00 131.54 400 ARG B C 1
ATOM 7889 O O . ARG B 2 400 ? 18.011 65.355 -5.229 1.00 131.98 400 ARG B O 1
ATOM 7910 N N . ASN B 2 421 ? 14.652 64.821 3.395 1.00 100.18 421 ASN B N 1
ATOM 7911 C CA . ASN B 2 421 ? 15.232 66.144 3.197 1.00 99.31 421 ASN B CA 1
ATOM 7912 C C . ASN B 2 421 ? 16.184 66.510 4.331 1.00 91.26 421 ASN B C 1
ATOM 7913 O O . ASN B 2 421 ? 15.818 66.449 5.505 1.00 94.92 421 ASN B O 1
ATOM 7923 N N . GLY B 2 422 ? 17.405 66.895 3.973 1.00 83.03 422 GLY B N 1
ATOM 7924 C CA . GLY B 2 422 ? 18.422 67.209 4.959 1.00 72.36 422 GLY B CA 1
ATOM 7925 C C . GLY B 2 422 ? 19.710 67.688 4.320 1.00 64.86 422 GLY B C 1
ATOM 7926 O O . GLY B 2 422 ?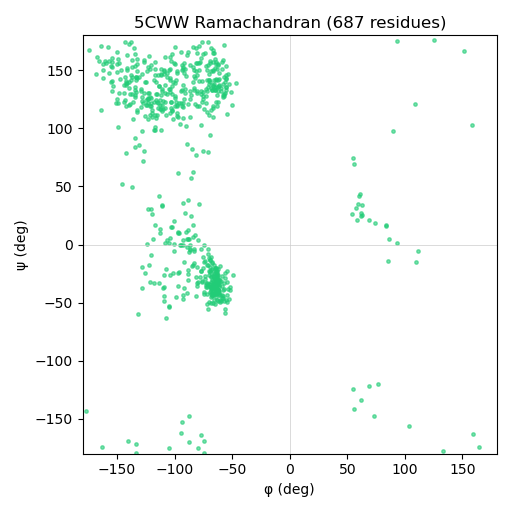 19.680 68.389 3.312 1.00 65.40 422 GLY B O 1
ATOM 7930 N N . LEU B 2 423 ? 20.840 67.297 4.901 1.00 59.39 423 LEU B N 1
ATOM 7931 C CA . LEU B 2 423 ? 22.145 67.770 4.450 1.00 55.97 423 LEU B CA 1
ATOM 7932 C C . LEU B 2 423 ? 22.782 66.822 3.440 1.00 51.30 423 LEU B C 1
ATOM 7933 O O . LEU B 2 423 ? 22.844 65.608 3.659 1.00 50.42 423 LEU B O 1
ATOM 7949 N N . SER B 2 424 ? 23.286 67.386 2.347 1.00 52.34 424 SER B N 1
ATOM 7950 C CA . SER B 2 424 ? 23.935 66.601 1.301 1.00 51.10 424 SER B CA 1
ATOM 7951 C C . SER B 2 424 ? 25.370 66.219 1.673 1.00 49.64 424 SER B C 1
ATOM 7952 O O . SER B 2 424 ? 26.243 66.146 0.809 1.00 51.04 424 SER B O 1
ATOM 7960 N N . LEU B 2 425 ? 25.605 65.971 2.959 1.00 45.28 425 LEU B N 1
ATOM 7961 C CA . LEU B 2 425 ? 26.915 65.554 3.445 1.00 45.86 425 LEU B CA 1
ATOM 7962 C C . LEU B 2 425 ? 26.749 64.540 4.561 1.00 44.93 425 LEU B C 1
ATOM 7963 O O . LEU B 2 425 ? 25.817 64.634 5.361 1.00 46.03 425 LEU B O 1
ATOM 7979 N N . ASN B 2 426 ? 27.652 63.570 4.620 1.00 44.17 426 ASN B N 1
ATOM 7980 C CA . ASN B 2 426 ? 27.701 62.669 5.759 1.00 45.08 426 ASN B CA 1
ATOM 7981 C C . ASN B 2 426 ? 28.120 63.437 7.005 1.00 45.13 426 ASN B C 1
ATOM 7982 O O . ASN B 2 426 ? 29.013 64.287 6.949 1.00 44.93 426 ASN B O 1
ATOM 7993 N N . ILE B 2 427 ? 27.454 63.155 8.118 1.00 45.93 427 ILE B N 1
ATOM 7994 C CA . ILE B 2 427 ? 27.838 63.710 9.406 1.00 46.79 427 ILE B CA 1
ATOM 7995 C C . ILE B 2 427 ? 28.293 62.568 10.301 1.00 46.58 427 ILE B C 1
ATOM 7996 O O . ILE B 2 427 ? 27.522 61.656 10.603 1.00 47.61 427 ILE B O 1
ATOM 8012 N N . ILE B 2 428 ? 29.558 62.616 10.699 1.00 46.89 428 ILE B N 1
ATOM 8013 C CA . ILE B 2 428 ? 30.142 61.582 11.537 1.00 46.33 428 ILE B CA 1
ATOM 8014 C C . ILE B 2 428 ? 30.227 62.094 12.969 1.00 48.58 428 ILE B C 1
ATOM 8015 O O . ILE B 2 428 ? 30.946 63.053 13.260 1.00 49.27 428 ILE B O 1
ATOM 8031 N N . CYS B 2 429 ? 29.466 61.456 13.852 1.00 45.55 429 CYS B N 1
ATOM 8032 C CA . CYS B 2 429 ? 29.419 61.835 15.258 1.00 48.17 429 CYS B CA 1
ATOM 8033 C C . CYS B 2 429 ? 30.218 60.832 16.085 1.00 45.31 429 CYS B C 1
ATOM 8034 O O . CYS B 2 429 ? 30.050 59.618 15.931 1.00 44.67 429 CYS B O 1
ATOM 8042 N N . LEU B 2 430 ? 31.089 61.345 16.950 1.00 47.37 430 LEU B N 1
ATOM 8043 C CA . LEU B 2 430 ? 32.012 60.513 17.718 1.00 44.77 430 LEU B CA 1
ATOM 8044 C C . LEU B 2 430 ? 31.840 60.754 19.213 1.00 45.68 430 LEU B C 1
ATOM 8045 O O . LEU B 2 430 ? 31.852 61.895 19.668 1.00 47.65 430 LEU B O 1
ATOM 8061 N N . LEU B 2 431 ? 31.700 59.668 19.966 1.00 44.40 431 LEU B N 1
ATOM 8062 C CA . LEU B 2 431 ? 31.476 59.731 21.407 1.00 46.81 431 LEU B CA 1
ATOM 8063 C C . LEU B 2 431 ? 32.680 59.181 22.169 1.00 48.71 431 LEU B C 1
ATOM 8064 O O . LEU B 2 431 ? 33.058 58.019 22.002 1.00 46.93 431 LEU B O 1
ATOM 8080 N N . SER B 2 432 ? 33.283 60.030 22.997 1.00 55.27 432 SER B N 1
ATOM 8081 C CA . SER B 2 432 ? 34.459 59.657 23.777 1.00 58.24 432 SER B CA 1
ATOM 8082 C C . SER B 2 432 ? 34.069 59.070 25.129 1.00 58.07 432 SER B C 1
ATOM 8083 O O . SER B 2 432 ? 32.939 59.244 25.584 1.00 61.31 432 SER B O 1
ATOM 8091 N N . THR B 2 433 ? 35.016 58.388 25.768 1.00 56.33 433 THR B N 1
ATOM 8092 C CA . THR B 2 433 ? 34.817 57.847 27.111 1.00 56.68 433 THR B CA 1
ATOM 8093 C C . THR B 2 433 ? 34.325 58.924 28.069 1.00 59.60 433 THR B C 1
ATOM 8094 O O . THR B 2 433 ? 33.471 58.671 28.919 1.00 60.26 433 THR B O 1
ATOM 8105 N N . SER B 2 434 ? 34.865 60.128 27.918 1.00 61.45 434 SER B N 1
ATOM 8106 C CA . SER B 2 434 ? 34.536 61.238 28.804 1.00 64.73 434 SER B CA 1
ATOM 8107 C C . SER B 2 434 ? 33.113 61.737 28.590 1.00 63.92 434 SER B C 1
ATOM 8108 O O . SER B 2 434 ? 32.604 62.529 29.381 1.00 65.73 434 SER B O 1
ATOM 8116 N N . GLY B 2 435 ? 32.478 61.279 27.516 1.00 59.91 435 GLY B N 1
ATOM 8117 C CA . GLY B 2 435 ? 31.160 61.759 27.146 1.00 58.47 435 GLY B CA 1
ATOM 8118 C C . GLY B 2 435 ? 31.245 62.914 26.167 1.00 57.17 435 GLY B C 1
ATOM 8119 O O . GLY B 2 435 ? 30.226 63.476 25.768 1.00 56.52 435 GLY B O 1
ATOM 8123 N N . GLN B 2 436 ? 32.466 63.277 25.788 1.00 58.85 436 GLN B N 1
ATOM 8124 C CA . GLN B 2 436 ? 32.680 64.296 24.769 1.00 58.92 436 GLN B CA 1
ATOM 8125 C C . GLN B 2 436 ? 32.078 63.844 23.446 1.00 55.43 436 GLN B C 1
ATOM 8126 O O . GLN B 2 436 ? 32.245 62.693 23.040 1.00 55.31 436 GLN B O 1
ATOM 8140 N N . VAL B 2 437 ? 31.375 64.759 22.787 1.00 52.04 437 VAL B N 1
ATOM 8141 C CA . VAL B 2 437 ? 30.808 64.506 21.468 1.00 48.41 437 VAL B CA 1
ATOM 8142 C C . VAL B 2 437 ? 31.500 65.383 20.437 1.00 48.00 437 VAL B C 1
ATOM 8143 O O . VAL B 2 437 ? 31.726 66.571 20.669 1.00 47.94 437 VAL B O 1
ATOM 8156 N N . LYS B 2 438 ? 31.832 64.787 19.299 1.00 49.63 438 LYS B N 1
ATOM 8157 C CA . LYS B 2 438 ? 32.482 65.503 18.214 1.00 51.19 438 LYS B CA 1
ATOM 8158 C C . LYS B 2 438 ? 31.668 65.342 16.938 1.00 50.56 438 LYS B C 1
ATOM 8159 O O . LYS B 2 438 ? 31.374 64.223 16.518 1.00 49.52 438 LYS B O 1
ATOM 8178 N N . ILE B 2 439 ? 31.288 66.468 16.344 1.00 50.01 439 ILE B N 1
ATOM 8179 C CA . ILE B 2 439 ? 30.500 66.474 15.117 1.00 49.90 439 ILE B CA 1
ATOM 8180 C C . ILE B 2 439 ? 31.401 66.818 13.941 1.00 51.45 439 ILE B C 1
ATOM 8181 O O . ILE B 2 439 ? 31.915 67.934 13.847 1.00 51.87 439 ILE B O 1
ATOM 8197 N N . CYS B 2 440 ? 31.591 65.850 13.054 1.00 50.50 440 CYS B N 1
ATOM 8198 C CA . CYS B 2 440 ? 32.464 66.016 11.900 1.00 50.96 440 CYS B CA 1
ATOM 8199 C C . CYS B 2 440 ? 31.675 65.974 10.601 1.00 51.77 440 CYS B C 1
ATOM 8200 O O . CYS B 2 440 ? 30.687 65.247 10.489 1.00 53.72 440 CYS B O 1
ATOM 8208 N N . LEU B 2 441 ? 32.127 66.750 9.621 1.00 52.29 441 LEU B N 1
ATOM 8209 C CA . LEU B 2 441 ? 31.492 66.792 8.312 1.00 49.70 441 LEU B CA 1
ATOM 8210 C C . LEU B 2 441 ? 32.403 66.169 7.266 1.00 50.08 441 LEU B C 1
ATOM 8211 O O . LEU B 2 441 ? 33.601 66.455 7.217 1.00 51.38 441 LEU B O 1
ATOM 8227 N N . ASP B 2 442 ? 31.823 65.312 6.434 1.00 50.89 442 ASP B N 1
ATOM 8228 C CA . ASP B 2 442 ? 32.557 64.678 5.349 1.00 51.21 442 ASP B CA 1
ATOM 8229 C C . ASP B 2 442 ? 32.568 65.589 4.126 1.00 51.62 442 ASP B C 1
ATOM 8230 O O . ASP B 2 442 ? 31.760 65.435 3.210 1.00 52.29 442 ASP B O 1
ATOM 8239 N N . ILE B 2 443 ? 33.494 66.543 4.132 1.00 52.10 443 ILE B N 1
ATOM 8240 C CA . ILE B 2 443 ? 33.609 67.535 3.069 1.00 55.54 443 ILE B CA 1
ATOM 8241 C C . ILE B 2 443 ? 34.070 66.913 1.757 1.00 55.74 443 ILE B C 1
ATOM 8242 O O . ILE B 2 443 ? 33.611 67.297 0.682 1.00 57.55 443 ILE B O 1
ATOM 8258 N N . ASP B 2 444 ? 34.981 65.951 1.848 1.00 54.09 444 ASP B N 1
ATOM 8259 C CA . ASP B 2 444 ? 35.578 65.357 0.660 1.00 55.19 444 ASP B CA 1
ATOM 8260 C C . ASP B 2 444 ? 34.661 64.313 0.036 1.00 53.72 444 ASP B C 1
ATOM 8261 O O . ASP B 2 444 ? 34.643 64.144 -1.182 1.00 53.68 444 ASP B O 1
ATOM 8270 N N . GLY B 2 445 ? 33.905 63.612 0.872 1.00 53.80 445 GLY B N 1
ATOM 8271 C CA . GLY B 2 445 ? 32.942 62.640 0.392 1.00 54.02 445 GLY B CA 1
ATOM 8272 C C . GLY B 2 445 ? 33.542 61.258 0.255 1.00 54.90 445 GLY B C 1
ATOM 8273 O O . GLY B 2 445 ? 34.200 60.952 -0.739 1.00 56.14 445 GLY B O 1
ATOM 8277 N N . VAL B 2 446 ? 33.321 60.423 1.264 1.00 53.32 446 VAL B N 1
ATOM 8278 C CA . VAL B 2 446 ? 33.764 59.038 1.218 1.00 52.70 446 VAL B CA 1
ATOM 8279 C C . VAL B 2 446 ? 33.047 58.306 0.091 1.00 51.77 446 VAL B C 1
ATOM 8280 O O . VAL B 2 446 ? 31.822 58.358 -0.015 1.00 52.98 446 VAL B O 1
ATOM 8293 N N . GLU B 2 447 ? 33.824 57.639 -0.756 1.00 51.01 447 GLU B N 1
ATOM 8294 C CA . GLU B 2 447 ? 33.285 56.935 -1.911 1.00 50.28 447 GLU B CA 1
ATOM 8295 C C . GLU B 2 447 ? 33.950 55.574 -2.085 1.00 49.34 447 GLU B C 1
ATOM 8296 O O . GLU B 2 447 ? 34.904 55.238 -1.380 1.00 46.73 447 GLU B O 1
ATOM 8308 N N . ALA B 2 448 ? 33.438 54.801 -3.037 1.00 49.88 448 ALA B N 1
ATOM 8309 C CA . ALA B 2 448 ? 33.950 53.467 -3.317 1.00 49.87 448 ALA B CA 1
ATOM 8310 C C . ALA B 2 448 ? 35.431 53.510 -3.658 1.00 50.92 448 ALA B C 1
ATOM 8311 O O . ALA B 2 448 ? 35.854 54.275 -4.526 1.00 53.25 448 ALA B O 1
ATOM 8318 N N . GLN B 2 449 ? 36.216 52.692 -2.965 1.00 49.47 449 GLN B N 1
ATOM 8319 C CA . GLN B 2 449 ? 37.635 52.560 -3.266 1.00 50.08 449 GLN B CA 1
ATOM 8320 C C . GLN B 2 449 ? 38.140 51.149 -2.987 1.00 48.78 449 GLN B C 1
ATOM 8321 O O . GLN B 2 449 ? 37.718 50.495 -2.029 1.00 48.47 449 GLN B O 1
ATOM 8335 N N . TRP B 2 450 ? 39.035 50.692 -3.856 1.00 49.52 450 TRP B N 1
ATOM 8336 C CA . TRP B 2 450 ? 39.710 49.410 -3.703 1.00 49.32 450 TRP B CA 1
ATOM 8337 C C . TRP B 2 450 ? 41.212 49.620 -3.789 1.00 51.97 450 TRP B C 1
ATOM 8338 O O . TRP B 2 450 ? 41.673 50.616 -4.345 1.00 52.56 450 TRP B O 1
ATOM 8359 N N . LEU B 2 451 ? 41.978 48.680 -3.247 1.00 51.17 451 LEU B N 1
ATOM 8360 C CA . LEU B 2 451 ? 43.420 48.694 -3.442 1.00 52.63 451 LEU B CA 1
ATOM 8361 C C . LEU B 2 451 ? 43.728 48.468 -4.919 1.00 53.79 451 LEU B C 1
ATOM 8362 O O . LEU B 2 451 ? 42.887 47.957 -5.652 1.00 53.55 451 LEU B O 1
ATOM 8378 N N . PRO B 2 452 ? 44.932 48.857 -5.366 1.00 55.89 452 PRO B N 1
ATOM 8379 C CA . PRO B 2 452 ? 45.292 48.683 -6.779 1.00 57.86 452 PRO B CA 1
ATOM 8380 C C . PRO B 2 452 ? 45.357 47.219 -7.211 1.00 59.07 452 PRO B C 1
ATOM 8381 O O . PRO B 2 452 ? 45.542 46.344 -6.367 1.00 57.88 452 PRO B O 1
ATOM 8392 N N . PRO B 2 453 ? 45.206 46.954 -8.518 1.00 63.00 453 PRO B N 1
ATOM 8393 C CA . PRO B 2 453 ? 45.490 45.615 -9.040 1.00 65.29 453 PRO B CA 1
ATOM 8394 C C . PRO B 2 453 ? 46.994 45.395 -9.159 1.00 69.86 453 PRO B C 1
ATOM 8395 O O . PRO B 2 453 ? 47.746 46.369 -9.187 1.00 70.99 453 PRO B O 1
ATOM 8406 N N . ARG B 2 454 ? 47.426 44.141 -9.226 1.00 75.16 454 ARG B N 1
ATOM 8407 C CA . ARG B 2 454 ? 48.847 43.835 -9.352 1.00 80.96 454 ARG B CA 1
ATOM 8408 C C . ARG B 2 454 ? 49.394 44.292 -10.703 1.00 87.71 454 ARG B C 1
ATOM 8409 O O . ARG B 2 454 ? 50.608 44.387 -10.890 1.00 88.09 454 ARG B O 1
ATOM 8430 N N . SER B 2 455 ? 48.491 44.577 -11.637 1.00 91.20 455 SER B N 1
ATOM 8431 C CA . SER B 2 455 ? 48.868 45.071 -12.956 1.00 98.12 455 SER B CA 1
ATOM 8432 C C . SER B 2 455 ? 49.603 46.405 -12.855 1.00 101.30 455 SER B C 1
ATOM 8433 O O . SER B 2 455 ? 50.506 46.690 -13.640 1.00 103.27 455 SER B O 1
ATOM 8441 N N . LYS B 2 456 ? 49.205 47.218 -11.881 1.00 102.78 456 LYS B N 1
ATOM 8442 C CA . LYS B 2 456 ? 49.806 48.530 -11.675 1.00 108.00 456 LYS B CA 1
ATOM 8443 C C . LYS B 2 456 ? 51.267 48.413 -11.253 1.00 113.33 456 LYS B C 1
ATOM 8444 O O . LYS B 2 456 ? 51.607 47.620 -10.374 1.00 110.64 456 LYS B O 1
ATOM 8463 N N . ASN B 2 457 ? 52.120 49.215 -11.884 1.00 119.27 457 ASN B N 1
ATOM 8464 C CA . ASN B 2 457 ? 53.530 49.286 -11.522 1.00 126.09 457 ASN B CA 1
ATOM 8465 C C . ASN B 2 457 ? 53.798 50.504 -10.648 1.00 127.23 457 ASN B C 1
ATOM 8466 O O . ASN B 2 457 ? 53.433 51.625 -11.004 1.00 127.21 457 ASN B O 1
ATOM 8477 N N . LYS B 2 458 ? 54.433 50.279 -9.503 1.00 126.75 458 LYS B N 1
ATOM 8478 C CA . LYS B 2 458 ? 54.698 51.352 -8.552 1.00 128.63 458 LYS B CA 1
ATOM 8479 C C . LYS B 2 458 ? 55.654 52.379 -9.145 1.00 132.96 458 LYS B C 1
ATOM 8480 O O . LYS B 2 458 ? 56.685 52.024 -9.718 1.00 135.17 458 LYS B O 1
ATOM 8499 N N . ARG B 2 459 ? 55.302 53.653 -8.999 1.00 134.11 459 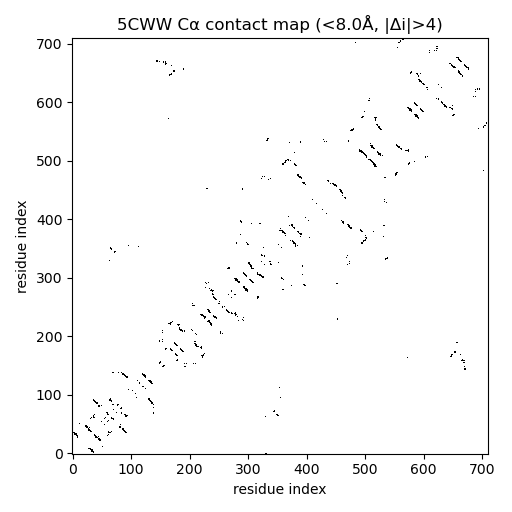ARG B N 1
ATOM 8500 C CA . ARG B 2 459 ? 56.114 54.747 -9.517 1.00 138.26 459 ARG B CA 1
ATOM 8501 C C . ARG B 2 459 ? 56.815 55.466 -8.371 1.00 135.19 459 ARG B C 1
ATOM 8502 O O . ARG B 2 459 ? 56.185 55.840 -7.381 1.00 134.50 459 ARG B O 1
ATOM 8523 N N . LEU B 2 460 ? 58.122 55.652 -8.512 1.00 138.68 460 LEU B N 1
ATOM 8524 C CA . LEU B 2 460 ? 58.936 56.238 -7.454 1.00 134.34 460 LEU B CA 1
ATOM 8525 C C . LEU B 2 460 ? 58.621 57.715 -7.249 1.00 125.20 460 LEU B C 1
ATOM 8526 O O . LEU B 2 460 ? 58.560 58.192 -6.116 1.00 127.76 460 LEU B O 1
ATOM 8542 N N . PHE B 2 461 ? 58.420 58.434 -8.349 1.00 126.18 461 PHE B N 1
ATOM 8543 C CA . PHE B 2 461 ? 58.148 59.865 -8.286 1.00 118.88 461 PHE B CA 1
ATOM 8544 C C . PHE B 2 461 ? 56.666 60.151 -8.037 1.00 114.56 461 PHE B C 1
ATOM 8545 O O . PHE B 2 461 ? 56.199 61.269 -8.251 1.00 116.61 461 PHE B O 1
ATOM 8562 N N . ALA B 2 462 ? 55.932 59.140 -7.581 1.00 151.37 462 ALA B N 1
ATOM 8563 C CA . ALA B 2 462 ? 54.523 59.307 -7.236 1.00 145.88 462 ALA B CA 1
ATOM 8564 C C . ALA B 2 462 ? 54.391 59.932 -5.847 1.00 143.48 462 ALA B C 1
ATOM 8565 O O . ALA B 2 462 ? 55.053 59.490 -4.912 1.00 141.08 462 ALA B O 1
ATOM 8572 N N . PRO B 2 463 ? 53.543 60.967 -5.701 1.00 138.08 463 PRO B N 1
ATOM 8573 C CA . PRO B 2 463 ? 53.401 61.573 -4.371 1.00 135.37 463 PRO B CA 1
ATOM 8574 C C . PRO B 2 463 ? 52.859 60.593 -3.330 1.00 131.49 463 PRO B C 1
ATOM 8575 O O . PRO B 2 463 ? 52.173 59.640 -3.696 1.00 128.72 463 PRO B O 1
ATOM 8586 N N . PRO B 2 464 ? 53.163 60.823 -2.043 1.00 136.67 464 PRO B N 1
ATOM 8587 C CA . PRO B 2 464 ? 52.619 59.964 -0.985 1.00 138.18 464 PRO B CA 1
ATOM 8588 C C . PRO B 2 464 ? 51.115 60.175 -0.814 1.00 137.31 464 PRO B C 1
ATOM 8589 O O . PRO B 2 464 ? 50.665 61.320 -0.851 1.00 138.78 464 PRO B O 1
ATOM 8600 N N . PRO B 2 465 ? 50.344 59.091 -0.630 1.00 138.48 465 PRO B N 1
ATOM 8601 C CA . PRO B 2 465 ? 48.891 59.251 -0.502 1.00 131.81 465 PRO B CA 1
ATOM 8602 C C . PRO B 2 465 ? 48.487 59.998 0.767 1.00 130.48 465 PRO B C 1
ATOM 8603 O O . PRO B 2 465 ? 48.631 59.464 1.866 1.00 118.86 465 PRO B O 1
ATOM 8614 N N . GLU B 2 466 ? 47.993 61.222 0.608 1.00 133.86 466 GLU B N 1
ATOM 8615 C CA . GLU B 2 466 ? 47.561 62.026 1.747 1.00 133.15 466 GLU B CA 1
ATOM 8616 C C . GLU B 2 466 ? 46.392 61.345 2.457 1.00 123.59 466 GLU B C 1
ATOM 8617 O O . GLU B 2 466 ? 45.466 60.869 1.802 1.00 126.63 466 GLU B O 1
ATOM 8629 N N . PRO B 2 467 ? 46.428 61.296 3.799 1.00 109.57 467 PRO B N 1
ATOM 8630 C CA . PRO B 2 467 ? 45.386 60.562 4.527 1.00 94.51 467 PRO B CA 1
ATOM 8631 C C . PRO B 2 467 ? 43.998 61.163 4.328 1.00 80.17 467 PRO B C 1
ATOM 8632 O O . PRO B 2 467 ? 43.887 62.364 4.093 1.00 75.14 467 PRO B O 1
ATOM 8643 N N . PRO B 2 468 ? 42.948 60.333 4.409 1.00 65.20 468 PRO B N 1
ATOM 8644 C CA . PRO B 2 468 ? 41.584 60.862 4.292 1.00 59.02 468 PRO B CA 1
ATOM 8645 C C . PRO B 2 468 ? 41.259 61.837 5.419 1.00 54.92 468 PRO B C 1
ATOM 8646 O O . PRO B 2 468 ? 41.859 61.745 6.491 1.00 55.52 468 PRO B O 1
ATOM 8657 N N . SER B 2 469 ? 40.314 62.743 5.186 1.00 56.57 469 SER B N 1
ATOM 8658 C CA . SER B 2 469 ? 40.057 63.826 6.127 1.00 55.19 469 SER B CA 1
ATOM 8659 C C . SER B 2 469 ? 38.577 64.034 6.424 1.00 51.66 469 SER B C 1
ATOM 8660 O O . SER B 2 469 ? 37.720 63.856 5.557 1.00 52.95 469 SER B O 1
ATOM 8668 N N . LEU B 2 470 ? 38.301 64.395 7.674 1.00 49.24 470 LEU B N 1
ATOM 8669 C CA . LEU B 2 470 ? 36.996 64.891 8.086 1.00 47.65 470 LEU B CA 1
ATOM 8670 C C . LEU B 2 470 ? 37.175 66.288 8.668 1.00 47.80 470 LEU B C 1
ATOM 8671 O O . LEU B 2 470 ? 38.229 66.600 9.223 1.00 49.89 470 LEU B O 1
ATOM 8687 N N . LEU B 2 471 ? 36.143 67.117 8.546 1.00 46.17 471 LEU B N 1
ATOM 8688 C CA . LEU B 2 471 ? 36.167 68.469 9.099 1.00 46.95 471 LEU B CA 1
ATOM 8689 C C . LEU B 2 471 ? 35.468 68.502 10.450 1.00 46.19 471 LEU B C 1
ATOM 8690 O O . LEU B 2 471 ? 34.258 68.300 10.535 1.00 45.01 471 LEU B O 1
ATOM 8706 N N . THR B 2 472 ? 36.233 68.760 11.505 1.00 48.99 472 THR B N 1
ATOM 8707 C CA . THR B 2 472 ? 35.656 68.908 12.832 1.00 52.08 472 THR B CA 1
ATOM 8708 C C . THR B 2 472 ? 34.860 70.205 12.883 1.00 53.60 472 THR B C 1
ATOM 8709 O O . THR B 2 472 ? 35.430 71.293 12.821 1.00 56.45 472 THR B O 1
ATOM 8720 N N . PHE B 2 473 ? 33.542 70.085 12.986 1.00 53.02 473 PHE B N 1
ATOM 8721 C CA . PHE B 2 473 ? 32.675 71.253 13.015 1.00 56.22 473 PHE B CA 1
ATOM 8722 C C . PHE B 2 473 ? 32.464 71.748 14.438 1.00 55.73 473 PHE B C 1
ATOM 8723 O O . PHE B 2 473 ? 32.479 72.952 14.694 1.00 55.64 473 PHE B O 1
ATOM 8740 N N . GLN B 2 474 ? 32.278 70.813 15.362 1.00 56.28 474 GLN B N 1
ATOM 8741 C CA . GLN B 2 474 ? 31.972 71.162 16.740 1.00 57.40 474 GLN B CA 1
ATOM 8742 C C . GLN B 2 474 ? 32.347 70.036 17.701 1.00 55.56 474 GLN B C 1
ATOM 8743 O O . GLN B 2 474 ? 32.271 68.855 17.358 1.00 55.43 474 GLN B O 1
ATOM 8757 N N . THR B 2 475 ? 32.753 70.423 18.906 1.00 54.95 475 THR B N 1
ATOM 8758 C CA . THR B 2 475 ? 33.093 69.479 19.960 1.00 54.48 475 THR B CA 1
ATOM 8759 C C . THR B 2 475 ? 32.543 70.004 21.277 1.00 55.18 475 THR B C 1
ATOM 8760 O O . THR B 2 475 ? 32.775 71.160 21.623 1.00 57.30 475 THR B O 1
ATOM 8771 N N . PHE B 2 476 ? 31.816 69.170 22.012 1.00 53.41 476 PHE B N 1
ATOM 8772 C CA . PHE B 2 476 ? 31.263 69.598 23.292 1.00 55.37 476 PHE B CA 1
ATOM 8773 C C . PHE B 2 476 ? 31.122 68.451 24.288 1.00 55.07 476 PHE B C 1
ATOM 8774 O O . PHE B 2 476 ? 30.899 67.302 23.905 1.00 53.75 476 PHE B O 1
ATOM 8791 N N . ASP B 2 477 ? 31.259 68.779 25.569 1.00 55.76 477 ASP B N 1
ATOM 8792 C CA . ASP B 2 477 ? 31.024 67.821 26.642 1.00 57.26 477 ASP B CA 1
ATOM 8793 C C . ASP B 2 477 ? 29.536 67.542 26.801 1.00 57.95 477 ASP B C 1
ATOM 8794 O O . ASP B 2 477 ? 28.698 68.381 26.464 1.00 58.14 477 ASP B O 1
ATOM 8803 N N . THR B 2 478 ? 29.216 66.356 27.313 1.00 59.31 478 THR B N 1
ATOM 8804 C CA . THR B 2 478 ? 27.857 66.034 27.734 1.00 60.72 478 THR B CA 1
ATOM 8805 C C . THR B 2 478 ? 27.839 65.670 29.217 1.00 59.73 478 THR B C 1
ATOM 8806 O O . THR B 2 478 ? 26.772 65.519 29.809 1.00 60.67 478 THR B O 1
ATOM 8817 N N . LEU B 2 479 ? 29.026 65.525 29.803 1.00 58.37 479 LEU B N 1
ATOM 8818 C CA . LEU B 2 479 ? 29.166 65.211 31.224 1.00 59.43 479 LEU B CA 1
ATOM 8819 C C . LEU B 2 479 ? 30.020 66.251 31.939 1.00 62.19 479 LEU B C 1
ATOM 8820 O O . LEU B 2 479 ? 30.918 66.846 31.343 1.00 62.97 479 LEU B O 1
ATOM 8836 N N . LYS B 2 480 ? 29.738 66.464 33.220 1.00 67.99 480 LYS B N 1
ATOM 8837 C CA . LYS B 2 480 ? 30.613 67.270 34.059 1.00 74.27 480 LYS B CA 1
ATOM 8838 C C . LYS B 2 480 ? 31.801 66.402 34.460 1.00 74.46 480 LYS B C 1
ATOM 8839 O O . LYS B 2 480 ? 31.690 65.178 34.460 1.00 72.78 480 LYS B O 1
ATOM 8858 N N . PRO B 2 481 ? 32.941 67.028 34.796 1.00 76.91 481 PRO B N 1
ATOM 8859 C CA . PRO B 2 481 ? 34.139 66.275 35.189 1.00 79.98 481 PRO B CA 1
ATOM 8860 C C . PRO B 2 481 ? 33.874 65.252 36.293 1.00 82.14 481 PRO B C 1
ATOM 8861 O O . PRO B 2 481 ? 34.444 64.162 36.274 1.00 81.41 481 PRO B O 1
ATOM 8872 N N . ALA B 2 482 ? 33.005 65.606 37.235 1.00 83.50 482 ALA B N 1
ATOM 8873 C CA . ALA B 2 482 ? 32.687 64.734 38.361 1.00 85.64 482 ALA B CA 1
ATOM 8874 C C . ALA B 2 482 ? 31.852 63.529 37.933 1.00 81.96 482 ALA B C 1
ATOM 8875 O O . ALA B 2 482 ? 31.761 62.540 38.660 1.00 83.84 482 ALA B O 1
ATOM 8882 N N . GLU B 2 483 ? 31.246 63.617 36.752 1.00 77.85 483 GLU B N 1
ATOM 8883 C CA . GLU B 2 483 ? 30.370 62.560 36.255 1.00 73.85 483 GLU B CA 1
ATOM 8884 C C . GLU B 2 483 ? 31.123 61.536 35.410 1.00 71.19 483 GLU B C 1
ATOM 8885 O O . GLU B 2 483 ? 30.616 60.446 35.145 1.00 70.99 483 GLU B O 1
ATOM 8897 N N . VAL B 2 484 ? 32.333 61.891 34.991 1.00 73.68 484 VAL B N 1
ATOM 8898 C CA . VAL B 2 484 ? 33.131 61.025 34.133 1.00 72.12 484 VAL B CA 1
ATOM 8899 C C . VAL B 2 484 ? 33.673 59.825 34.901 1.00 75.83 484 VAL B C 1
ATOM 8900 O O . VAL B 2 484 ? 34.383 59.983 35.894 1.00 76.54 484 VAL B O 1
ATOM 8913 N N . THR B 2 485 ? 33.329 58.628 34.434 1.00 78.17 485 THR B N 1
ATOM 8914 C CA . THR B 2 485 ? 33.888 57.393 34.976 1.00 82.12 485 THR B CA 1
ATOM 8915 C C . THR B 2 485 ? 35.014 56.925 34.055 1.00 81.58 485 THR B C 1
ATOM 8916 O O . THR B 2 485 ? 34.904 57.047 32.835 1.00 81.89 485 THR B O 1
ATOM 8927 N N . PRO B 2 486 ? 36.101 56.385 34.633 1.00 82.72 486 PRO B N 1
ATOM 8928 C CA . PRO B 2 486 ? 37.299 56.072 33.842 1.00 82.73 486 PRO B CA 1
ATOM 8929 C C . PRO B 2 486 ? 37.068 54.995 32.783 1.00 86.21 486 PRO B C 1
ATOM 8930 O O . PRO B 2 486 ? 37.743 54.998 31.752 1.00 80.59 486 PRO B O 1
ATOM 8941 N N . ASP B 2 487 ? 36.125 54.095 33.043 1.00 94.94 487 ASP B N 1
ATOM 8942 C CA . ASP B 2 487 ? 35.830 52.989 32.139 1.00 100.14 487 ASP B CA 1
ATOM 8943 C C . ASP B 2 487 ? 34.379 53.040 31.671 1.00 94.90 487 ASP B C 1
ATOM 8944 O O . ASP B 2 487 ? 33.769 52.007 31.395 1.00 98.09 487 ASP B O 1
ATOM 8953 N N . GLY B 2 488 ? 33.829 54.246 31.578 1.00 84.70 488 GLY B N 1
ATOM 8954 C CA . GLY B 2 488 ? 32.441 54.413 31.189 1.00 74.66 488 GLY B CA 1
ATOM 8955 C C . GLY B 2 488 ? 32.221 54.151 29.711 1.00 68.38 488 GLY B C 1
ATOM 8956 O O . GLY B 2 488 ? 33.085 54.445 28.882 1.00 65.31 488 GLY B O 1
ATOM 8960 N N A TRP B 2 489 ? 31.055 53.596 29.392 0.50 68.37 489 TRP B N 1
ATOM 8961 N N B TRP B 2 489 ? 31.062 53.584 29.387 0.50 68.38 489 TRP B N 1
ATOM 8962 C CA A TRP B 2 489 ? 30.680 53.295 28.015 0.50 65.89 489 TRP B CA 1
ATOM 8963 C CA B TRP B 2 489 ? 30.697 53.291 28.005 0.50 65.87 489 TRP B CA 1
ATOM 8964 C C A TRP B 2 489 ? 29.418 54.055 27.623 0.50 65.22 489 TRP B C 1
ATOM 8965 C C B TRP B 2 489 ? 29.429 54.050 27.617 0.50 65.23 489 TRP B C 1
ATOM 8966 O O A TRP B 2 489 ? 28.320 53.497 27.644 0.50 63.80 489 TRP B O 1
ATOM 8967 O O B TRP B 2 489 ? 28.335 53.485 27.634 0.50 63.81 489 TRP B O 1
ATOM 9008 N N . PRO B 2 490 ? 29.567 55.340 27.271 1.00 59.73 490 PRO B N 1
ATOM 9009 C CA . PRO B 2 490 ? 28.404 56.100 26.801 1.00 56.08 490 PRO B CA 1
ATOM 9010 C C . PRO B 2 490 ? 27.972 55.631 25.412 1.00 52.16 490 PRO B C 1
ATOM 9011 O O . PRO B 2 490 ? 28.814 55.155 24.650 1.00 49.41 490 PRO B O 1
ATOM 9022 N N . MET B 2 491 ? 26.686 55.764 25.093 1.00 52.14 491 MET B N 1
ATOM 9023 C CA . MET B 2 491 ? 26.134 55.211 23.857 1.00 52.95 491 MET B CA 1
ATOM 9024 C C . MET B 2 491 ? 25.305 56.224 23.076 1.00 51.49 491 MET B C 1
ATOM 9025 O O . MET B 2 491 ? 24.605 57.042 23.663 1.00 51.32 491 MET B O 1
ATOM 9039 N N . PHE B 2 492 ? 25.384 56.152 21.751 1.00 49.62 492 PHE B N 1
ATOM 9040 C CA . PHE B 2 492 ? 24.487 56.909 20.882 1.00 49.88 492 PHE B CA 1
ATOM 9041 C C . PHE B 2 492 ? 23.167 56.161 20.700 1.00 49.76 492 PHE B C 1
ATOM 9042 O O . PHE B 2 492 ? 23.131 54.931 20.744 1.00 50.80 492 PHE B O 1
ATOM 9059 N N . SER B 2 493 ? 22.090 56.914 20.500 1.00 50.11 493 SER B N 1
ATOM 9060 C CA . SER B 2 493 ? 20.802 56.349 20.106 1.00 51.28 493 SER B CA 1
ATOM 9061 C C . SER B 2 493 ? 20.138 57.274 19.098 1.00 50.78 493 SER B C 1
ATOM 9062 O O . SER B 2 493 ? 20.168 58.491 19.264 1.00 49.43 493 SER B O 1
ATOM 9070 N N . GLU B 2 494 ? 19.526 56.704 18.066 1.00 53.69 494 GLU B N 1
ATOM 9071 C CA . GLU B 2 494 ? 18.868 57.513 17.047 1.00 57.68 494 GLU B CA 1
ATOM 9072 C C . GLU B 2 494 ? 17.507 57.997 17.538 1.00 57.24 494 GLU B C 1
ATOM 9073 O O . GLU B 2 494 ? 16.855 57.335 18.345 1.00 58.70 494 GLU B O 1
ATOM 9085 N N . ASP B 2 495 ? 17.091 59.160 17.046 1.00 55.73 495 ASP B N 1
ATOM 9086 C CA . ASP B 2 495 ? 15.765 59.695 17.333 1.00 54.68 495 ASP B CA 1
ATOM 9087 C C . ASP B 2 495 ? 14.777 59.234 16.268 1.00 55.63 495 ASP B C 1
ATOM 9088 O O . ASP B 2 495 ? 15.068 59.290 15.073 1.00 55.19 495 ASP B O 1
ATOM 9097 N N . ALA B 2 496 ? 13.611 58.778 16.710 1.00 56.37 496 ALA B N 1
ATOM 9098 C CA . ALA B 2 496 ? 12.608 58.208 15.817 1.00 58.88 496 ALA B CA 1
ATOM 9099 C C . ALA B 2 496 ? 12.018 59.216 14.830 1.00 61.07 496 ALA B C 1
ATOM 9100 O O . ALA B 2 496 ? 11.536 58.826 13.767 1.00 62.59 496 ALA B O 1
ATOM 9107 N N . THR B 2 497 ? 12.051 60.500 15.175 1.00 62.87 497 THR B N 1
ATOM 9108 C CA . THR B 2 497 ? 11.374 61.520 14.370 1.00 65.88 497 THR B CA 1
ATOM 9109 C C . THR B 2 497 ? 12.300 62.215 13.373 1.00 65.33 497 THR B C 1
ATOM 9110 O O . THR B 2 497 ? 11.839 62.751 12.367 1.00 68.24 497 THR B O 1
ATOM 9121 N N . SER B 2 498 ? 13.599 62.211 13.653 1.00 62.67 498 SER B N 1
ATOM 9122 C CA . SER B 2 498 ? 14.567 62.861 12.772 1.00 61.23 498 SER B CA 1
ATOM 9123 C C . SER B 2 498 ? 15.956 62.236 12.884 1.00 60.19 498 SER B C 1
ATOM 9124 O O . SER B 2 498 ? 16.422 61.970 13.989 1.00 55.15 498 SER B O 1
ATOM 9132 N N . PRO B 2 499 ? 16.631 62.007 11.743 1.00 66.97 499 PRO B N 1
ATOM 9133 C CA . PRO B 2 499 ? 17.994 61.469 11.830 1.00 66.54 499 PRO B CA 1
ATOM 9134 C C . PRO B 2 499 ? 18.975 62.477 12.424 1.00 58.94 499 PRO B C 1
ATOM 9135 O O . PRO B 2 499 ? 20.024 62.086 12.941 1.00 59.86 499 PRO B O 1
ATOM 9146 N N . TYR B 2 500 ? 18.628 63.760 12.347 1.00 53.66 500 TYR B N 1
ATOM 9147 C CA . TYR B 2 500 ? 19.537 64.825 12.754 1.00 47.58 500 TYR B CA 1
ATOM 9148 C C . TYR B 2 500 ? 19.397 65.152 14.233 1.00 48.62 500 TYR B C 1
ATOM 9149 O O . TYR B 2 500 ? 20.025 66.083 14.732 1.00 48.84 500 TYR B O 1
ATOM 9167 N N . SER B 2 501 ? 18.572 64.377 14.928 1.00 50.04 501 SER B N 1
ATOM 9168 C CA . SER B 2 501 ? 18.550 64.387 16.383 1.00 52.28 501 SER B CA 1
ATOM 9169 C C . SER B 2 501 ? 18.958 63.011 16.886 1.00 50.65 501 SER B C 1
ATOM 9170 O O . SER B 2 501 ? 18.746 62.010 16.206 1.00 49.95 501 SER B O 1
ATOM 9178 N N . PHE B 2 502 ? 19.550 62.961 18.073 1.00 47.90 502 PHE B N 1
ATOM 9179 C CA . PHE B 2 502 ? 19.980 61.692 18.652 1.00 49.99 502 PHE B CA 1
ATOM 9180 C C . PHE B 2 502 ? 20.261 61.859 20.140 1.00 52.44 502 PHE B C 1
ATOM 9181 O O . PHE B 2 502 ? 20.269 62.981 20.656 1.00 54.67 502 PHE B O 1
ATOM 9198 N N . TYR B 2 503 ? 20.481 60.739 20.823 1.00 51.44 503 TYR B N 1
ATOM 9199 C CA . TYR B 2 503 ? 20.666 60.743 22.269 1.00 50.89 503 TYR B CA 1
ATOM 9200 C C . TYR B 2 503 ? 22.016 60.179 22.691 1.00 51.24 503 TYR B C 1
ATOM 9201 O O . TYR B 2 503 ? 22.620 59.383 21.979 1.00 47.83 503 TYR B O 1
ATOM 9219 N N . VAL B 2 504 ? 22.474 60.615 23.860 1.00 55.19 504 VAL B N 1
ATOM 9220 C CA . VAL B 2 504 ? 23.659 60.061 24.498 1.00 56.71 504 VAL B CA 1
ATOM 9221 C C . VAL B 2 504 ? 23.263 59.529 25.869 1.00 57.27 504 VAL B C 1
ATOM 9222 O O . VAL B 2 504 ? 22.792 60.285 26.721 1.00 59.76 504 VAL B O 1
ATOM 9235 N N . THR B 2 505 ? 23.448 58.226 26.067 1.00 56.12 505 THR B N 1
ATOM 9236 C CA . THR B 2 505 ? 23.127 57.577 27.334 1.00 55.63 505 THR B CA 1
ATOM 9237 C C . THR B 2 505 ? 24.403 57.195 28.071 1.00 57.69 505 THR B C 1
ATOM 9238 O O . THR B 2 505 ? 25.348 56.679 27.478 1.00 58.13 505 THR B O 1
ATOM 9249 N N . HIS B 2 506 ? 24.405 57.440 29.375 1.00 60.04 506 HIS B N 1
ATOM 9250 C CA . HIS B 2 506 ? 25.565 57.206 30.225 1.00 60.89 506 HIS B CA 1
ATOM 9251 C C . HIS B 2 506 ? 25.032 56.981 31.637 1.00 61.14 506 HIS B C 1
ATOM 9252 O O . HIS B 2 506 ? 23.953 57.477 31.964 1.00 62.31 506 HIS B O 1
ATOM 9266 N N . PRO B 2 507 ? 25.759 56.223 32.476 1.00 63.34 507 PRO B N 1
ATOM 9267 C CA . PRO B 2 507 ? 25.262 56.022 33.844 1.00 66.18 507 PRO B CA 1
ATOM 9268 C C . PRO B 2 507 ? 24.972 57.326 34.594 1.00 71.14 507 PRO B C 1
ATOM 9269 O O . PRO B 2 507 ? 24.174 57.327 35.530 1.00 74.37 507 PRO B O 1
ATOM 9280 N N . ALA B 2 508 ? 25.603 58.418 34.176 1.00 70.49 508 ALA B N 1
ATOM 9281 C CA . ALA B 2 508 ? 25.400 59.712 34.816 1.00 72.84 508 ALA B CA 1
ATOM 9282 C C . ALA B 2 508 ? 24.067 60.329 34.404 1.00 73.97 508 ALA B C 1
ATOM 9283 O O . ALA B 2 508 ? 23.448 61.056 35.180 1.00 76.96 508 ALA B O 1
ATOM 9290 N N . GLY B 2 509 ? 23.629 60.040 33.182 1.00 72.13 509 GLY B N 1
ATOM 9291 C CA . GLY B 2 509 ? 22.362 60.557 32.692 1.00 71.05 509 GLY B CA 1
ATOM 9292 C C . GLY B 2 509 ? 22.195 60.451 31.186 1.00 68.75 509 GLY B C 1
ATOM 9293 O O . GLY B 2 509 ? 23.035 59.872 30.496 1.00 68.19 509 GLY B O 1
ATOM 9297 N N . ILE B 2 510 ? 21.098 61.015 30.686 1.00 65.87 510 ILE B N 1
ATOM 9298 C CA . ILE B 2 510 ? 20.772 60.982 29.263 1.00 62.99 510 ILE B CA 1
ATOM 9299 C C . ILE B 2 510 ? 20.717 62.401 28.701 1.00 63.18 510 ILE B C 1
ATOM 9300 O O . ILE B 2 510 ? 20.231 63.319 29.363 1.00 64.71 510 ILE B O 1
ATOM 9316 N N . THR B 2 511 ? 21.207 62.566 27.475 1.00 63.21 511 THR B N 1
ATOM 9317 C CA . THR B 2 511 ? 21.245 63.868 26.815 1.00 63.45 511 THR B CA 1
ATOM 9318 C C . THR B 2 511 ? 20.634 63.824 25.419 1.00 60.93 511 THR B C 1
ATOM 9319 O O . THR B 2 511 ? 20.930 62.930 24.630 1.00 57.39 511 THR B O 1
ATOM 9330 N N . TYR B 2 512 ? 19.786 64.806 25.129 1.00 60.97 512 TYR B N 1
ATOM 9331 C CA . TYR B 2 512 ? 19.224 64.996 23.795 1.00 59.77 512 TYR B CA 1
ATOM 9332 C C . TYR B 2 512 ? 20.094 65.963 23.000 1.00 58.56 512 TYR B C 1
ATOM 9333 O O . TYR B 2 512 ? 20.543 66.975 23.529 1.00 59.23 512 TYR B O 1
ATOM 9351 N N . ILE B 2 513 ? 20.337 65.636 21.734 1.00 56.72 513 ILE B N 1
ATOM 9352 C CA . ILE B 2 513 ? 21.156 66.466 20.857 1.00 56.08 513 ILE B CA 1
ATOM 9353 C C . ILE B 2 513 ? 20.452 66.622 19.517 1.00 55.37 513 ILE B C 1
ATOM 9354 O O . ILE B 2 513 ? 19.843 65.672 19.024 1.00 56.77 513 ILE B O 1
ATOM 9370 N N . SER B 2 514 ? 20.539 67.813 18.929 1.00 55.23 514 SER B N 1
ATOM 9371 C CA . SER B 2 514 ? 19.992 68.040 17.596 1.00 54.26 514 SER B CA 1
ATOM 9372 C C . SER B 2 514 ? 20.860 68.965 16.754 1.00 54.50 514 SER B C 1
ATOM 9373 O O . SER B 2 514 ? 21.367 69.974 17.244 1.00 54.49 514 SER B O 1
ATOM 9381 N N . LEU B 2 515 ? 21.005 68.615 15.480 1.00 55.27 515 LEU B N 1
ATOM 9382 C CA . LEU B 2 515 ? 21.812 69.388 14.542 1.00 56.31 515 LEU B CA 1
ATOM 9383 C C . LEU B 2 515 ? 20.952 70.280 13.652 1.00 58.01 515 LEU B C 1
ATOM 9384 O O . LEU B 2 515 ? 21.473 70.992 12.795 1.00 57.67 515 LEU B O 1
ATOM 9400 N N . THR B 2 516 ? 19.639 70.236 13.855 1.00 62.22 516 THR B N 1
ATOM 9401 C CA . THR B 2 516 ? 18.728 71.141 13.162 1.00 67.96 516 THR B CA 1
ATOM 9402 C C . THR B 2 516 ? 18.487 72.373 14.026 1.00 72.52 516 THR B C 1
ATOM 9403 O O . THR B 2 516 ? 18.579 72.293 15.249 1.00 72.19 516 THR B O 1
ATOM 9414 N N . PRO B 2 517 ? 18.175 73.521 13.398 1.00 80.20 517 PRO B N 1
ATOM 9415 C CA . PRO B 2 517 ? 18.054 73.727 11.951 1.00 81.58 517 PRO B CA 1
ATOM 9416 C C . PRO B 2 517 ? 19.390 74.012 11.266 1.00 76.00 517 PRO B C 1
ATOM 9417 O O . PRO B 2 517 ? 19.404 74.323 10.075 1.00 78.11 517 PRO B O 1
ATOM 9428 N N . TRP B 2 518 ? 20.491 73.907 12.004 1.00 66.22 518 TRP B N 1
ATOM 9429 C CA . TRP B 2 518 ? 21.797 74.288 11.474 1.00 69.62 518 TRP B CA 1
ATOM 9430 C C . TRP B 2 518 ? 22.177 73.531 10.203 1.00 57.26 518 TRP B C 1
ATOM 9431 O O . TRP B 2 518 ? 22.773 74.111 9.294 1.00 55.30 518 TRP B O 1
ATOM 9452 N N . VAL B 2 519 ? 21.845 72.245 10.135 1.00 57.15 519 VAL B N 1
ATOM 9453 C CA . VAL B 2 519 ? 22.180 71.443 8.961 1.00 56.74 519 VAL B CA 1
ATOM 9454 C C . VAL B 2 519 ? 21.369 71.898 7.752 1.00 56.28 519 VAL B C 1
ATOM 9455 O O . VAL B 2 519 ? 21.837 71.829 6.616 1.00 55.19 519 VAL B O 1
ATOM 9468 N N . PHE B 2 520 ? 20.152 72.368 8.006 1.00 58.18 520 PHE B N 1
ATOM 9469 C CA . PHE B 2 520 ? 19.290 72.877 6.946 1.00 59.19 520 PHE B CA 1
ATOM 9470 C C . PHE B 2 520 ? 19.802 74.212 6.402 1.00 58.58 520 PHE B C 1
ATOM 9471 O O . PHE B 2 520 ? 19.673 74.488 5.210 1.00 60.28 520 PHE B O 1
ATOM 9488 N N . ARG B 2 521 ? 20.376 75.038 7.272 1.00 58.34 521 ARG B N 1
ATOM 9489 C CA . ARG B 2 521 ? 20.920 76.323 6.841 1.00 60.13 521 ARG B CA 1
ATOM 9490 C C . ARG B 2 521 ? 22.154 76.121 5.966 1.00 55.54 521 ARG B C 1
ATOM 9491 O O . ARG B 2 521 ? 22.377 76.868 5.014 1.00 52.90 521 ARG B O 1
ATOM 9512 N N . LEU B 2 522 ? 22.954 75.110 6.289 1.00 52.67 522 LEU B N 1
ATOM 9513 C CA . LEU B 2 522 ? 24.137 74.814 5.492 1.00 51.15 522 LEU B CA 1
ATOM 9514 C C . LEU B 2 522 ? 23.719 74.304 4.119 1.00 53.27 522 LEU B C 1
ATOM 9515 O O . LEU B 2 522 ? 24.268 74.723 3.101 1.00 52.94 522 LEU B O 1
ATOM 9531 N N . GLU B 2 523 ? 22.744 73.400 4.096 1.00 55.37 523 GLU B N 1
ATOM 9532 C CA . GLU B 2 523 ? 22.274 72.820 2.842 1.00 56.92 523 GLU B CA 1
ATOM 9533 C C . GLU B 2 523 ? 21.683 73.887 1.922 1.00 57.75 523 GLU B C 1
ATOM 9534 O O . GLU B 2 523 ? 21.879 73.843 0.707 1.00 57.21 523 GLU B O 1
ATOM 9546 N N . SER B 2 524 ? 20.955 74.839 2.498 1.00 58.51 524 SER B N 1
ATOM 9547 C CA . SER B 2 524 ? 20.356 75.908 1.705 1.00 62.42 524 SER B CA 1
ATOM 9548 C C . SER B 2 524 ? 21.445 76.754 1.054 1.00 56.41 524 SER B C 1
ATOM 9549 O O . SER B 2 524 ? 21.308 77.185 -0.089 1.00 55.09 524 SER B O 1
ATOM 9557 N N . GLU B 2 525 ? 22.532 76.984 1.782 1.00 52.94 525 GLU B N 1
ATOM 9558 C CA . GLU B 2 525 ? 23.666 77.710 1.228 1.00 54.21 525 GLU B CA 1
ATOM 9559 C C . GLU B 2 525 ? 24.350 76.912 0.120 1.00 54.10 525 GLU B C 1
ATOM 9560 O O . GLU B 2 525 ? 24.816 77.483 -0.866 1.00 54.14 525 GLU B O 1
ATOM 9572 N N . LEU B 2 526 ? 24.411 75.594 0.282 1.00 55.47 526 LEU B N 1
ATOM 9573 C CA . LEU B 2 526 ? 24.989 74.731 -0.743 1.00 55.76 526 LEU B CA 1
ATOM 9574 C C . LEU B 2 526 ? 24.134 74.747 -2.005 1.00 57.59 526 LEU B C 1
ATOM 9575 O O . LEU B 2 526 ? 24.650 74.617 -3.115 1.00 59.44 526 LEU B O 1
ATOM 9591 N N . GLN B 2 527 ? 22.828 74.916 -1.828 1.00 57.04 527 GLN B N 1
ATOM 9592 C CA . GLN B 2 527 ? 21.901 74.983 -2.952 1.00 58.48 527 GLN B CA 1
ATOM 9593 C C . GLN B 2 527 ? 21.589 76.426 -3.343 1.00 58.49 527 GLN B C 1
ATOM 9594 O O . GLN B 2 527 ? 20.692 76.671 -4.147 1.00 58.79 527 GLN B O 1
ATOM 9608 N N . SER B 2 528 ? 22.333 77.373 -2.775 1.00 56.09 528 SER B N 1
ATOM 9609 C CA . SER B 2 528 ? 22.061 78.796 -2.977 1.00 59.06 528 SER B CA 1
ATOM 9610 C C . SER B 2 528 ? 22.029 79.186 -4.449 1.00 60.59 528 SER B C 1
ATOM 9611 O O . SER B 2 528 ? 22.879 78.773 -5.236 1.00 59.79 528 SER B O 1
ATOM 9619 N N . ASP B 2 529 ? 21.027 79.985 -4.801 1.00 65.23 529 ASP B N 1
ATOM 9620 C CA . ASP B 2 529 ? 20.849 80.490 -6.155 1.00 67.97 529 ASP B CA 1
ATOM 9621 C C . ASP B 2 529 ? 21.532 81.858 -6.328 1.00 65.07 529 ASP B C 1
ATOM 9622 O O . ASP B 2 529 ? 21.504 82.449 -7.409 1.00 68.03 529 ASP B O 1
ATOM 9631 N N . SER B 2 530 ? 22.151 82.351 -5.257 1.00 63.15 530 SER B N 1
ATOM 9632 C CA . SER B 2 530 ? 22.699 83.708 -5.230 1.00 64.15 530 SER B CA 1
ATOM 9633 C C . SER B 2 530 ? 24.086 83.785 -5.864 1.00 63.34 530 SER B C 1
ATOM 9634 O O . SER B 2 530 ? 24.947 82.949 -5.596 1.00 61.32 530 SER B O 1
ATOM 9642 N N . GLU B 2 531 ? 24.298 84.799 -6.699 1.00 65.17 531 GLU B N 1
ATOM 9643 C CA . GLU B 2 531 ? 25.588 85.003 -7.353 1.00 64.88 531 GLU B CA 1
ATOM 9644 C C . GLU B 2 531 ? 26.718 85.240 -6.356 1.00 63.45 531 GLU B C 1
ATOM 9645 O O . GLU B 2 531 ? 27.828 84.745 -6.543 1.00 63.54 531 GLU B O 1
ATOM 9657 N N . ALA B 2 532 ? 26.432 86.000 -5.302 1.00 63.87 532 ALA B N 1
ATOM 9658 C CA . ALA B 2 532 ? 27.467 86.458 -4.382 1.00 63.26 532 ALA B CA 1
ATOM 9659 C C . ALA B 2 532 ? 27.060 86.266 -2.927 1.00 62.40 532 ALA B C 1
ATOM 9660 O O . ALA B 2 532 ? 25.977 85.759 -2.635 1.00 62.21 532 ALA B O 1
ATOM 9667 N N . GLY B 2 533 ? 27.945 86.673 -2.020 1.00 64.02 533 GLY B N 1
ATOM 9668 C CA . GLY B 2 533 ? 27.658 86.659 -0.597 1.00 64.83 533 GLY B CA 1
ATOM 9669 C C . GLY B 2 533 ? 27.943 85.352 0.120 1.00 64.69 533 GLY B C 1
ATOM 9670 O O . GLY B 2 533 ? 27.648 85.230 1.308 1.00 62.84 533 GLY B O 1
ATOM 9674 N N . THR B 2 534 ? 28.515 84.380 -0.587 1.00 63.31 534 THR B N 1
ATOM 9675 C CA . THR B 2 534 ? 28.781 83.063 -0.004 1.00 62.12 534 THR B CA 1
ATOM 9676 C C . THR B 2 534 ? 29.639 83.159 1.256 1.00 61.67 534 THR B C 1
ATOM 9677 O O . THR B 2 534 ? 29.253 82.659 2.313 1.00 60.14 534 THR B O 1
ATOM 9688 N N . GLU B 2 535 ? 30.803 83.793 1.142 1.00 65.60 535 GLU B N 1
ATOM 9689 C CA . GLU B 2 535 ? 31.734 83.873 2.263 1.00 67.22 535 GLU B CA 1
ATOM 9690 C C . GLU B 2 535 ? 31.121 84.639 3.430 1.00 68.75 535 GLU B C 1
ATOM 9691 O O . GLU B 2 535 ? 31.382 84.332 4.594 1.00 68.64 535 GLU B O 1
ATOM 9703 N N . PHE B 2 536 ? 30.296 85.631 3.113 1.00 66.96 536 PHE B N 1
ATOM 9704 C CA . PHE B 2 536 ? 29.620 86.415 4.136 1.00 65.02 536 PHE B CA 1
ATOM 9705 C C . PHE B 2 536 ? 28.614 85.557 4.897 1.00 61.58 536 PHE B C 1
ATOM 9706 O O . PHE B 2 536 ? 28.608 85.540 6.126 1.00 59.41 536 PHE B O 1
ATOM 9723 N N . ARG B 2 537 ? 27.765 84.847 4.161 1.00 61.05 537 ARG B N 1
ATOM 9724 C CA . ARG B 2 537 ? 26.715 84.036 4.773 1.00 62.40 537 ARG B CA 1
ATOM 9725 C C . ARG B 2 537 ? 27.274 82.814 5.504 1.00 61.55 537 ARG B C 1
ATOM 9726 O O . ARG B 2 537 ? 26.728 82.399 6.525 1.00 62.90 537 ARG B O 1
ATOM 9747 N N . ILE B 2 538 ? 28.356 82.237 4.988 1.00 59.79 538 ILE B N 1
ATOM 9748 C CA . ILE B 2 538 ? 28.990 81.096 5.648 1.00 64.13 538 ILE B CA 1
ATOM 9749 C C . ILE B 2 538 ? 29.596 81.517 6.984 1.00 65.36 538 ILE B C 1
ATOM 9750 O O . ILE B 2 538 ? 29.589 80.750 7.947 1.00 62.74 538 ILE B O 1
ATOM 9766 N N . ASP B 2 539 ? 30.123 82.735 7.037 1.00 75.91 539 ASP B N 1
ATOM 9767 C CA . ASP B 2 539 ? 30.759 83.231 8.249 1.00 83.18 539 ASP B CA 1
ATOM 9768 C C . ASP B 2 539 ? 29.747 83.320 9.386 1.00 79.23 539 ASP B C 1
ATOM 9769 O O . ASP B 2 539 ? 30.065 83.016 10.534 1.00 81.42 539 ASP B O 1
ATOM 9778 N N . LEU B 2 540 ? 28.529 83.736 9.059 1.00 75.94 540 LEU B N 1
ATOM 9779 C CA . LEU B 2 540 ? 27.457 83.825 10.044 1.00 73.43 540 LEU B CA 1
ATOM 9780 C C . LEU B 2 540 ? 27.063 82.438 10.535 1.00 71.60 540 LEU B C 1
ATOM 9781 O O . LEU B 2 540 ? 26.808 82.236 11.722 1.00 71.13 540 LEU B O 1
ATOM 9797 N N . LEU B 2 541 ? 27.017 81.485 9.611 1.00 72.93 541 LEU B N 1
ATOM 9798 C CA . LEU B 2 541 ? 26.653 80.112 9.935 1.00 74.89 541 LEU B CA 1
ATOM 9799 C C . LEU B 2 541 ? 27.687 79.461 10.850 1.00 75.15 541 LEU B C 1
ATOM 9800 O O . LEU B 2 541 ? 27.332 78.751 11.790 1.00 79.16 541 LEU B O 1
ATOM 9816 N N . ALA B 2 542 ? 28.964 79.708 10.575 1.00 76.29 542 ALA B N 1
ATOM 9817 C CA . ALA B 2 542 ? 30.040 79.187 11.411 1.00 73.60 542 ALA B CA 1
ATOM 9818 C C . ALA B 2 542 ? 30.032 79.858 12.780 1.00 80.04 542 ALA B C 1
ATOM 9819 O O . ALA B 2 542 ? 30.467 79.271 13.772 1.00 82.87 542 ALA B O 1
ATOM 9826 N N . LYS B 2 543 ? 29.541 81.093 12.822 1.00 84.67 543 LYS B N 1
ATOM 9827 C CA . LYS B 2 543 ? 29.412 81.831 14.074 1.00 84.50 543 LYS B CA 1
ATOM 9828 C C . LYS B 2 543 ? 28.154 81.407 14.828 1.00 92.60 543 LYS B C 1
ATOM 9829 O O . LYS B 2 543 ? 28.041 81.625 16.034 1.00 98.83 543 LYS B O 1
ATOM 9848 N N . GLY B 2 544 ? 27.214 80.801 14.110 1.00 93.18 544 GLY B N 1
ATOM 9849 C CA . GLY B 2 544 ? 26.020 80.241 14.720 1.00 96.89 544 GLY B CA 1
ATOM 9850 C C . GLY B 2 544 ? 26.377 79.145 15.705 1.00 109.36 544 GLY B C 1
ATOM 9851 O O . GLY B 2 544 ? 27.361 78.432 15.513 1.00 96.58 544 GLY B O 1
ATOM 9855 N N . GLN B 2 545 ? 25.585 79.010 16.764 1.00 128.57 545 GLN B N 1
ATOM 9856 C CA . GLN B 2 545 ? 25.886 78.042 17.815 1.00 133.26 545 GLN B CA 1
ATOM 9857 C C . GLN B 2 545 ? 25.705 76.607 17.327 1.00 136.21 545 GLN B C 1
ATOM 9858 O O . GLN B 2 545 ? 26.145 75.661 17.982 1.00 133.80 545 GLN B O 1
ATOM 9872 N N . GLY B 2 546 ? 25.057 76.450 16.178 1.00 136.94 546 GLY B N 1
ATOM 9873 C CA . GLY B 2 546 ? 24.900 75.143 15.568 1.00 131.78 546 GLY B CA 1
ATOM 9874 C C . GLY B 2 546 ? 23.974 74.233 16.348 1.00 124.52 546 GLY B C 1
ATOM 9875 O O . GLY B 2 546 ? 22.808 74.556 16.574 1.00 129.47 546 GLY B O 1
ATOM 9879 N N . SER B 2 547 ? 24.503 73.085 16.760 1.00 103.70 547 SER B N 1
ATOM 9880 C CA . SER B 2 547 ? 23.702 72.060 17.419 1.00 85.79 547 SER B CA 1
ATOM 9881 C C . SER B 2 547 ? 23.238 72.495 18.804 1.00 77.43 547 SER B C 1
ATOM 9882 O O . SER B 2 547 ? 23.916 73.267 19.482 1.00 76.59 547 SER B O 1
ATOM 9890 N N . GLU B 2 548 ? 22.075 71.994 19.215 1.00 75.39 548 GLU B N 1
ATOM 9891 C CA . GLU B 2 548 ? 21.568 72.229 20.562 1.00 73.43 548 GLU B CA 1
ATOM 9892 C C . GLU B 2 548 ? 21.640 70.947 21.380 1.00 69.69 548 GLU B C 1
ATOM 9893 O O . GLU B 2 548 ? 21.541 69.845 20.839 1.00 68.70 548 GLU B O 1
ATOM 9905 N N . ARG B 2 549 ? 21.811 71.101 22.688 1.00 69.19 549 ARG B N 1
ATOM 9906 C CA . ARG B 2 549 ? 21.926 69.966 23.591 1.00 68.92 549 ARG B CA 1
ATOM 9907 C C . ARG B 2 549 ? 21.251 70.283 24.917 1.00 76.87 549 ARG B C 1
ATOM 9908 O O . ARG B 2 549 ? 21.392 71.386 25.449 1.00 76.50 549 ARG B O 1
ATOM 9929 N N . ASP B 2 550 ? 20.514 69.314 25.446 1.00 90.35 550 ASP B N 1
ATOM 9930 C CA . ASP B 2 550 ? 19.814 69.495 26.709 1.00 93.70 550 ASP B CA 1
ATOM 9931 C C . ASP B 2 550 ? 19.717 68.180 27.467 1.00 88.20 550 ASP B C 1
ATOM 9932 O O . ASP B 2 550 ? 19.320 67.158 26.906 1.00 88.12 550 ASP B O 1
ATOM 9941 N N . ARG B 2 551 ? 20.086 68.208 28.742 1.00 80.44 551 ARG B N 1
ATOM 9942 C CA . ARG B 2 551 ? 19.978 67.023 29.574 1.00 74.95 551 ARG B CA 1
ATOM 9943 C C . ARG B 2 551 ? 18.536 66.804 30.000 1.00 75.46 551 ARG B C 1
ATOM 9944 O O . ARG B 2 551 ? 17.880 67.713 30.507 1.00 76.59 551 ARG B O 1
ATOM 9965 N N . ILE B 2 552 ? 18.057 65.585 29.793 1.00 74.36 552 ILE B N 1
ATOM 9966 C CA . ILE B 2 552 ? 16.677 65.223 30.087 1.00 77.09 552 ILE B CA 1
ATOM 9967 C C . ILE B 2 552 ? 16.574 64.460 31.402 1.00 76.17 552 ILE B C 1
ATOM 9968 O O . ILE B 2 552 ? 15.523 64.442 32.040 1.00 76.68 552 ILE B O 1
ATOM 9984 N N . PHE B 2 553 ? 17.673 63.825 31.795 1.00 72.13 553 PHE B N 1
ATOM 9985 C CA . PHE B 2 553 ? 17.682 62.944 32.955 1.00 72.98 553 PHE B CA 1
ATOM 9986 C C . PHE B 2 553 ? 19.070 62.850 33.569 1.00 72.71 553 PHE B C 1
ATOM 9987 O O . PHE B 2 553 ? 20.076 62.798 32.861 1.00 72.93 553 PHE B O 1
ATOM 10004 N N . THR B 2 554 ? 19.104 62.831 34.898 1.00 73.55 554 THR B N 1
ATOM 10005 C CA . THR B 2 554 ? 20.344 62.683 35.645 1.00 71.39 554 THR B CA 1
ATOM 10006 C C . THR B 2 554 ? 20.172 61.659 36.758 1.00 73.98 554 THR B C 1
ATOM 10007 O O . THR B 2 554 ? 19.231 61.741 37.549 1.00 75.27 554 THR B O 1
ATOM 10018 N N . GLN B 2 555 ? 21.083 60.694 36.810 1.00 79.45 555 GLN B N 1
ATOM 10019 C CA . GLN B 2 555 ? 21.075 59.685 37.860 1.00 86.45 555 GLN B CA 1
ATOM 10020 C C . GLN B 2 555 ? 21.941 60.170 39.019 1.00 95.89 555 GLN B C 1
ATOM 10021 O O . GLN B 2 555 ? 23.080 60.592 38.814 1.00 94.74 555 GLN B O 1
ATOM 10035 N N . THR B 2 556 ? 21.397 60.107 40.231 1.00 105.33 556 THR B N 1
ATOM 10036 C CA . THR B 2 556 ? 22.061 60.659 41.411 1.00 114.96 556 THR B CA 1
ATOM 10037 C C . THR B 2 556 ? 22.549 59.580 42.373 1.00 120.34 556 THR B C 1
ATOM 10038 O O . THR B 2 556 ? 21.768 58.747 42.835 1.00 122.92 556 THR B O 1
ATOM 10049 N N . ARG B 2 557 ? 23.847 59.613 42.669 1.00 128.39 557 ARG B N 1
ATOM 10050 C CA . ARG B 2 557 ? 24.461 58.723 43.656 1.00 131.37 557 ARG B CA 1
ATOM 10051 C C . ARG B 2 557 ? 24.180 57.248 43.377 1.00 134.66 557 ARG B C 1
ATOM 10052 O O . ARG B 2 557 ? 24.187 56.423 44.292 1.00 140.16 557 ARG B O 1
ATOM 10073 N N . THR B 2 558 ? 23.931 56.925 42.111 1.00 135.98 558 THR B N 1
ATOM 10074 C CA . THR B 2 558 ? 23.667 55.551 41.704 1.00 135.98 558 THR B CA 1
ATOM 10075 C C . THR B 2 558 ? 24.510 55.223 40.476 1.00 137.59 558 THR B C 1
ATOM 10076 O O . THR B 2 558 ? 24.313 55.794 39.402 1.00 128.29 558 THR B O 1
ATOM 10087 N N . GLN B 2 559 ? 25.450 54.300 40.646 1.00 142.75 559 GLN B N 1
ATOM 10088 C CA . GLN B 2 559 ? 26.378 53.933 39.583 1.00 143.92 559 GLN B CA 1
ATOM 10089 C C . GLN B 2 559 ? 25.748 52.967 38.582 1.00 143.09 559 GLN B C 1
ATOM 10090 O O . GLN B 2 559 ? 26.417 52.493 37.664 1.00 143.45 559 GLN B O 1
ATOM 10104 N N . SER B 2 560 ? 24.464 52.679 38.768 1.00 124.02 560 SER B N 1
ATOM 10105 C CA . SER B 2 560 ? 23.741 51.764 37.891 1.00 104.69 560 SER B CA 1
ATOM 10106 C C . SER B 2 560 ? 23.788 52.233 36.439 1.00 98.39 560 SER B C 1
ATOM 10107 O O . SER B 2 560 ? 23.442 53.375 36.148 1.00 87.87 560 SER B O 1
ATOM 10115 N N . PRO B 2 561 ? 24.216 51.354 35.519 1.00 97.47 561 PRO B N 1
ATOM 10116 C CA . PRO B 2 561 ? 24.221 51.765 34.113 1.00 87.87 561 PRO B CA 1
ATOM 10117 C C . PRO B 2 561 ? 22.810 51.851 33.547 1.00 84.18 561 PRO B C 1
ATOM 10118 O O . PRO B 2 561 ? 21.925 51.117 33.990 1.00 85.68 561 PRO B O 1
ATOM 10129 N N . LEU B 2 562 ? 22.609 52.742 32.582 1.00 74.47 562 LEU B N 1
ATOM 10130 C CA . LEU B 2 562 ? 21.303 52.919 31.965 1.00 68.72 562 LEU B CA 1
ATOM 10131 C C . LEU B 2 562 ? 21.248 52.215 30.618 1.00 63.97 562 LEU B C 1
ATOM 10132 O O . LEU B 2 562 ? 22.213 52.241 29.852 1.00 62.31 562 LEU B O 1
ATOM 10148 N N . ALA B 2 563 ? 20.118 51.578 30.338 1.00 62.35 563 ALA B N 1
ATOM 10149 C CA . ALA B 2 563 ? 19.875 51.016 29.020 1.00 60.09 563 ALA B CA 1
ATOM 10150 C C . ALA B 2 563 ? 19.887 52.142 27.993 1.00 58.28 563 ALA B C 1
ATOM 10151 O O . ALA B 2 563 ? 19.345 53.220 28.243 1.00 56.70 563 ALA B O 1
ATOM 10158 N N . ALA B 2 564 ? 20.526 51.896 26.853 1.00 58.81 564 ALA B N 1
ATOM 10159 C CA . ALA B 2 564 ? 20.602 52.885 25.785 1.00 58.37 564 ALA B CA 1
ATOM 10160 C C . ALA B 2 564 ? 19.214 53.414 25.456 1.00 58.65 564 ALA B C 1
ATOM 10161 O O . ALA B 2 564 ? 18.271 52.640 25.288 1.00 59.74 564 ALA B O 1
ATOM 10168 N N . ALA B 2 565 ? 19.101 54.737 25.380 1.00 57.76 565 ALA B N 1
ATOM 10169 C CA . ALA B 2 565 ? 17.823 55.398 25.150 1.00 58.09 565 ALA B CA 1
ATOM 10170 C C . ALA B 2 565 ? 17.153 54.880 23.884 1.00 57.45 565 ALA B C 1
ATOM 10171 O O . ALA B 2 565 ? 17.801 54.710 22.854 1.00 54.52 565 ALA B O 1
ATOM 10178 N N . THR B 2 566 ? 15.853 54.625 23.976 1.00 60.90 566 THR B N 1
ATOM 10179 C CA . THR B 2 566 ? 15.069 54.158 22.841 1.00 64.07 566 THR B CA 1
ATOM 10180 C C . THR B 2 566 ? 13.966 55.163 22.539 1.00 65.01 566 THR B C 1
ATOM 10181 O O . THR B 2 566 ? 13.054 55.357 23.343 1.00 66.56 566 THR B O 1
ATOM 10192 N N . SER B 2 567 ? 14.061 55.809 21.382 1.00 62.53 567 SER B N 1
ATOM 10193 C CA . SER B 2 567 ? 13.096 56.829 20.994 1.00 63.74 567 SER B CA 1
ATOM 10194 C C . SER B 2 567 ? 11.855 56.200 20.371 1.00 64.89 567 SER B C 1
ATOM 10195 O O . SER B 2 567 ? 11.953 55.326 19.509 1.00 62.58 567 SER B O 1
ATOM 10203 N N . ILE B 2 568 ? 10.690 56.656 20.820 1.00 68.40 568 ILE B N 1
ATOM 10204 C CA . ILE B 2 568 ? 9.410 56.154 20.328 1.00 72.01 568 ILE B CA 1
ATOM 10205 C C . ILE B 2 568 ? 8.471 57.309 20.008 1.00 73.28 568 ILE B C 1
ATOM 10206 O O . ILE B 2 568 ? 8.309 58.226 20.812 1.00 73.99 568 ILE B O 1
ATOM 10222 N N . ASP B 2 569 ? 7.865 57.261 18.826 1.00 75.01 569 ASP B N 1
ATOM 10223 C CA . ASP B 2 569 ? 6.910 58.279 18.403 1.00 77.30 569 ASP B CA 1
ATOM 10224 C C . ASP B 2 569 ? 5.643 57.618 17.884 1.00 80.94 569 ASP B C 1
ATOM 10225 O O . ASP B 2 569 ? 5.496 57.391 16.683 1.00 84.19 569 ASP B O 1
ATOM 10234 N N . ASP B 2 570 ? 4.735 57.311 18.803 1.00 81.33 570 ASP B N 1
ATOM 10235 C CA . ASP B 2 570 ? 3.478 56.655 18.469 1.00 83.38 570 ASP B CA 1
ATOM 10236 C C . ASP B 2 570 ? 2.335 57.671 18.502 1.00 88.60 570 ASP B C 1
ATOM 10237 O O . ASP B 2 570 ? 2.331 58.564 19.346 1.00 85.82 570 ASP B O 1
ATOM 10246 N N . PRO B 2 571 ? 1.363 57.545 17.582 1.00 96.86 571 PRO B N 1
ATOM 10247 C CA . PRO B 2 571 ? 0.249 58.501 17.572 1.00 104.49 571 PRO B CA 1
ATOM 10248 C C . PRO B 2 571 ? -0.636 58.429 18.816 1.00 106.61 571 PRO B C 1
ATOM 10249 O O . PRO B 2 571 ? -1.220 59.442 19.199 1.00 111.33 571 PRO B O 1
ATOM 10260 N N . ASP B 2 572 ? -0.730 57.255 19.435 1.00 104.05 572 ASP B N 1
ATOM 10261 C CA . ASP B 2 572 ? -1.586 57.073 20.605 1.00 105.24 572 ASP B CA 1
ATOM 10262 C C . ASP B 2 572 ? -0.829 57.301 21.912 1.00 101.38 572 ASP B C 1
ATOM 10263 O O . ASP B 2 572 ? -1.317 57.997 22.802 1.00 100.71 572 ASP B O 1
ATOM 10272 N N . LEU B 2 573 ? 0.357 56.709 22.028 1.00 98.75 573 LEU B N 1
ATOM 10273 C CA . LEU B 2 573 ? 1.155 56.829 23.246 1.00 98.57 573 LEU B CA 1
ATOM 10274 C C . LEU B 2 573 ? 1.936 58.140 23.274 1.00 94.73 573 LEU B C 1
ATOM 10275 O O . LEU B 2 573 ? 2.249 58.660 24.345 1.00 95.91 573 LEU B O 1
ATOM 10291 N N . GLY B 2 574 ? 2.255 58.659 22.092 1.00 89.85 574 GLY B N 1
ATOM 10292 C CA . GLY B 2 574 ? 2.946 59.930 21.971 1.00 86.45 574 GLY B CA 1
ATOM 10293 C C . GLY B 2 574 ? 4.422 59.802 21.641 1.00 80.30 574 GLY B C 1
ATOM 10294 O O . GLY B 2 574 ? 4.870 58.795 21.091 1.00 80.18 574 GLY B O 1
ATOM 10298 N N . TYR B 2 575 ? 5.173 60.840 21.993 1.00 77.82 575 TYR B N 1
ATOM 10299 C CA . TYR B 2 575 ? 6.582 60.962 21.640 1.00 72.48 575 TYR B CA 1
ATOM 10300 C C . TYR B 2 575 ? 7.421 61.042 22.909 1.00 71.81 575 TYR B C 1
ATOM 10301 O O . TYR B 2 575 ? 7.299 61.993 23.682 1.00 74.33 575 TYR B O 1
ATOM 10319 N N . PHE B 2 576 ? 8.269 60.040 23.125 1.00 68.85 576 PHE B N 1
ATOM 10320 C CA . PHE B 2 576 ? 9.019 59.941 24.371 1.00 68.53 576 PHE B CA 1
ATOM 10321 C C . PHE B 2 576 ? 10.276 59.088 24.241 1.00 67.13 576 PHE B C 1
ATOM 10322 O O . PHE B 2 576 ? 10.488 58.415 23.232 1.00 65.56 576 PHE B O 1
ATOM 10339 N N . ILE B 2 577 ? 11.106 59.141 25.278 1.00 74.07 577 ILE B N 1
ATOM 10340 C CA . ILE B 2 577 ? 12.303 58.318 25.374 1.00 76.70 577 ILE B CA 1
ATOM 10341 C C . ILE B 2 577 ? 12.085 57.217 26.390 1.00 73.06 577 ILE B C 1
ATOM 10342 O O . ILE B 2 577 ? 11.434 57.429 27.410 1.00 73.80 577 ILE B O 1
ATOM 10358 N N . LEU B 2 578 ? 12.648 56.048 26.110 1.00 68.54 578 LEU B N 1
ATOM 10359 C CA . LEU B 2 578 ? 12.580 54.922 27.027 1.00 68.13 578 LEU B CA 1
ATOM 10360 C C . LEU B 2 578 ? 13.989 54.478 27.409 1.00 65.02 578 LEU B C 1
ATOM 10361 O O . LEU B 2 578 ? 14.829 54.230 26.543 1.00 62.27 578 LEU B O 1
ATOM 10377 N N . SER B 2 579 ? 14.245 54.404 28.709 1.00 65.13 579 SER B N 1
ATOM 10378 C CA . SER B 2 579 ? 15.482 53.827 29.222 1.00 63.41 579 SER B CA 1
ATOM 10379 C C . SER B 2 579 ? 15.146 53.014 30.462 1.00 63.83 579 SER B C 1
ATOM 10380 O O . SER B 2 579 ? 13.973 52.772 30.745 1.00 65.35 579 SER B O 1
ATOM 10388 N N . ALA B 2 580 ? 16.162 52.595 31.207 1.00 61.08 580 ALA B N 1
ATOM 10389 C CA . ALA B 2 580 ? 15.923 51.800 32.404 1.00 62.48 580 ALA B CA 1
ATOM 10390 C C . ALA B 2 580 ? 17.170 51.659 33.258 1.00 67.80 580 ALA B C 1
ATOM 10391 O O . ALA B 2 580 ? 18.288 51.611 32.745 1.00 68.31 580 ALA B O 1
ATOM 10398 N N . THR B 2 581 ? 16.963 51.598 34.568 1.00 73.71 581 THR B N 1
ATOM 10399 C CA . THR B 2 581 ? 18.019 51.236 35.499 1.00 77.09 581 THR B CA 1
ATOM 10400 C C . THR B 2 581 ? 18.029 49.717 35.618 1.00 83.68 581 THR B C 1
ATOM 10401 O O . THR B 2 581 ? 17.357 49.028 34.850 1.00 80.97 581 THR B O 1
ATOM 10412 N N . GLN B 2 582 ? 18.786 49.195 36.576 1.00 92.80 582 GLN B N 1
ATOM 10413 C CA . GLN B 2 582 ? 18.831 47.756 36.805 1.00 99.33 582 GLN B CA 1
ATOM 10414 C C . GLN B 2 582 ? 17.475 47.229 37.267 1.00 101.87 582 GLN B C 1
ATOM 10415 O O . GLN B 2 582 ? 17.185 46.040 37.126 1.00 102.61 582 GLN B O 1
ATOM 10429 N N . THR B 2 583 ? 16.646 48.121 37.804 1.00 102.88 583 THR B N 1
ATOM 10430 C CA . THR B 2 583 ? 15.392 47.728 38.442 1.00 102.31 583 THR B CA 1
ATOM 10431 C C . THR B 2 583 ? 14.173 48.495 37.929 1.00 98.82 583 THR B C 1
ATOM 10432 O O . THR B 2 583 ? 13.094 47.920 37.784 1.00 103.57 583 THR B O 1
ATOM 10443 N N . ASP B 2 584 ? 14.346 49.785 37.654 1.00 94.36 584 ASP B N 1
ATOM 10444 C CA . ASP B 2 584 ? 13.218 50.660 37.340 1.00 88.55 584 ASP B CA 1
ATOM 10445 C C . ASP B 2 584 ? 13.289 51.232 35.926 1.00 78.62 584 ASP B C 1
ATOM 10446 O O . ASP B 2 584 ? 14.367 51.313 35.339 1.00 75.38 584 ASP B O 1
ATOM 10455 N N . PRO B 2 585 ? 12.131 51.635 35.375 1.00 72.46 585 PRO B N 1
ATOM 10456 C CA . PRO B 2 585 ? 12.085 52.216 34.031 1.00 68.28 585 PRO B CA 1
ATOM 10457 C C . PRO B 2 585 ? 12.297 53.721 34.025 1.00 66.93 585 PRO B C 1
ATOM 10458 O O . PRO B 2 585 ? 12.216 54.368 35.069 1.00 68.14 585 PRO B O 1
ATOM 10469 N N . ILE B 2 586 ? 12.569 54.259 32.842 1.00 67.81 586 ILE B N 1
ATOM 10470 C CA . ILE B 2 586 ? 12.672 55.696 32.638 1.00 69.82 586 ILE B CA 1
ATOM 10471 C C . ILE B 2 586 ? 11.936 56.036 31.350 1.00 69.84 586 ILE B C 1
ATOM 10472 O O . ILE B 2 586 ? 12.399 55.709 30.258 1.00 70.37 586 ILE B O 1
ATOM 10488 N N . ALA B 2 587 ? 10.782 56.680 31.492 1.00 72.25 587 ALA B N 1
ATOM 10489 C CA . ALA B 2 587 ? 9.956 57.060 30.351 1.00 72.78 587 ALA B CA 1
ATOM 10490 C C . ALA B 2 587 ? 9.597 58.540 30.418 1.00 76.57 587 ALA B C 1
ATOM 10491 O O . ALA B 2 587 ? 8.663 58.930 31.119 1.00 79.50 587 ALA B O 1
ATOM 10498 N N . LEU B 2 588 ? 10.349 59.354 29.683 1.00 76.88 588 LEU B N 1
ATOM 10499 C CA . LEU B 2 588 ? 10.175 60.802 29.695 1.00 80.59 588 LEU B CA 1
ATOM 10500 C C . LEU B 2 588 ? 9.548 61.293 28.392 1.00 78.57 588 LEU B C 1
ATOM 10501 O O . LEU B 2 588 ? 10.091 61.074 27.307 1.00 75.86 588 LEU B O 1
ATOM 10517 N N . PHE B 2 589 ? 8.408 61.969 28.517 1.00 80.40 589 PHE B N 1
ATOM 10518 C CA . PHE B 2 589 ? 7.596 62.361 27.367 1.00 81.67 589 PHE B CA 1
ATOM 10519 C C . PHE B 2 589 ? 7.851 63.803 26.930 1.00 90.64 589 PHE B C 1
ATOM 10520 O O . PHE B 2 589 ? 8.148 64.669 27.754 1.00 93.28 589 PHE B O 1
ATOM 10537 N N . PHE B 2 590 ? 7.729 64.043 25.626 1.00 99.50 590 PHE B N 1
ATOM 10538 C CA . PHE B 2 590 ? 7.945 65.367 25.043 1.00 103.89 590 PHE B CA 1
ATOM 10539 C C . PHE B 2 590 ? 6.721 65.873 24.294 1.00 102.54 590 PHE B C 1
ATOM 10540 O O . PHE B 2 590 ? 6.609 67.067 24.016 1.00 107.05 590 PHE B O 1
ATOM 10557 N N . GLU B 2 591 ? 5.812 64.964 23.956 1.00 100.92 591 GLU B N 1
ATOM 10558 C CA . GLU B 2 591 ? 4.622 65.330 23.201 1.00 97.60 591 GLU B CA 1
ATOM 10559 C C . GLU B 2 591 ? 3.564 64.238 23.282 1.00 105.02 591 GLU B C 1
ATOM 10560 O O . GLU B 2 591 ? 3.764 63.123 22.799 1.00 106.56 591 GLU B O 1
ATOM 10572 N N . THR B 2 592 ? 2.437 64.577 23.901 1.00 106.21 592 THR B N 1
ATOM 10573 C CA . THR B 2 592 ? 1.307 63.666 24.027 1.00 107.92 592 THR B CA 1
ATOM 10574 C C . THR B 2 592 ? 0.220 64.062 23.032 1.00 113.45 592 THR B C 1
ATOM 10575 O O . THR B 2 592 ? 0.224 65.185 22.531 1.00 100.16 592 THR B O 1
ATOM 10586 N N . PRO B 2 593 ? -0.708 63.139 22.731 1.00 125.92 593 PRO B N 1
ATOM 10587 C CA . PRO B 2 593 ? -1.805 63.459 21.809 1.00 130.45 593 PRO B CA 1
ATOM 10588 C C . PRO B 2 593 ? -2.668 64.619 22.301 1.00 136.40 593 PRO B C 1
ATOM 10589 O O . PRO B 2 593 ? -3.261 65.316 21.477 1.00 137.94 593 PRO B O 1
ATOM 10600 N N . LEU C 3 1 ? 28.939 73.126 -17.894 1.00 114.69 1440 LEU C N 1
ATOM 10601 C CA . LEU C 3 1 ? 27.627 72.500 -17.776 1.00 115.68 1440 LEU C CA 1
ATOM 10602 C C . LEU C 3 1 ? 27.213 72.362 -16.313 1.00 122.04 1440 LEU C C 1
ATOM 10603 O O . LEU C 3 1 ? 26.066 72.638 -15.957 1.00 92.42 1440 LEU C O 1
ATOM 10618 N N . ARG C 3 2 ? 28.155 71.939 -15.474 1.00 141.71 1441 ARG C N 1
ATOM 10619 C CA . ARG C 3 2 ? 27.903 71.759 -14.047 1.00 137.47 1441 ARG C CA 1
ATOM 10620 C C . ARG C 3 2 ? 28.923 72.523 -13.208 1.00 131.13 1441 ARG C C 1
ATOM 10621 O O . ARG C 3 2 ? 29.888 71.947 -12.705 1.00 133.71 1441 ARG C O 1
ATOM 10642 N N . ALA C 3 3 ? 28.695 73.824 -13.063 1.00 119.97 1442 ALA C N 1
ATOM 10643 C CA . ALA C 3 3 ? 29.563 74.679 -12.262 1.00 109.87 1442 ALA C CA 1
ATOM 10644 C C . ALA C 3 3 ? 29.145 74.662 -10.794 1.00 104.85 1442 ALA C C 1
ATOM 10645 O O . ALA C 3 3 ? 29.768 75.315 -9.957 1.00 97.25 1442 ALA C O 1
ATOM 10652 N N . ARG C 3 4 ? 28.090 73.915 -10.485 1.00 106.15 1443 ARG C N 1
ATOM 10653 C CA . ARG C 3 4 ? 27.592 73.833 -9.118 1.00 100.91 1443 ARG C CA 1
ATOM 10654 C C . ARG C 3 4 ? 28.580 73.104 -8.215 1.00 94.96 1443 ARG C C 1
ATOM 10655 O O . ARG C 3 4 ? 28.614 73.337 -7.007 1.00 88.18 1443 ARG C O 1
ATOM 10676 N N . GLU C 3 5 ? 29.383 72.222 -8.802 1.00 93.09 1444 GLU C N 1
ATOM 10677 C CA . GLU C 3 5 ? 30.369 71.473 -8.034 1.00 91.53 1444 GLU C CA 1
ATOM 10678 C C . GLU C 3 5 ? 31.462 72.404 -7.526 1.00 86.79 1444 GLU C C 1
ATOM 10679 O O . GLU C 3 5 ? 31.892 72.303 -6.377 1.00 85.95 1444 GLU C O 1
ATOM 10691 N N . ALA C 3 6 ? 31.906 73.312 -8.390 1.00 83.72 1445 ALA C N 1
ATOM 10692 C CA . ALA C 3 6 ? 32.896 74.312 -8.010 1.00 79.55 1445 ALA C CA 1
ATOM 10693 C C . ALA C 3 6 ? 32.332 75.231 -6.932 1.00 74.10 1445 ALA C C 1
ATOM 10694 O O . ALA C 3 6 ? 33.066 75.720 -6.072 1.00 75.28 1445 ALA C O 1
ATOM 10701 N N . LYS C 3 7 ? 31.023 75.457 -6.985 1.00 72.13 1446 LYS C N 1
ATOM 10702 C CA . LYS C 3 7 ? 30.346 76.288 -5.998 1.00 66.81 1446 LYS C CA 1
ATOM 10703 C C . LYS C 3 7 ? 30.268 75.558 -4.660 1.00 63.35 1446 LYS C C 1
ATOM 10704 O O . LYS C 3 7 ? 30.487 76.156 -3.606 1.00 60.87 1446 LYS C O 1
ATOM 10723 N N . ARG C 3 8 ? 29.954 74.267 -4.706 1.00 61.84 1447 ARG C N 1
ATOM 10724 C CA . ARG C 3 8 ? 29.951 73.440 -3.503 1.00 62.08 1447 ARG C CA 1
ATOM 10725 C C . ARG C 3 8 ? 31.339 73.406 -2.879 1.00 61.30 1447 ARG C C 1
ATOM 10726 O O . ARG C 3 8 ? 31.498 73.629 -1.679 1.00 57.47 1447 ARG C O 1
ATOM 10747 N N . LYS C 3 9 ? 32.338 73.124 -3.709 1.00 63.60 1448 LYS C N 1
ATOM 10748 C CA . LYS C 3 9 ? 33.718 73.011 -3.255 1.00 67.55 1448 LYS C CA 1
ATOM 10749 C C . LYS C 3 9 ? 34.190 74.305 -2.598 1.00 65.27 1448 LYS C C 1
ATOM 10750 O O . LYS C 3 9 ? 34.831 74.279 -1.548 1.00 66.04 1448 LYS C O 1
ATOM 10769 N N . ALA C 3 10 ? 33.865 75.433 -3.220 1.00 61.56 1449 ALA C N 1
ATOM 10770 C CA . ALA C 3 10 ? 34.248 76.739 -2.693 1.00 62.13 1449 ALA C CA 1
ATOM 10771 C C . ALA C 3 10 ? 33.522 77.045 -1.386 1.00 60.09 1449 ALA C C 1
ATOM 10772 O O . ALA C 3 10 ? 34.125 77.538 -0.433 1.00 60.77 1449 ALA C O 1
ATOM 10779 N N . THR C 3 11 ? 32.225 76.754 -1.354 1.00 60.15 1450 THR C N 1
ATOM 10780 C CA . THR C 3 11 ? 31.403 76.991 -0.170 1.00 60.16 1450 THR C CA 1
ATOM 10781 C C . THR C 3 11 ? 31.940 76.246 1.048 1.00 59.58 1450 THR C C 1
ATOM 10782 O O . THR C 3 11 ? 32.037 76.807 2.140 1.00 61.16 1450 THR C O 1
ATOM 10793 N N . LEU C 3 12 ? 32.277 74.975 0.857 1.00 57.08 1451 LEU C N 1
ATOM 10794 C CA . LEU C 3 12 ? 32.764 74.145 1.950 1.00 57.17 1451 LEU C CA 1
ATOM 10795 C C . LEU C 3 12 ? 34.181 74.554 2.344 1.00 58.27 1451 LEU C C 1
ATOM 10796 O O . LEU C 3 12 ? 34.546 74.495 3.520 1.00 58.49 1451 LEU C O 1
ATOM 10812 N N . ARG C 3 13 ? 34.975 74.967 1.361 1.00 67.87 1452 ARG C N 1
ATOM 10813 C CA . ARG C 3 13 ? 36.286 75.541 1.640 1.00 74.72 1452 ARG C CA 1
ATOM 10814 C C . ARG C 3 13 ? 36.140 76.759 2.549 1.00 71.29 1452 ARG C C 1
ATOM 10815 O O . ARG C 3 13 ? 36.948 76.972 3.452 1.00 74.64 1452 ARG C O 1
ATOM 10836 N N . MET C 3 14 ? 35.100 77.551 2.306 1.00 64.92 1453 MET C N 1
ATOM 10837 C CA . MET C 3 14 ? 34.862 78.762 3.082 1.00 63.13 1453 MET C CA 1
ATOM 10838 C C . MET C 3 14 ? 34.386 78.444 4.496 1.00 61.70 1453 MET C C 1
ATOM 10839 O O . MET C 3 14 ? 34.691 79.177 5.437 1.00 63.63 1453 MET C O 1
ATOM 10853 N N . LEU C 3 15 ? 33.638 77.354 4.643 1.00 59.53 1454 LEU C N 1
ATOM 10854 C CA . LEU C 3 15 ? 33.197 76.907 5.959 1.00 59.30 1454 LEU C CA 1
ATOM 10855 C C . LEU C 3 15 ? 34.409 76.547 6.809 1.00 60.80 1454 LEU C C 1
ATOM 10856 O O . LEU C 3 15 ? 34.516 76.961 7.963 1.00 62.29 1454 LEU C O 1
ATOM 10872 N N . ARG C 3 16 ? 35.316 75.773 6.218 1.00 60.93 1455 ARG C N 1
ATOM 10873 C CA . ARG C 3 16 ? 36.555 75.370 6.876 1.00 62.84 1455 ARG C CA 1
ATOM 10874 C C . ARG C 3 16 ? 37.349 76.594 7.332 1.00 65.70 1455 ARG C C 1
ATOM 10875 O O . ARG C 3 16 ? 37.626 76.751 8.523 1.00 67.29 1455 ARG C O 1
ATOM 10896 N N . GLU C 3 17 ? 37.699 77.463 6.389 1.00 67.27 1456 GLU C N 1
ATOM 10897 C CA . GLU C 3 17 ? 38.473 78.661 6.708 1.00 71.84 1456 GLU C CA 1
ATOM 10898 C C . GLU C 3 17 ? 37.741 79.526 7.728 1.00 71.27 1456 GLU C C 1
ATOM 10899 O O . GLU C 3 17 ? 38.363 80.138 8.593 1.00 74.93 1456 GLU C O 1
ATOM 10911 N N . SER C 3 18 ? 36.417 79.559 7.633 1.00 68.65 1457 SER C N 1
ATOM 10912 C CA . SER C 3 18 ? 35.610 80.322 8.574 1.00 69.70 1457 SER C CA 1
ATOM 10913 C C . SER C 3 18 ? 35.673 79.712 9.972 1.00 70.30 1457 SER C C 1
ATOM 10914 O O . SER C 3 18 ? 35.817 80.426 10.963 1.00 73.41 1457 SER C O 1
ATOM 10922 N N . LEU C 3 19 ? 35.563 78.389 10.045 1.00 68.14 1458 LEU C N 1
ATOM 10923 C CA . LEU C 3 19 ? 35.671 77.681 11.318 1.00 70.08 1458 LEU C CA 1
ATOM 10924 C C . LEU C 3 19 ? 37.073 77.824 11.903 1.00 72.07 1458 LEU C C 1
ATOM 10925 O O . LEU C 3 19 ? 37.248 77.841 13.121 1.00 75.07 1458 LEU C O 1
ATOM 10941 N N . ALA C 3 20 ? 38.069 77.918 11.029 1.00 72.57 1459 ALA C N 1
ATOM 10942 C CA . ALA C 3 20 ? 39.451 78.092 11.459 1.00 76.36 1459 ALA C CA 1
ATOM 10943 C C . ALA C 3 20 ? 39.672 79.461 12.108 1.00 80.53 1459 ALA C C 1
ATOM 10944 O O . ALA C 3 20 ? 40.424 79.577 13.075 1.00 84.15 1459 ALA C O 1
ATOM 10951 N N . ARG C 3 21 ? 39.018 80.491 11.575 1.00 87.72 1460 ARG C N 1
ATOM 10952 C CA . ARG C 3 21 ? 39.163 81.845 12.107 1.00 96.16 1460 ARG C CA 1
ATOM 10953 C C . ARG C 3 21 ? 38.634 81.945 13.533 1.00 101.71 1460 ARG C C 1
ATOM 10954 O O . ARG C 3 21 ? 39.276 82.534 14.402 1.00 110.94 1460 ARG C O 1
ATOM 10975 N N . VAL C 3 22 ? 37.459 81.370 13.765 1.00 104.72 1461 VAL C N 1
ATOM 10976 C CA . VAL C 3 22 ? 36.854 81.371 15.091 1.00 110.93 1461 VAL C CA 1
ATOM 10977 C C . VAL C 3 22 ? 37.689 80.526 16.048 1.00 118.22 1461 VAL C C 1
ATOM 10978 O O . VAL C 3 22 ? 37.704 80.766 17.256 1.00 115.07 1461 VAL C O 1
ATOM 10991 N N . GLY C 3 23 ? 38.392 79.543 15.494 1.00 148.53 1462 GLY C N 1
ATOM 10992 C CA . GLY C 3 23 ? 39.179 78.619 16.288 1.00 149.53 1462 GLY C CA 1
ATOM 10993 C C . GLY C 3 23 ? 38.355 77.394 16.621 1.00 143.17 1462 GLY C C 1
ATOM 10994 O O . GLY C 3 23 ? 37.169 77.344 16.295 1.00 144.84 1462 GLY C O 1
ATOM 10998 N N . PRO C 3 24 ? 38.977 76.395 17.263 1.00 136.55 1463 PRO C N 1
ATOM 10999 C CA . PRO C 3 24 ? 38.263 75.172 17.646 1.00 124.87 1463 PRO C CA 1
ATOM 11000 C C . PRO C 3 24 ? 37.013 75.460 18.476 1.00 117.38 1463 PRO C C 1
ATOM 11001 O O . PRO C 3 24 ? 37.110 75.930 19.611 1.00 116.24 1463 PRO C O 1
ATOM 11012 N N . ASN C 3 25 ? 35.848 75.192 17.896 1.00 110.23 1464 ASN C N 1
ATOM 11013 C CA . ASN C 3 25 ? 34.583 75.374 18.593 1.00 104.94 1464 ASN C CA 1
ATOM 11014 C C . ASN C 3 25 ? 34.418 74.314 19.678 1.00 92.80 1464 ASN C C 1
ATOM 11015 O O . ASN C 3 25 ? 33.715 73.321 19.486 1.00 87.54 1464 ASN C O 1
ATOM 11026 N N . VAL C 3 26 ? 35.073 74.537 20.816 1.00 90.35 1465 VAL C N 1
ATOM 11027 C CA . VAL C 3 26 ? 35.062 73.585 21.923 1.00 82.12 1465 VAL C CA 1
ATOM 11028 C C . VAL C 3 26 ? 34.285 74.134 23.118 1.00 77.38 1465 VAL C C 1
ATOM 11029 O O . VAL C 3 26 ? 34.643 75.171 23.678 1.00 83.87 1465 VAL C O 1
ATOM 11042 N N . VAL C 3 27 ? 33.229 73.422 23.503 1.00 76.07 1466 VAL C N 1
ATOM 11043 C CA . VAL C 3 27 ? 32.382 73.811 24.627 1.00 75.07 1466 VAL C CA 1
ATOM 11044 C C . VAL C 3 27 ? 32.445 72.758 25.725 1.00 73.22 1466 VAL C C 1
ATOM 11045 O O . VAL C 3 27 ? 31.788 71.719 25.634 1.00 70.77 1466 VAL C O 1
ATOM 11058 N N . ARG C 3 28 ? 33.228 73.028 26.765 1.00 78.36 1467 ARG C N 1
ATOM 11059 C CA . ARG C 3 28 ? 33.390 72.079 27.861 1.00 80.82 1467 ARG C CA 1
ATOM 11060 C C . ARG C 3 28 ? 32.533 72.461 29.065 1.00 83.02 1467 ARG C C 1
ATOM 11061 O O . ARG C 3 28 ? 32.172 73.625 29.236 1.00 89.31 1467 ARG C O 1
ATOM 11082 N N . LEU C 3 29 ? 32.209 71.469 29.889 1.00 81.29 1468 LEU C N 1
ATOM 11083 C CA . LEU C 3 29 ? 31.352 71.672 31.055 1.00 80.22 1468 LEU C CA 1
ATOM 11084 C C . LEU C 3 29 ? 32.155 71.725 32.350 1.00 82.52 1468 LEU C C 1
ATOM 11085 O O . LEU C 3 29 ? 33.065 70.922 32.558 1.00 79.37 1468 LEU C O 1
ATOM 11101 N N . ARG C 3 30 ? 31.813 72.679 33.210 1.00 90.00 1469 ARG C N 1
ATOM 11102 C CA . ARG C 3 30 ? 32.390 72.760 34.547 1.00 94.12 1469 ARG C CA 1
ATOM 11103 C C . ARG C 3 30 ? 31.497 72.047 35.559 1.00 92.64 1469 ARG C C 1
ATOM 11104 O O . ARG C 3 30 ? 30.342 71.732 35.268 1.00 90.28 1469 ARG C O 1
ATOM 11125 N N . ASP C 3 31 ? 32.038 71.796 36.746 1.00 98.91 1470 ASP C N 1
ATOM 11126 C CA . ASP C 3 31 ? 31.277 71.171 37.822 1.00 101.09 1470 ASP C CA 1
ATOM 11127 C C . ASP C 3 31 ? 30.149 72.088 38.292 1.00 113.18 1470 ASP C C 1
ATOM 11128 O O . ASP C 3 31 ? 29.005 71.659 38.439 1.00 102.79 1470 ASP C O 1
ATOM 11137 N N . ASP C 3 32 ? 30.485 73.354 38.526 1.00 129.77 1471 ASP C N 1
ATOM 11138 C CA . ASP C 3 32 ? 29.507 74.350 38.953 1.00 139.08 1471 ASP C CA 1
ATOM 11139 C C . ASP C 3 32 ? 29.886 75.733 38.436 1.00 150.52 1471 ASP C C 1
ATOM 11140 O O . ASP C 3 32 ? 29.226 76.278 37.552 1.00 152.10 1471 ASP C O 1
#

CATH classification: 3.30.1610.10

Radius of gyration: 27.33 Å; Cα contacts (8 Å, |Δi|>4): 1585; chains: 3; bounding box: 85×72×65 Å

B-factor: mean 82.1, std 29.88, range [37.88, 411.41]

Nearest PDB structures (foldseek):
  5cww-assembly1_B  TM=1.002E+00  e=0.000E+00  Thermochaetoides thermophila DSM 1495
  9hcj-assembly1_W0  TM=6.453E-01  e=2.836E-21  Dictyostelium discoideum
  7tdz-assembly1_r  TM=7.079E-01  e=6.273E-17  Xenopus laevis
  7r5j-assembly1_W0  TM=6.642E-01  e=4.548E-18  Homo sapiens
  7vop-assembly1_d  TM=6.429E-01  e=4.804E-18  Xenopus laevis

GO terms:
  GO:0005515 protein binding (F, IPI)

Secondary structure (DSSP, 8-state):
------EEEES-HHHHHTS-TTGGGSBTT-EEEETTTEEEEESS-B--TTS-GGG-BTTTEEEETTEEEES-SGGGPPPTTSTT-S-EEEEETT-S-TT-SS--THHHHHHHHHHHTSTT-EEEEEETTTTEEEEEES--/----SS-GGGSTTSGGGGGT----S--B-EEEETTEEEEEETTEEEEEEHHHHHHHHHS-----STTSTTEEEEE---SS---EEEE-TTSSEEEEE-SS-EEEEEPPPGGGGSTT--S-----EEES-TTTSSTTSPPEEEEEE-TTBGGG-EEEEEETT-EEEEEE--TT-THHHHS-SEEEEHHHHHT--STTS-----SS--S--B-THHHHT-EEEEEPPPSS--TTGGG-EEEEETTS-EEEETT---SEE---TTHHHHHHHHHHHHHHHHHH-TT--HHHHHHHHHHHHHHHHHHT-PPEEE--TT-S--EEEEEPP-SS-SSPPEE-PPEEETPPSS--HHHHSEEEEEEE--------SS-EEEEEETT--EEEEE-SS------PPPTTSPP-TTSPP-PPPEEEEEEEE-SS-GGG--TT---EEEE-SS-TTEEEEEETTEEEEEE-TTHHHHHHHHHT---SS-HHHHHHHHHHS--SEEEEEEE--S--PPPPPPEEEEETTTEEEEEEE-SS-EEEEEEE--/--THHHHHHHHHHHHHHHHHHH---EEPPP--

InterPro domains:
  IPR007230 Nuclear pore complex protein Nup98-Nup96-like, autopeptidase S59 domain [PF04096] (858-998)
  IPR007230 Nuclear pore complex protein Nup98-Nup96-like, autopeptidase S59 domain [PS51434] (857-993)
  IPR021967 Nuclear pore complex protein NUP96, C-terminal domain [PF12110] (1377-1638)
  IPR025574 Nucleoporin FG repeat [PF13634] (282-371)
  IPR025574 Nucleoporin FG repeat [PF13634] (434-517)
  IPR036903 Nuclear pore complex protein Nup98-Nup96-like, autopeptidase S59 domain superfamily [G3DSA:3.30.1610.10] (857-1000)
  IPR036903 Nuclear pore complex protein Nup98-Nup96-like, autopeptidase S59 domain superfamily [SSF82215] (856-1000)
  IPR037665 Nucleoporin peptidase S59-like [PTHR23198] (377-1071)

Foldseek 3Di:
DFDWAAKAKPVGPVVLVPDDQVCLQFPAQIKIDTPRFWIKTFHGGARCVPPDNVQCDPRQWDTDQVDTDGRPPPVPDDPQPHGSFFKIKIKGWQQFPPVHLPDDDPRRVVSVVVLCVPPQWHWDDADSVTRMTIIMHGGD/DDDDQDDPLCDPPQPVVVQFADDFAAAQQWDDDAQWIWGFFKQKIKIFGPVVSVVCVVPPPCVQCLVPARIGIGGHPDPTGWRHWDAFPLRQWIWTFDFQWIKIWRDDDPVSRGNPDPDDDHIDIATAAPLHRDPLAFTWADKAFQLFAALSQWIWIAGQQGKIFIQRDDPVDNVSRRHGQDIFRVVCLQPDFAQPDDGHDDSPPRDDDDDPCNQVVGWQYKDQADPLFEAFRSQKIWTAGQQQFIKIWPRADGQKTFDDPVHLVVNVVVLVVQCCCQVVDPPRDPVSNVFSVQSVLQSVQVVPDDFDWDARPSDDDIGTMDGGRPPPHNGFHMADSADEPPDDPPDDSQRSGFNEKHKHHAHPVVFANWIWIWTAGLQRKIWTWTQPVDDHTHHRHHPVDDDDPPDDDDDHHYIYTLDMDHPDDPVLRDPSWRWYWAAAPPDRQKIWIFTLFAIKIKGQPPLRVQVRCLVVDPDPDCSVVSVVVSSVDPGMDMDTDTGDPPDSFGKNGWDWHAHQAAGTWIWIGGSRRIRTGHDTHD/DCCVVVVVVVVVVVVVVVCVVVNPPDDDDDPD

Organism: Chaetomium thermophilum (strain DSM 1495 / CBS 144.50 / IMI 039719) (NCBI:txid759272)

Sequence (710 aa):
GPHMGAYWMSPTADDIRAMNRMQRQRVVGFTVGRENVGSVQFKVPVDLSNINLDDLFGTIVILEEPRSATVYPNAAKKPPMGKGLNVPALISLEHSWPRGGPTIKGRRLERHIERLKSIPDTTFESYDPETGVWAFSVEHFKIKSFAPAWLNEPAPGHKLFAPKPGPRRTIARRGTEIFVACGKQIRWGDLAQLKESWESRPSDDGAATAGYRIIKTPVADDIRQLVMSPNQDFLAVLTSHTVHICILPDSSHLHIQDTTPFKPKFWTLGPTTHVTSRRSSAVVSAVWHPLGVNGGHALVTVTEDAIVRVWELSTADRWTFDAPTLAIDLKKKLADATYLDQDFGVSTSATNKGFSPDAFDMEVAAACFPTRDSGGWAPMTLWLAMTSGDVYALCPLLPQRWTPPPTLIPSLSASIVAKVAAAEDNPESTPEEERLVAQQQLEWMSEIDNQEPKLVEEATGEATIEVYTRPSRPGLVPKLQGPFDDFDLNPEDEQDDEVELKDIYVIGEKPRNGLSLNIICLLSTSGQVKICLDIDGVEAQWLPPRSKNKRLFAPPPEPPSLLTFQTFDTLKPAEVTPDGWWPMFSEDATSPYSFYVTHPAGITYISLTPWVFRLESELQSDSEAGTEFRIDLLAKGQGSERDRIFTQTRTQSPLAAATSIDDPDLGYFILSATQTDPIALFFETPLRAREAKRKATLRMLRESLARVGPNVVRLRDD

Solvent-accessible surface area: 32932 Å² total; per-residue (Å²): 60,41,130,69,18,78,45,106,14,52,32,66,19,104,73,0,117,89,54,76,198,134,75,49,95,127,2,109,44,0,17,0,0,39,124,50,0,8,16,0,74,6,104,55,78,2,51,0,47,140,16,89,11,113,66,0,75,39,65,27,0,43,0,57,18,7,31,0,17,1,18,21,36,44,95,165,61,35,80,129,52,129,15,0,4,8,36,0,49,0,23,0,54,28,0,62,14,36,50,12,86,125,15,163,56,89,131,28,85,13,2,44,82,53,0,118,82,12,101,111,20,79,53,88,53,22,58,68,167,74,0,44,0,13,0,3,1,91,72,20,247,165,194,60,104,15,35,64,21,0,28,133,113,3,25,0,15,105,0,4,29,133,199,91,20,25,39,59,7,10,7,59,34,41,25,13,0,2,5,4,34,32,96,29,1,16,0,0,16,0,38,45,0,55,111,38,46,120,82,137,127,168,170,63,3,44,85,32,34,0,16,14,24,4,146,19,77,10,92,54,76,9,40,10,7,28,34,3,72,46,70,21,9,0,0,0,0,4,26,41,27,1,16,0,2,42,19,19,99,48,50,28,2,89,98,167,28,131,84,102,29,169,25,114,27,33,63,1,0,62,102,19,5,42,103,84,34,21,17,10,15,8,4,31,21,1,20,1,8,36,44,5,21,3,0,0,0,0,1,66,47,0,7,0,8,0,0,32,10,47,71,100,68,184,168,25,2,53,26,38,52,18,26,0,10,0,52,57,4,31,12,7,24,40,32,81,42,100,10,27,48,57,114,62,46,48,23,128,31,22,16,0,5,60,29,4,0,55,1,2,12,6,17,19,4,16,119,108,8,4,19,11,3,2,0,3,0,1,0,0,0,16,8,7,30,0,2,0,0,0,7,0,2,0,70,118,0,18,6,42,120,74,4,24,76,49,1,28,48,56,0,96,41,43,24,43,63,2,122,116,68,130,149,19,58,47,61,81,101,40,26,3,100,6,1,70,67,4,5,43,46,5,97,134,36,156,38,133,120,78,95,60,63,68,18,160,60,83,74,71,11,20,57,29,2,72,144,20,12,75,19,0,69,11,13,23,24,12,73,36,39,41,47,6,138,125,23,114,71,50,14,32,55,7,14,8,6,20,1,2,1,43,28,74,184,162,6,0,6,10,8,0,0,0,2,0,2,0,8,0,3,0,11,0,0,0,2,45,114,35,14,42,0,45,10,16,28,41,137,99,64,121,131,152,169,204,35,100,113,125,158,87,47,34,1,6,8,3,3,2,1,20,6,7,78,76,91,33,42,51,123,87,6,47,0,8,6,11,86,3,55,72,29,39,2,6,0,1,3,0,2,29,13,3,0,9,48,0,2,0,33,70,9,0,82,144,0,14,68,16,11,114,23,146,46,181,71,31,20,96,138,74,1,26,95,18,7,136,31,158,20,4,100,78,92,67,38,13,55,22,79,233,70,174,18,52,2,0,5,6,16,8,0,74,24,112,105,8,5,33,0,1,0,0,3,25,100,56,69,4,3,5,37,69,96,113,96,128,232,172,79,192,106,66,65,20,118,40,1,7,144,58,0,70,95,1,6,37,139,86,19,76,44,44,59,101,71,193,68,183